Protein AF-A0A4Q3JUP5-F1 (afdb_monomer)

Nearest PDB structures (foldseek):
  6hc6-assembly2_B  TM=8.144E-01  e=1.761E-08  Bacillus subtilis subsp. subtilis str. 168
  7bj3-assembly1_A  TM=3.996E-01  e=4.572E-14  Streptococcus pyogenes
  6hc6-assembly3_C  TM=7.633E-01  e=1.172E-08  Bacillus subtilis subsp. subtilis str. 168
  6hc7-assembly1_A  TM=7.943E-01  e=7.119E-08  Bacillus subtilis
  3icu-assembly1_A-2  TM=6.645E-01  e=1.097E-06  Homo sapiens

Secondary structure (DSSP, 8-state):
--SSSSSSSSSS-S------------------HHHHHHHHHHHHHHHTTTS----TT----PPPTTPPEEEEEEEESS--HHHHHHH--S-HHHHHHHHHHHHHHHHHHTHHHHHHHHHHT-EEEEEE-SSSSEEEEEEEGGGHHHHTTSTTEEEEEEPPP-----SSHHHHTTHHHHHHHH-TTSS-TT-EEEEEES---TTSGGGTS---HHHHHTS-TTS--TTTSS-SSEEEEEESS-TT--TTSS-----BS--PPPP--TTSSS-SSHHHHHHHHHH---EETTSPBP----STT--GGGEEE---SSTTSEEEEEE-S-SSS--S-HHHHHHHHH-TTSSS-GGGS-SEEEE----TTPPPPHHHHHHHHHHHHHTPEEEEE--SS-S-TT---TTTT-TTSEEE----PPPEEEEEEEEESGGG-EEEEEEE-TTBPPGGGT--EEEEEEE-SSTT-SS--TTHHHHTTSEEEEESSSS-HHHHHHHHHHTT-SEEEEEPSS--SS--PPP-SS--BSSEEEEE-HHHHHHHGGGGGGTEEEEEEEEEEEE----GGGTT-

pLDDT: mean 75.56, std 20.61, range [22.73, 98.5]

Mean predicted aligned error: 17.78 Å

Solvent-accessible surface area (backbone atoms only — not comparable to full-atom values): 31379 Å² total; per-residue (Å²): 143,87,86,80,82,79,82,81,74,84,84,81,82,89,85,71,60,67,52,68,88,82,84,80,87,85,81,91,80,91,76,58,81,76,50,53,61,54,47,54,59,44,47,59,59,52,58,55,71,41,46,68,92,65,65,91,80,65,74,65,74,84,71,69,93,90,61,55,78,40,50,37,30,41,27,35,77,69,81,16,14,50,54,53,29,72,66,43,89,61,58,72,71,55,21,52,51,51,18,53,50,42,31,55,51,44,59,55,68,46,45,64,40,50,56,52,36,57,75,70,57,47,48,70,66,37,60,44,32,50,88,40,33,31,40,32,31,47,42,49,56,87,53,52,78,61,57,65,70,39,72,66,44,67,43,74,43,80,54,84,85,86,79,95,80,75,47,59,56,45,58,68,79,36,41,55,57,47,29,49,74,72,40,101,74,61,37,27,67,91,39,36,36,34,37,47,28,35,7,30,51,59,54,31,13,36,46,70,25,85,48,47,73,66,62,61,71,71,52,57,69,74,46,67,51,96,81,65,60,62,41,97,34,38,59,45,58,32,14,65,15,30,64,78,12,16,70,84,72,80,46,68,65,50,59,38,72,26,20,50,27,33,76,55,61,96,87,63,86,81,25,30,46,58,24,33,52,54,46,30,53,51,27,10,36,11,17,29,72,88,55,45,47,39,87,66,80,76,39,83,83,64,52,64,86,54,34,69,39,41,47,19,63,22,40,52,23,36,33,27,21,30,10,37,32,12,30,49,83,44,62,83,40,65,67,60,49,56,54,42,38,40,34,73,80,76,80,84,58,56,86,68,28,40,43,31,36,43,32,84,53,63,41,73,59,34,73,70,51,76,65,62,48,48,52,55,48,49,45,36,69,78,59,26,46,42,39,22,33,31,66,64,84,73,89,55,90,73,42,54,8,27,66,25,65,41,90,75,40,47,50,19,51,56,66,81,77,61,60,77,32,44,20,39,30,30,67,32,49,76,92,68,42,46,72,38,58,23,26,60,24,76,32,30,35,60,49,73,83,70,49,67,48,72,35,46,41,30,73,40,34,57,43,40,24,74,51,80,44,81,46,24,83,74,26,40,76,14,25,28,34,32,43,51,55,98,45,63,58,52,54,27,50,50,31,40,46,74,30,40,28,66,29,37,42,30,24,40,85,56,90,54,100,64,47,60,65,44,69,54,90,73,59,74,39,98,36,32,33,32,23,28,24,24,76,58,38,69,65,47,58,82,40,30,89,79,54,25,30,36,34,43,36,72,90,39,69,21,71,48,76,69,69,82,71,71,83,78,116

Sequence (569 aa):
MRSRMWTRLGALVGTAGLLACAGGASEGDGASEGDEARFWSRREALASRGRLASDPARPAAALPAGDPWVHRRLVLDGPPAAEVFLRSTSDRATAIEEGRRRRREIEAEQGPLLAALEATGVRVEYRFGRLTNAVQVVVPASRLPELERLPGVVRLDTVMVHERRLKSAVPHIGGYKAWSALGATIHGEGIRIGVVDTGIDYLHADFGGPGTAEIYKNNDPTTVEPGSFPTAKVVGGTDFVGDQYDATSGFGAQPDDDPLDCQGEQGMSIAGGHGTHVAGIAAGQGVLQSGAPFTGPYDQSVSPTLFRVGPGVAPMASLYALKVFGCDGSTSFTDAALEWAADPNDDGDFTDRLDVLNLSLGGSYGLASPGEAQVVTNLTKLGSLLVIAAGNDGNAFYVTGWPATATEALSVAATTDPVSLQALTVLAPASIAGDVASLEGAFTKPLFSTGPIEGALVAAAPSQACGTLSNAADVAGKIALIDRTGCPFVTKMQNALAAGALAAVVIDNEESDLPFAMGGDGTEVDLVGVMIRRVDGDKIRPLVASGVSVRLDPAREFISSVAADEVAR

Foldseek 3Di:
DPDPPPPPPPPPPQDFAADDDDDDDDDDDDDDPVVVVVVVVVVVVVVCVWFDPPPPPDDQPDDDPPFDKFKKKQAFDDAALQVQLVPDPDDNVVSVVSSVVQLVVLVVLCVQVVVVCVVVSWAWGTADRHHGSITMTIDTPVCVVVSCPRPRGLFIFGDDDDDDDALFPCVLSPLLVCCAPVDDPQLAAPAEEEEAEQFAQCLCQLNVHPRDPVVVVPDDQQDDDVPSPDDPAAPAEWAFAEQPDAPPPPDGRDTHRRRHWDDDDPDDDQQTCPSNVVCQQAAGQFAFPVRHGHPDDSYPPDDSNRGPRHGHSNNNHHYHIYRQDHSDHHGPCPLVSLVCQQPVPPPPPSVNHHAEYEAADFAWLADDDPVRLVSLVVSVVSHHAYEYEQDNHDDDPRRRYPPLPRPSYHYYHHDDFFDKAFWKAWPDDPVLGDTFHKHWARQEADCVSVFKDKFWEAQFVVQQLQDATPVLVVQAAGEYEHEPDDDAPVSNLVNSVVSRHQAYEYEYPDADLHWDHRYDPSHHHHHTYMYGYNVSCVVVVVCSVVIIMIMGGPVHIDGRSPDPPVVPD

Structure (mmCIF, N/CA/C/O backbone):
data_AF-A0A4Q3JUP5-F1
#
_entry.id   AF-A0A4Q3JUP5-F1
#
loop_
_atom_site.group_PDB
_atom_site.id
_atom_site.type_symbol
_atom_site.label_atom_id
_atom_site.label_alt_id
_atom_site.label_comp_id
_atom_site.label_asym_id
_atom_site.label_entity_id
_atom_site.label_seq_id
_atom_site.pdbx_PDB_ins_code
_atom_site.Cartn_x
_atom_site.Cartn_y
_atom_site.Cartn_z
_atom_site.occupancy
_atom_site.B_iso_or_equiv
_atom_site.auth_seq_id
_atom_site.auth_comp_id
_atom_site.auth_asym_id
_atom_site.auth_atom_id
_atom_site.pdbx_PDB_model_num
ATOM 1 N N . MET A 1 1 ? 16.077 -9.896 46.736 1.00 35.44 1 MET A N 1
ATOM 2 C CA . MET A 1 1 ? 14.784 -10.183 46.066 1.00 35.44 1 MET A CA 1
ATOM 3 C C . MET A 1 1 ? 14.503 -9.154 44.964 1.00 35.44 1 MET A C 1
ATOM 5 O O . MET A 1 1 ? 13.503 -8.456 44.998 1.00 35.44 1 MET A O 1
ATOM 9 N N . ARG A 1 2 ? 15.414 -9.046 43.990 1.00 27.62 2 ARG A N 1
ATOM 10 C CA . ARG A 1 2 ? 15.326 -8.203 42.785 1.00 27.62 2 ARG A CA 1
ATOM 11 C C . ARG A 1 2 ? 16.184 -8.883 41.711 1.00 27.62 2 ARG A C 1
ATOM 13 O O . ARG A 1 2 ? 17.342 -8.531 41.554 1.00 27.62 2 ARG A O 1
ATOM 20 N N . SER A 1 3 ? 15.689 -9.958 41.098 1.00 24.12 3 SER A N 1
ATOM 21 C CA . SER A 1 3 ? 16.359 -10.581 39.934 1.00 24.12 3 SER A CA 1
ATOM 22 C C . SER A 1 3 ? 15.470 -11.524 39.106 1.00 24.12 3 SER A C 1
ATOM 24 O O . SER A 1 3 ? 15.982 -12.276 38.287 1.00 24.12 3 SER A O 1
ATOM 26 N N . ARG A 1 4 ? 14.140 -11.517 39.293 1.00 24.92 4 ARG A N 1
ATOM 27 C CA . ARG A 1 4 ? 13.222 -12.431 38.576 1.00 24.92 4 ARG A CA 1
ATOM 28 C C . ARG A 1 4 ? 12.181 -11.742 37.688 1.00 24.92 4 ARG A C 1
ATOM 30 O O . ARG A 1 4 ? 11.298 -12.412 37.173 1.00 24.92 4 ARG A O 1
ATOM 37 N N . MET A 1 5 ? 12.291 -10.431 37.476 1.00 25.78 5 MET A N 1
ATOM 38 C CA . MET A 1 5 ? 11.291 -9.656 36.723 1.00 25.78 5 MET A CA 1
ATOM 39 C C . MET A 1 5 ? 11.716 -9.327 35.278 1.00 25.78 5 MET A C 1
ATOM 41 O O . MET A 1 5 ? 10.940 -8.751 34.534 1.00 25.78 5 MET A O 1
ATOM 45 N N . TRP A 1 6 ? 12.923 -9.730 34.859 1.00 24.69 6 TRP A N 1
ATOM 46 C CA . TRP A 1 6 ? 13.513 -9.382 33.552 1.00 24.69 6 TRP A CA 1
ATOM 47 C C . TRP A 1 6 ? 13.654 -10.571 32.588 1.00 24.69 6 TRP A C 1
ATOM 49 O O . TRP A 1 6 ? 14.333 -10.476 31.576 1.00 24.69 6 TRP A O 1
ATOM 59 N N . THR A 1 7 ? 13.006 -11.703 32.874 1.00 25.28 7 THR A N 1
ATOM 60 C CA . THR A 1 7 ? 13.078 -12.911 32.022 1.00 25.28 7 THR A CA 1
ATOM 61 C C . THR A 1 7 ? 11.746 -13.241 31.338 1.00 25.28 7 THR A C 1
ATOM 63 O O . THR A 1 7 ? 11.605 -14.301 30.744 1.00 25.28 7 THR A O 1
ATOM 66 N N . ARG A 1 8 ? 10.756 -12.339 31.403 1.00 26.09 8 ARG A N 1
ATOM 67 C CA . ARG A 1 8 ? 9.459 -12.475 30.707 1.00 26.09 8 ARG A CA 1
ATOM 68 C C . ARG A 1 8 ? 9.113 -11.299 29.783 1.00 26.09 8 ARG A C 1
ATOM 70 O O . ARG A 1 8 ? 8.018 -11.267 29.246 1.00 26.09 8 ARG A O 1
ATOM 77 N N . LEU A 1 9 ? 10.053 -10.379 29.557 1.00 25.38 9 LEU A N 1
ATOM 78 C CA . LEU A 1 9 ? 9.863 -9.185 28.720 1.00 25.38 9 LEU A CA 1
ATOM 79 C C . LEU A 1 9 ? 10.684 -9.222 27.412 1.00 25.38 9 LEU A C 1
ATOM 81 O O . LEU A 1 9 ? 10.962 -8.188 26.822 1.00 25.38 9 LEU A O 1
ATOM 85 N N . GLY A 1 10 ? 11.129 -10.410 26.988 1.00 25.86 10 GLY A N 1
ATOM 86 C CA . GLY A 1 10 ? 12.070 -10.591 25.872 1.00 25.86 10 GLY A CA 1
ATOM 87 C C . GLY A 1 10 ? 11.455 -11.044 24.544 1.00 25.86 10 GLY A C 1
ATOM 88 O O . GLY A 1 10 ? 12.201 -11.506 23.690 1.00 25.86 10 GLY A O 1
ATOM 89 N N . ALA A 1 11 ? 10.132 -10.970 24.367 1.00 26.05 11 ALA A N 1
ATOM 90 C CA . ALA A 1 11 ? 9.458 -11.485 23.165 1.00 26.05 11 ALA A CA 1
ATOM 91 C C . ALA A 1 11 ? 8.370 -10.553 22.589 1.00 26.05 11 ALA A C 1
ATOM 93 O O . ALA A 1 11 ? 7.527 -11.012 21.832 1.00 26.05 11 ALA A O 1
ATOM 94 N N . LEU A 1 12 ? 8.364 -9.262 22.943 1.00 25.91 12 LEU A N 1
ATOM 95 C CA . LEU A 1 12 ? 7.238 -8.353 22.654 1.00 25.91 12 LEU A CA 1
ATOM 96 C C . LEU A 1 12 ? 7.634 -7.003 22.022 1.00 25.91 12 LEU A C 1
ATOM 98 O O . LEU A 1 12 ? 6.840 -6.075 22.038 1.00 25.91 12 LEU A O 1
ATOM 102 N N . VAL A 1 13 ? 8.847 -6.868 21.469 1.00 25.73 13 VAL A N 1
ATOM 103 C CA . VAL A 1 13 ? 9.348 -5.571 20.943 1.00 25.73 13 VAL A CA 1
ATOM 104 C C . VAL A 1 13 ? 9.561 -5.553 19.421 1.00 25.73 13 VAL A C 1
ATOM 106 O O . VAL A 1 13 ? 9.882 -4.519 18.851 1.00 25.73 13 VAL A O 1
ATOM 109 N N . GLY A 1 14 ? 9.331 -6.652 18.709 1.00 28.59 14 GLY A N 1
ATOM 110 C CA . GLY A 1 14 ? 9.392 -6.635 17.247 1.00 28.59 14 GLY A CA 1
ATOM 111 C C . GLY A 1 14 ? 7.997 -6.618 16.657 1.00 28.59 14 GLY A C 1
ATOM 112 O O . GLY A 1 14 ? 7.460 -7.707 16.556 1.00 28.59 14 GLY A O 1
ATOM 113 N N . THR A 1 15 ? 7.456 -5.435 16.318 1.00 33.81 15 THR A N 1
ATOM 114 C CA . THR A 1 15 ? 6.515 -5.149 15.200 1.00 33.81 15 THR A CA 1
ATOM 115 C C . THR A 1 15 ? 5.551 -4.003 15.529 1.00 33.81 15 THR A C 1
ATOM 117 O O . THR A 1 15 ? 4.486 -4.229 16.096 1.00 33.81 15 THR A O 1
ATOM 120 N N . ALA A 1 16 ? 5.880 -2.789 15.095 1.00 28.97 16 ALA A N 1
ATOM 121 C CA . ALA A 1 16 ? 4.895 -1.781 14.702 1.00 28.97 16 ALA A CA 1
ATOM 122 C C . ALA A 1 16 ? 5.613 -0.781 13.790 1.00 28.97 16 ALA A C 1
ATOM 124 O O . ALA A 1 16 ? 6.409 0.031 14.253 1.00 28.97 16 ALA A O 1
ATOM 125 N N . GLY A 1 17 ? 5.416 -0.899 12.478 1.00 24.59 17 GLY A N 1
ATOM 126 C CA . GLY A 1 17 ? 6.124 -0.056 11.515 1.00 24.59 17 GLY A CA 1
ATOM 127 C C . GLY A 1 17 ? 5.742 -0.347 10.075 1.00 24.59 17 GLY A C 1
ATOM 128 O O . GLY A 1 17 ? 6.522 -1.012 9.408 1.00 24.59 17 GLY A O 1
ATOM 129 N N . LEU A 1 18 ? 4.561 0.084 9.612 1.00 27.97 18 LEU A N 1
ATOM 130 C CA . LEU A 1 18 ? 4.197 0.129 8.183 1.00 27.97 18 LEU A CA 1
ATOM 131 C C . LEU A 1 18 ? 2.880 0.910 7.968 1.00 27.97 18 LEU A C 1
ATOM 133 O O . LEU A 1 18 ? 1.829 0.310 8.116 1.00 27.97 18 LEU A O 1
ATOM 137 N N . LEU A 1 19 ? 2.921 2.213 7.632 1.00 33.38 19 LEU A N 1
ATOM 138 C CA . LEU A 1 19 ? 1.896 3.010 6.893 1.00 33.38 19 LEU A CA 1
ATOM 139 C C . LEU A 1 19 ? 2.363 4.492 6.848 1.00 33.38 19 LEU A C 1
ATOM 141 O O . LEU A 1 19 ? 2.811 4.975 7.879 1.00 33.38 19 LEU A O 1
ATOM 145 N N . ALA A 1 20 ? 2.310 5.300 5.779 1.00 30.94 20 ALA A N 1
ATOM 146 C CA . ALA A 1 20 ? 1.937 5.136 4.373 1.00 30.94 20 ALA A CA 1
ATOM 147 C C . ALA A 1 20 ? 2.579 6.269 3.517 1.00 30.94 20 ALA A C 1
ATOM 149 O O . ALA A 1 20 ? 3.092 7.254 4.036 1.00 30.94 20 ALA A O 1
ATOM 150 N N . CYS A 1 21 ? 2.534 6.162 2.184 1.00 22.73 21 CYS A N 1
ATOM 151 C CA . CYS A 1 21 ? 2.832 7.263 1.258 1.00 22.73 21 CYS A CA 1
ATOM 152 C C . CYS A 1 21 ? 1.584 7.603 0.433 1.00 22.73 21 CYS A C 1
ATOM 154 O O . CYS A 1 21 ? 1.111 6.744 -0.305 1.00 22.73 21 CYS A O 1
ATOM 156 N N . ALA A 1 22 ? 1.108 8.849 0.504 1.00 25.89 22 ALA A N 1
ATOM 157 C CA . ALA A 1 22 ? 0.492 9.627 -0.582 1.00 25.89 22 ALA A CA 1
ATOM 158 C C . ALA A 1 22 ? 0.084 10.997 -0.015 1.00 25.89 22 ALA A C 1
ATOM 160 O O . ALA A 1 22 ? -0.514 11.069 1.052 1.00 25.89 22 ALA A O 1
ATOM 161 N N . GLY A 1 23 ? 0.476 12.072 -0.699 1.00 24.86 23 GLY A N 1
ATOM 162 C CA . GLY A 1 23 ? 0.551 13.414 -0.125 1.00 24.86 23 GLY A CA 1
ATOM 163 C C . GLY A 1 23 ? -0.706 14.272 -0.260 1.00 24.86 23 GLY A C 1
ATOM 164 O O . GLY A 1 23 ? -1.495 14.120 -1.193 1.00 24.86 23 GLY A O 1
ATOM 165 N N . GLY A 1 24 ? -0.802 15.242 0.648 1.00 23.06 24 GLY A N 1
ATOM 166 C CA . GLY A 1 24 ? -1.706 16.387 0.613 1.00 23.06 24 GLY A CA 1
ATOM 167 C C . GLY A 1 24 ? -0.897 17.669 0.806 1.00 23.06 24 GLY A C 1
ATOM 168 O O . GLY A 1 24 ? 0.039 17.709 1.595 1.00 23.06 24 GLY A O 1
ATOM 169 N N . ALA A 1 25 ? -1.188 18.675 -0.013 1.00 23.16 25 ALA A N 1
ATOM 170 C CA . ALA A 1 25 ? -0.388 19.878 -0.182 1.00 23.16 25 ALA A CA 1
ATOM 171 C C . ALA A 1 25 ? -0.529 20.862 0.991 1.00 23.16 25 ALA A C 1
ATOM 173 O O . ALA A 1 25 ? -1.631 21.135 1.457 1.00 23.16 25 ALA A O 1
ATOM 174 N N . SER A 1 26 ? 0.599 21.442 1.395 1.00 23.03 26 SER A N 1
ATOM 175 C CA . SER A 1 26 ? 0.701 22.571 2.316 1.00 23.03 26 SER A CA 1
ATOM 176 C C . SER A 1 26 ? 0.294 23.890 1.649 1.00 23.03 26 SER A C 1
ATOM 178 O O . SER A 1 26 ? 0.671 24.125 0.502 1.00 23.03 26 SER A O 1
ATOM 180 N N . GLU A 1 27 ? -0.376 24.778 2.384 1.00 28.59 27 GLU A N 1
ATOM 181 C CA . GLU A 1 27 ? 0.181 26.060 2.874 1.00 28.59 27 GLU A CA 1
ATOM 182 C C . GLU A 1 27 ? -0.941 27.015 3.318 1.00 28.59 27 GLU A C 1
ATOM 184 O O . GLU A 1 27 ? -1.940 27.198 2.625 1.00 28.59 27 GLU A O 1
ATOM 189 N N . GLY A 1 28 ? -0.739 27.665 4.467 1.00 26.30 28 GLY A N 1
ATOM 190 C CA . GLY A 1 28 ? -1.492 28.854 4.853 1.00 26.30 28 GLY A CA 1
ATOM 191 C C . GLY A 1 28 ? -0.952 30.099 4.146 1.00 26.30 28 GLY A C 1
ATOM 192 O O . GLY A 1 28 ? 0.258 30.284 4.059 1.00 26.30 28 GLY A O 1
ATOM 193 N N . ASP A 1 29 ? -1.847 30.921 3.600 1.00 28.02 29 ASP A N 1
ATOM 194 C CA . ASP A 1 29 ? -2.145 32.273 4.102 1.00 28.02 29 ASP A CA 1
ATOM 195 C C . ASP A 1 29 ? -3.123 32.987 3.145 1.00 28.02 29 ASP A C 1
ATOM 197 O O . ASP A 1 29 ? -2.836 33.201 1.968 1.00 28.02 29 ASP A O 1
ATOM 201 N N . GLY A 1 30 ? -4.282 33.382 3.686 1.00 35.94 30 GLY A N 1
ATOM 202 C CA . GLY A 1 30 ? -5.146 34.467 3.203 1.00 35.94 30 GLY A CA 1
ATOM 203 C C . GLY A 1 30 ? -5.628 34.435 1.747 1.00 35.94 30 GLY A C 1
ATOM 204 O O . GLY A 1 30 ? -5.203 35.265 0.946 1.00 35.94 30 GLY A O 1
ATOM 205 N N . ALA A 1 31 ? -6.617 33.595 1.430 1.00 26.72 31 ALA A N 1
ATOM 206 C CA . ALA A 1 31 ? -7.437 33.743 0.226 1.00 26.72 31 ALA A CA 1
ATOM 207 C C . ALA A 1 31 ? -8.882 34.083 0.628 1.00 26.72 31 ALA A C 1
ATOM 209 O O . ALA A 1 31 ? -9.491 33.391 1.436 1.00 26.72 31 ALA A O 1
ATOM 210 N N . SER A 1 32 ? -9.421 35.185 0.107 1.00 29.75 32 SER A N 1
ATOM 211 C CA . SER A 1 32 ? -10.824 35.567 0.327 1.00 29.75 32 SER A CA 1
ATOM 212 C C . SER A 1 32 ? -11.779 34.575 -0.361 1.00 29.75 32 SER A C 1
ATOM 214 O O . SER A 1 32 ? -11.395 33.984 -1.367 1.00 29.75 32 SER A O 1
ATOM 216 N N . GLU A 1 33 ? -13.029 34.432 0.106 1.00 33.59 33 GLU A N 1
ATOM 217 C CA . GLU A 1 33 ? -14.062 33.515 -0.446 1.00 33.59 33 GLU A CA 1
ATOM 218 C C . GLU A 1 33 ? -14.226 33.573 -1.988 1.00 33.59 33 GLU A C 1
ATOM 220 O O . GLU A 1 33 ? -14.655 32.609 -2.622 1.00 33.59 33 GLU A O 1
ATOM 225 N N . GLY A 1 34 ? -13.850 34.685 -2.636 1.00 27.41 34 GLY A N 1
ATOM 226 C CA . GLY A 1 34 ? -13.854 34.820 -4.099 1.00 27.41 34 GLY A CA 1
ATOM 227 C C . GLY A 1 34 ? -12.709 34.099 -4.835 1.00 27.41 34 GLY A C 1
ATOM 228 O O . GLY A 1 34 ? -12.821 33.838 -6.038 1.00 27.41 34 GLY A O 1
ATOM 229 N N . ASP A 1 35 ? -11.618 33.770 -4.143 1.00 32.75 35 ASP A N 1
ATOM 230 C CA . ASP A 1 35 ? -10.432 33.112 -4.698 1.00 32.75 35 ASP A CA 1
ATOM 231 C C . ASP A 1 35 ? -10.522 31.581 -4.623 1.00 32.75 35 ASP A C 1
ATOM 233 O O . ASP A 1 35 ? -10.086 30.912 -5.563 1.00 32.75 35 ASP A O 1
ATOM 237 N N . GLU A 1 36 ? -11.191 31.018 -3.610 1.00 34.69 36 GLU A N 1
ATOM 238 C CA . GLU A 1 36 ? -11.460 29.574 -3.518 1.00 34.69 36 GLU A CA 1
ATOM 239 C C . GLU A 1 36 ? -12.433 29.092 -4.603 1.00 34.69 36 GLU A C 1
ATOM 241 O O . GLU A 1 36 ? -12.146 28.130 -5.315 1.00 34.69 36 GLU A O 1
ATOM 246 N N . ALA A 1 37 ? -13.536 29.807 -4.854 1.00 34.81 37 ALA A N 1
ATOM 247 C CA . ALA A 1 37 ? -14.456 29.469 -5.949 1.00 34.81 37 ALA A CA 1
ATOM 248 C C . ALA A 1 37 ? -13.777 29.553 -7.340 1.00 34.81 37 ALA A C 1
ATOM 250 O O . ALA A 1 37 ? -14.064 28.778 -8.264 1.00 34.81 37 ALA A O 1
ATOM 251 N N . ARG A 1 38 ? -12.809 30.468 -7.501 1.00 36.44 38 ARG A N 1
ATOM 252 C CA . ARG A 1 38 ? -11.944 30.558 -8.694 1.00 36.44 38 ARG A CA 1
ATOM 253 C C . ARG A 1 38 ? -10.886 29.455 -8.755 1.00 36.44 38 ARG A C 1
ATOM 255 O O . ARG A 1 38 ? -10.455 29.107 -9.857 1.00 36.44 38 ARG A O 1
ATOM 262 N N . PHE A 1 39 ? -10.462 28.923 -7.615 1.00 33.41 39 PHE A N 1
ATOM 263 C CA . PHE A 1 39 ? -9.527 27.809 -7.505 1.00 33.41 39 PHE A CA 1
ATOM 264 C C . PHE A 1 39 ? -10.199 26.478 -7.880 1.00 33.41 39 PHE A C 1
ATOM 266 O O . PHE A 1 39 ? -9.673 25.752 -8.729 1.00 33.41 39 PHE A O 1
ATOM 273 N N . TRP A 1 40 ? -11.406 26.214 -7.369 1.00 33.34 40 TRP A N 1
ATOM 274 C CA . TRP A 1 40 ? -12.188 25.006 -7.667 1.00 33.34 40 TRP A CA 1
ATOM 275 C C . TRP A 1 40 ? -12.650 24.937 -9.130 1.00 33.34 40 TRP A C 1
ATOM 277 O O . TRP A 1 40 ? -12.395 23.943 -9.812 1.00 33.34 40 TRP A O 1
ATOM 287 N N . SER A 1 41 ? -13.173 26.038 -9.682 1.00 35.44 41 SER A N 1
ATOM 288 C CA . SER A 1 41 ? -13.521 26.114 -11.115 1.00 35.44 41 SER A CA 1
ATOM 289 C C . SER A 1 41 ? -12.300 25.997 -12.046 1.00 35.44 41 SER A C 1
ATOM 291 O O . SER A 1 41 ? -12.394 25.454 -13.151 1.00 35.44 41 SER A O 1
ATOM 293 N N . ARG A 1 42 ? -11.107 26.440 -11.609 1.00 34.50 42 ARG A N 1
ATOM 294 C CA . ARG A 1 42 ? -9.848 26.182 -12.333 1.00 34.50 42 ARG A CA 1
ATOM 295 C C . ARG A 1 42 ? -9.380 24.740 -12.212 1.00 34.50 42 ARG A C 1
ATOM 297 O O . ARG A 1 42 ? -8.801 24.264 -13.185 1.00 34.50 42 ARG A O 1
ATOM 304 N N . ARG A 1 43 ? -9.597 24.046 -11.087 1.00 34.50 43 ARG A N 1
ATOM 305 C CA . ARG A 1 43 ? -9.252 22.619 -10.929 1.00 34.50 43 ARG A CA 1
ATOM 306 C C . ARG A 1 43 ? -10.031 21.748 -11.906 1.00 34.50 43 ARG A C 1
ATOM 308 O O . ARG A 1 43 ? -9.399 20.962 -12.605 1.00 34.50 43 ARG A O 1
ATOM 315 N N . GLU A 1 44 ? -11.340 21.936 -12.046 1.00 31.75 44 GLU A N 1
ATOM 316 C CA . GLU A 1 44 ? -12.152 21.193 -13.027 1.00 31.75 44 GLU A CA 1
ATOM 317 C C . GLU A 1 44 ? -11.736 21.507 -14.477 1.00 31.75 44 GLU A C 1
ATOM 319 O O . GLU A 1 44 ? -11.566 20.607 -15.309 1.00 31.75 44 GLU A O 1
ATOM 324 N N . ALA A 1 45 ? -11.437 22.777 -14.775 1.00 32.16 45 ALA A N 1
ATOM 325 C CA . ALA A 1 45 ? -10.906 23.194 -16.075 1.00 32.16 45 ALA A CA 1
ATOM 326 C C . ALA A 1 45 ? -9.454 22.726 -16.338 1.00 32.16 45 ALA A C 1
ATOM 328 O O . ALA A 1 45 ? -9.034 22.640 -17.490 1.00 32.16 45 ALA A O 1
ATOM 329 N N . LEU A 1 46 ? -8.654 22.441 -15.304 1.00 34.16 46 LEU A N 1
ATOM 330 C CA . LEU A 1 46 ? -7.276 21.935 -15.413 1.00 34.16 46 LEU A CA 1
ATOM 331 C C . LEU A 1 46 ? -7.213 20.401 -15.443 1.00 34.16 46 LEU A C 1
ATOM 333 O O . LEU A 1 46 ? -6.327 19.865 -16.112 1.00 34.16 46 LEU A O 1
ATOM 337 N N . ALA A 1 47 ? -8.138 19.714 -14.768 1.00 31.97 47 ALA A N 1
ATOM 338 C CA . ALA A 1 47 ? -8.299 18.260 -14.789 1.00 31.97 47 ALA A CA 1
ATOM 339 C C . ALA A 1 47 ? -8.813 17.768 -16.154 1.00 31.97 47 ALA A C 1
ATOM 341 O O . ALA A 1 47 ? -8.334 16.762 -16.677 1.00 31.97 47 ALA A O 1
ATOM 342 N N . SER A 1 48 ? -9.705 18.535 -16.787 1.00 37.00 48 SER A N 1
ATOM 343 C CA . SER A 1 48 ? -10.218 18.268 -18.140 1.00 37.00 48 SER A CA 1
ATOM 344 C C . SER A 1 48 ? -9.221 18.573 -19.268 1.00 37.00 48 SER A C 1
ATOM 346 O O . SER A 1 48 ? -9.349 18.029 -20.356 1.00 37.00 48 SER A O 1
ATOM 348 N N . ARG A 1 49 ? -8.191 19.399 -19.031 1.00 43.41 49 ARG A N 1
ATOM 349 C CA . ARG A 1 49 ? -7.195 19.782 -20.058 1.00 43.41 49 ARG A CA 1
ATOM 350 C C . ARG A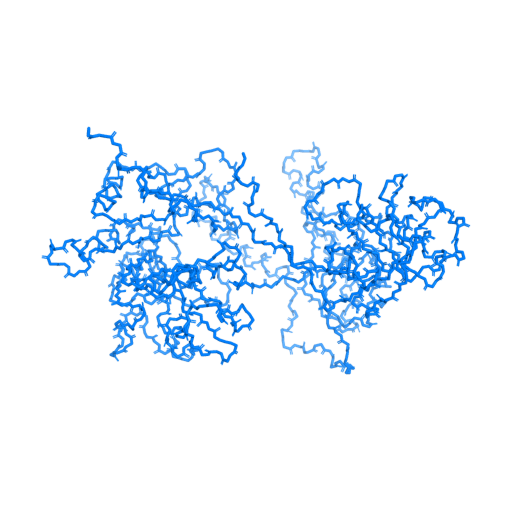 1 49 ? -6.027 18.800 -20.224 1.00 43.41 49 ARG A C 1
ATOM 352 O O . ARG A 1 49 ? -5.238 18.968 -21.148 1.00 43.41 49 ARG A O 1
ATOM 359 N N . GLY A 1 50 ? -5.895 17.807 -19.338 1.00 38.34 50 GLY A N 1
ATOM 360 C CA . GLY A 1 50 ? -4.898 16.726 -19.437 1.00 38.34 50 GLY A CA 1
ATOM 361 C C . GLY A 1 50 ? -5.467 15.379 -19.906 1.00 38.34 50 GLY A C 1
ATOM 362 O O . GLY A 1 50 ? -4.732 14.570 -20.470 1.00 38.34 50 GLY A O 1
ATOM 363 N N . ARG A 1 51 ? -6.773 15.147 -19.711 1.00 43.28 51 ARG A N 1
ATOM 364 C CA . ARG A 1 51 ? -7.491 13.986 -20.251 1.00 43.28 51 ARG A CA 1
ATOM 365 C C . ARG A 1 51 ? -8.001 14.324 -21.646 1.00 43.28 51 ARG A C 1
ATOM 367 O O . ARG A 1 51 ? -8.713 15.307 -21.822 1.00 43.28 51 ARG A O 1
ATOM 374 N N . LEU A 1 52 ? -7.651 13.519 -22.644 1.00 46.41 52 LEU A N 1
ATOM 375 C CA . LEU A 1 52 ? -8.360 13.574 -23.919 1.00 46.41 52 LEU A CA 1
ATOM 376 C C . LEU A 1 52 ? -9.780 13.047 -23.694 1.00 46.41 52 LEU A C 1
ATOM 378 O O . LEU A 1 52 ? -9.972 12.057 -22.990 1.00 46.41 52 LEU A O 1
ATOM 382 N N . ALA A 1 53 ? -10.764 13.694 -24.317 1.00 40.84 53 ALA A N 1
ATOM 383 C CA . ALA A 1 53 ? -12.144 13.224 -24.400 1.00 40.84 53 ALA A CA 1
ATOM 384 C C . ALA A 1 53 ? -12.261 12.004 -25.337 1.00 40.84 53 ALA A C 1
ATOM 386 O O . ALA A 1 53 ? -13.106 11.970 -26.228 1.00 40.84 53 ALA A O 1
ATOM 387 N N . SER A 1 54 ? -11.371 11.017 -25.202 1.00 42.88 54 SER A N 1
ATOM 388 C CA . SER A 1 54 ? -11.574 9.725 -25.842 1.00 42.88 54 SER A CA 1
ATOM 389 C C . SER A 1 54 ? -12.720 9.044 -25.107 1.00 42.88 54 SER A C 1
ATOM 391 O O . SER A 1 54 ? -12.603 8.790 -23.907 1.00 42.88 54 SER A O 1
ATOM 393 N N . ASP A 1 55 ? -13.811 8.781 -25.820 1.00 40.16 55 ASP A N 1
ATOM 394 C CA . ASP A 1 55 ? -14.932 7.986 -25.332 1.00 40.16 55 ASP A CA 1
ATOM 395 C C . ASP A 1 55 ? -14.395 6.700 -24.665 1.00 40.16 55 ASP A C 1
ATOM 397 O O . ASP A 1 55 ? -13.763 5.884 -25.352 1.00 40.16 55 ASP A O 1
ATOM 401 N N . PRO A 1 56 ? -14.579 6.511 -23.342 1.00 41.09 56 PRO A N 1
ATOM 402 C CA . PRO A 1 56 ? -14.085 5.331 -22.637 1.00 41.09 56 PRO A CA 1
ATOM 403 C C . PRO A 1 56 ? -14.679 4.025 -23.191 1.00 41.09 56 PRO A C 1
ATOM 405 O O . PRO A 1 56 ? -14.141 2.956 -22.904 1.00 41.09 56 PRO A O 1
ATOM 408 N N . ALA A 1 57 ? -15.740 4.109 -24.004 1.00 35.16 57 ALA A N 1
ATOM 409 C CA . ALA A 1 57 ? -16.421 2.983 -24.620 1.00 35.16 57 ALA A CA 1
ATOM 410 C C . ALA A 1 57 ? -15.921 2.605 -26.025 1.00 35.16 57 ALA A C 1
ATOM 412 O O . ALA A 1 57 ? -16.436 1.637 -26.581 1.00 35.16 57 ALA A O 1
ATOM 413 N N . ARG A 1 58 ? -14.942 3.301 -26.632 1.00 41.62 58 ARG A N 1
ATOM 414 C CA . ARG A 1 58 ? -14.426 2.883 -27.950 1.00 41.62 58 ARG A CA 1
ATOM 415 C C . ARG A 1 58 ? -13.456 1.705 -27.767 1.00 41.62 58 ARG A C 1
ATOM 417 O O . ARG A 1 58 ? -12.345 1.924 -27.277 1.00 41.62 58 ARG A O 1
ATOM 424 N N . PRO A 1 59 ? -13.822 0.462 -28.144 1.00 41.91 59 PRO A N 1
ATOM 425 C CA . PRO A 1 59 ? -12.886 -0.646 -28.068 1.00 41.91 59 PRO A CA 1
ATOM 426 C C . PRO A 1 59 ? -11.725 -0.342 -29.012 1.00 41.91 59 PRO A C 1
ATOM 428 O O . PRO A 1 59 ? -11.927 0.028 -30.173 1.00 41.91 59 PRO A O 1
ATOM 431 N N . ALA A 1 60 ? -10.501 -0.491 -28.514 1.00 49.91 60 ALA A N 1
ATOM 432 C CA . ALA A 1 60 ? -9.368 -0.602 -29.409 1.00 49.91 60 ALA A CA 1
ATOM 433 C C . ALA A 1 60 ? -9.629 -1.808 -30.330 1.00 49.91 60 ALA A C 1
ATOM 435 O O . ALA A 1 60 ? -10.230 -2.792 -29.889 1.00 49.91 60 ALA A O 1
ATOM 436 N N . ALA A 1 61 ? -9.294 -1.693 -31.619 1.00 51.78 61 ALA A N 1
ATOM 437 C CA . ALA A 1 61 ? -9.630 -2.709 -32.618 1.00 51.78 61 ALA A CA 1
ATOM 438 C C . ALA A 1 61 ? -9.313 -4.124 -32.095 1.00 51.78 61 ALA A C 1
ATOM 440 O O . ALA A 1 61 ? -8.256 -4.334 -31.499 1.00 51.78 61 ALA A O 1
ATOM 441 N N . ALA A 1 62 ? -10.249 -5.066 -32.270 1.00 49.47 62 ALA A N 1
ATOM 442 C CA . ALA A 1 62 ? -10.120 -6.422 -31.742 1.00 49.47 62 ALA A CA 1
ATOM 443 C C . ALA A 1 62 ? -8.783 -7.051 -32.176 1.00 49.47 62 ALA A C 1
ATOM 445 O O . ALA A 1 62 ? -8.430 -7.024 -33.356 1.00 49.47 62 ALA A O 1
ATOM 446 N N . LEU A 1 63 ? -8.044 -7.576 -31.197 1.00 51.88 63 LEU A N 1
ATOM 447 C CA . LEU A 1 63 ? -6.701 -8.120 -31.375 1.00 51.88 63 LEU A CA 1
ATOM 448 C C . LEU A 1 63 ? -6.691 -9.364 -32.282 1.00 51.88 63 LEU A C 1
ATOM 450 O O . LEU A 1 63 ? -7.624 -10.173 -32.231 1.00 51.88 63 LEU A O 1
ATOM 454 N N . PRO A 1 64 ? -5.589 -9.615 -33.008 1.00 52.69 64 PRO A N 1
ATOM 455 C CA . PRO A 1 64 ? -5.184 -10.975 -33.346 1.00 52.69 64 PRO A CA 1
ATOM 456 C C . PRO A 1 64 ? -4.966 -11.782 -32.053 1.00 52.69 64 PRO A C 1
ATOM 458 O O . PRO A 1 64 ? -4.416 -11.269 -31.079 1.00 52.69 64 PRO A O 1
ATOM 461 N N . ALA A 1 65 ? -5.387 -13.046 -32.017 1.00 49.25 65 ALA A N 1
ATOM 462 C CA . ALA A 1 65 ? -5.217 -13.887 -30.832 1.00 49.25 65 ALA A CA 1
ATOM 463 C C . ALA A 1 65 ? -3.732 -13.981 -30.411 1.00 49.25 65 ALA A C 1
ATOM 465 O O . ALA A 1 65 ? -2.900 -14.416 -31.204 1.00 49.25 65 ALA A O 1
ATOM 466 N N . GLY A 1 66 ? -3.420 -13.606 -29.162 1.00 55.75 66 GLY A N 1
ATOM 467 C CA . GLY A 1 66 ? -2.092 -13.775 -28.550 1.00 55.75 66 GLY A CA 1
ATOM 468 C C . GLY A 1 66 ? -1.195 -12.531 -28.462 1.00 55.75 66 GLY A C 1
ATOM 469 O O . GLY A 1 66 ? -0.080 -12.658 -27.968 1.00 55.75 66 GLY A O 1
ATOM 470 N N . ASP A 1 67 ? -1.643 -11.349 -28.893 1.00 61.03 67 ASP A N 1
ATOM 471 C CA . ASP A 1 67 ? -0.851 -10.107 -28.821 1.00 61.03 67 ASP A CA 1
ATOM 472 C C . ASP A 1 67 ? -1.171 -9.292 -27.544 1.00 61.03 67 ASP A C 1
ATOM 474 O O . ASP A 1 67 ? -2.320 -8.870 -27.373 1.00 61.03 67 ASP A O 1
ATOM 478 N N . PRO A 1 68 ? -0.218 -9.087 -26.611 1.00 60.19 68 PRO A N 1
ATOM 479 C CA . PRO A 1 68 ? -0.480 -8.379 -25.359 1.00 60.19 68 PRO A CA 1
ATOM 480 C C . PRO A 1 68 ? -0.601 -6.860 -25.552 1.00 60.19 68 PRO A C 1
ATOM 482 O O . PRO A 1 68 ? 0.101 -6.249 -26.358 1.00 60.19 68 PRO A O 1
ATOM 485 N N . TRP A 1 69 ? -1.458 -6.229 -24.744 1.00 64.50 69 TRP A N 1
ATOM 486 C CA . TRP A 1 69 ? -1.515 -4.770 -24.623 1.00 64.50 69 TRP A CA 1
ATOM 487 C C . TRP A 1 69 ? -0.319 -4.250 -23.832 1.00 64.50 69 TRP A C 1
ATOM 489 O O . TRP A 1 69 ? 0.010 -4.779 -22.772 1.00 64.50 69 TRP A O 1
ATOM 499 N N . VAL A 1 70 ? 0.300 -3.177 -24.320 1.00 63.12 70 VAL A N 1
ATOM 500 C CA . VAL A 1 70 ? 1.424 -2.519 -23.654 1.00 63.12 70 VAL A CA 1
ATOM 501 C C . VAL A 1 70 ? 1.207 -1.013 -23.567 1.00 63.12 70 VAL A C 1
ATOM 503 O O . VAL A 1 70 ? 0.698 -0.384 -24.497 1.00 63.12 70 VAL A O 1
ATOM 506 N N . HIS A 1 71 ? 1.631 -0.427 -22.447 1.00 74.19 71 HIS A N 1
ATOM 507 C CA . HIS A 1 71 ? 1.633 1.020 -22.247 1.00 74.19 71 HIS A CA 1
ATOM 508 C C . HIS A 1 71 ? 2.981 1.601 -22.684 1.00 74.19 71 HIS A C 1
ATOM 510 O O . HIS A 1 71 ? 4.048 1.104 -22.300 1.00 74.19 71 HIS A O 1
ATOM 516 N N . ARG A 1 72 ? 2.949 2.657 -23.497 1.00 75.88 72 ARG A N 1
ATOM 517 C CA . ARG A 1 72 ? 4.147 3.367 -23.962 1.00 75.88 72 ARG A CA 1
ATOM 518 C C . ARG A 1 72 ? 3.979 4.862 -23.871 1.00 75.88 72 ARG A C 1
ATOM 520 O O . ARG A 1 72 ? 2.891 5.389 -24.084 1.00 75.88 72 ARG A O 1
ATOM 527 N N . ARG A 1 73 ? 5.084 5.547 -23.607 1.00 82.06 73 ARG A N 1
ATOM 528 C CA . ARG A 1 73 ? 5.175 6.999 -23.629 1.00 82.06 73 ARG A CA 1
ATOM 529 C C . ARG A 1 73 ? 6.041 7.418 -24.814 1.00 82.06 73 ARG A C 1
ATOM 531 O O . ARG A 1 73 ? 7.243 7.199 -24.818 1.00 82.06 73 ARG A O 1
ATOM 538 N N . LEU A 1 74 ? 5.409 8.017 -25.816 1.00 87.81 74 LEU A N 1
ATOM 539 C CA . LEU A 1 74 ? 6.056 8.594 -26.988 1.00 87.81 74 LEU A CA 1
ATOM 540 C C . LEU A 1 74 ? 6.621 9.946 -26.567 1.00 87.81 74 LEU A C 1
ATOM 542 O O . LEU A 1 74 ? 5.857 10.889 -26.353 1.00 87.81 74 LEU A O 1
ATOM 546 N N . VAL A 1 75 ? 7.933 10.016 -26.382 1.00 82.88 75 VAL A N 1
ATOM 547 C CA . VAL A 1 75 ? 8.650 11.235 -26.002 1.00 82.88 75 VAL A CA 1
ATOM 548 C C . VAL A 1 75 ? 8.965 12.027 -27.265 1.00 82.88 75 VAL A C 1
ATOM 550 O O . VAL A 1 75 ? 9.414 11.451 -28.258 1.00 82.88 75 VAL A O 1
ATOM 553 N N . LEU A 1 76 ? 8.718 13.335 -27.230 1.00 88.50 76 LEU A N 1
ATOM 554 C CA . LEU A 1 76 ? 9.077 14.281 -28.284 1.00 88.50 76 LEU A CA 1
ATOM 555 C C . LEU A 1 76 ? 10.283 15.117 -27.851 1.00 88.50 76 LEU A C 1
ATOM 557 O O . LEU A 1 76 ? 10.584 15.229 -26.662 1.00 88.50 76 LEU A O 1
ATOM 561 N N . ASP A 1 77 ? 10.955 15.717 -28.830 1.00 86.06 77 ASP A N 1
ATOM 562 C CA . ASP A 1 77 ? 12.098 16.595 -28.587 1.00 86.06 77 ASP A CA 1
ATOM 563 C C . ASP A 1 77 ? 11.719 17.859 -27.785 1.00 86.06 77 ASP A C 1
ATOM 565 O O . ASP A 1 77 ? 10.576 18.329 -27.793 1.00 86.06 77 ASP A O 1
ATOM 569 N N . GLY A 1 78 ? 12.708 18.436 -27.108 1.00 83.56 78 GLY A N 1
ATOM 570 C CA . GLY A 1 78 ? 12.595 19.705 -26.395 1.00 83.56 78 GLY A CA 1
ATOM 571 C C . GLY A 1 78 ? 12.205 19.597 -24.911 1.00 83.56 78 GLY A C 1
ATOM 572 O O . GLY A 1 78 ? 11.573 18.635 -24.467 1.00 83.56 78 GLY A O 1
ATOM 573 N N . PRO A 1 79 ? 12.569 20.614 -24.105 1.00 83.44 79 PRO A N 1
ATOM 574 C CA . PRO A 1 79 ? 12.418 20.565 -22.657 1.00 83.44 79 PRO A CA 1
ATOM 575 C C . PRO A 1 79 ? 10.948 20.695 -22.229 1.00 83.44 79 PRO A C 1
ATOM 577 O O . PRO A 1 79 ? 10.165 21.402 -22.882 1.00 83.44 79 PRO A O 1
ATOM 580 N N . PRO A 1 80 ? 10.553 20.083 -21.101 1.00 82.25 80 PRO A N 1
ATOM 581 C CA . PRO A 1 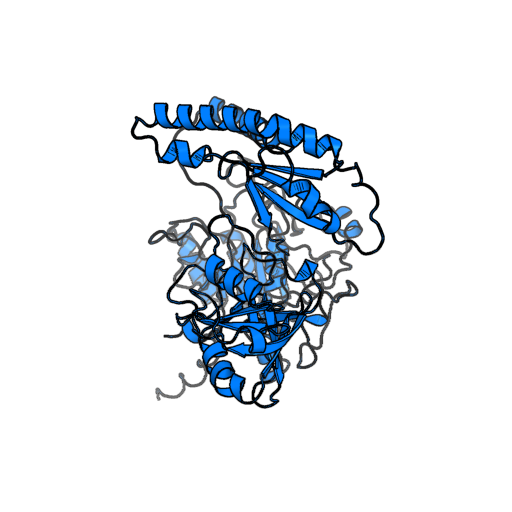80 ? 9.234 20.286 -20.521 1.00 82.25 80 PRO A CA 1
ATOM 582 C C . PRO A 1 80 ? 9.083 21.689 -19.916 1.00 82.25 80 PRO A C 1
ATOM 584 O O . PRO A 1 80 ? 10.061 22.363 -19.589 1.00 82.25 80 PRO A O 1
ATOM 587 N N . ALA A 1 81 ? 7.838 22.127 -19.705 1.00 76.12 81 ALA A N 1
ATOM 588 C CA . ALA A 1 81 ? 7.563 23.458 -19.159 1.00 76.12 81 ALA A CA 1
ATOM 589 C C . ALA A 1 81 ? 8.204 23.706 -17.779 1.00 76.12 81 ALA A C 1
ATOM 591 O O . ALA A 1 81 ? 8.635 24.825 -17.506 1.00 76.12 81 ALA A O 1
ATOM 592 N N . ALA A 1 82 ? 8.294 22.680 -16.923 1.00 61.59 82 ALA A N 1
ATOM 593 C CA . ALA A 1 82 ? 8.939 22.791 -15.615 1.00 61.59 82 ALA A CA 1
ATOM 594 C C . ALA A 1 82 ? 10.448 23.042 -15.726 1.00 61.59 82 ALA A C 1
ATOM 596 O O . ALA A 1 82 ? 10.994 23.813 -14.947 1.00 61.59 82 ALA A O 1
ATOM 597 N N . GLU A 1 83 ? 11.122 22.449 -16.710 1.00 74.88 83 GLU A N 1
ATOM 598 C CA . GLU A 1 83 ? 12.556 22.666 -16.910 1.00 74.88 83 GLU A CA 1
ATOM 599 C C . GLU A 1 83 ? 12.842 24.094 -17.382 1.00 74.88 83 GLU A C 1
ATOM 601 O O . GLU A 1 83 ? 13.744 24.742 -16.858 1.00 74.88 83 GLU A O 1
ATOM 606 N N . VAL A 1 84 ? 12.037 24.622 -18.312 1.00 84.12 84 VAL A N 1
ATOM 607 C CA . VAL A 1 84 ? 12.140 26.026 -18.748 1.00 84.12 84 VAL A CA 1
ATOM 608 C C . VAL A 1 84 ? 11.891 26.980 -17.580 1.00 84.12 84 VAL A C 1
ATOM 610 O O . VAL A 1 84 ? 12.653 27.923 -17.390 1.00 84.12 84 VAL A O 1
ATOM 613 N N . PHE A 1 85 ? 10.879 26.698 -16.754 1.00 75.62 85 PHE A N 1
ATOM 614 C CA . PHE A 1 85 ? 10.607 27.464 -15.538 1.00 75.62 85 PHE A CA 1
ATOM 615 C C . PHE A 1 85 ? 11.805 27.467 -14.574 1.00 75.62 85 PHE A C 1
ATOM 617 O O . PHE A 1 85 ? 12.196 28.526 -14.091 1.00 75.62 85 PHE A O 1
ATOM 624 N N . LEU A 1 86 ? 12.408 26.301 -14.316 1.00 66.31 86 LEU A N 1
ATOM 625 C CA . LEU A 1 86 ? 13.527 26.153 -13.376 1.00 66.31 86 LEU A CA 1
ATOM 626 C C . LEU A 1 86 ? 14.840 26.756 -13.891 1.00 66.31 86 LEU A C 1
ATOM 628 O O . LEU A 1 86 ? 15.680 27.158 -13.091 1.00 66.31 86 LEU A O 1
ATOM 632 N N . ARG A 1 87 ? 15.036 26.813 -15.213 1.00 81.44 87 ARG A N 1
ATOM 633 C CA . ARG A 1 87 ? 16.235 27.392 -15.841 1.00 81.44 87 ARG A CA 1
ATOM 634 C C . ARG A 1 87 ? 16.164 28.909 -16.025 1.00 81.44 87 ARG A C 1
ATOM 636 O O . ARG A 1 87 ? 17.187 29.511 -16.351 1.00 81.44 87 ARG A O 1
ATOM 643 N N . SER A 1 88 ? 14.997 29.526 -15.837 1.00 80.88 88 SER A N 1
ATOM 644 C CA . SER A 1 88 ? 14.847 30.980 -15.936 1.00 80.88 88 SER A CA 1
ATOM 645 C C . SER A 1 88 ? 15.719 31.684 -14.892 1.00 80.88 88 SER A C 1
ATOM 647 O O . SER A 1 88 ? 15.550 31.490 -13.691 1.00 80.88 88 SER A O 1
ATOM 649 N N . THR A 1 89 ? 16.608 32.566 -15.347 1.00 80.56 89 THR A N 1
ATOM 650 C CA . THR A 1 89 ? 17.409 33.459 -14.489 1.00 80.56 89 THR A CA 1
ATOM 651 C C . THR A 1 89 ? 16.700 34.782 -14.172 1.00 80.56 89 THR A C 1
ATOM 653 O O . THR A 1 89 ? 17.264 35.639 -13.492 1.00 80.56 89 THR A O 1
ATOM 656 N N . SER A 1 90 ? 15.477 34.958 -14.681 1.00 82.44 90 SER A N 1
ATOM 657 C CA . SER A 1 90 ? 14.646 36.151 -14.491 1.00 82.44 90 SER A CA 1
ATOM 658 C C . SER A 1 90 ? 13.857 36.100 -13.177 1.00 82.44 90 SER A C 1
ATOM 660 O O . SER A 1 90 ? 13.896 35.115 -12.440 1.00 82.44 90 SER A O 1
ATOM 662 N N . ASP A 1 91 ? 13.100 37.159 -12.883 1.00 86.44 91 ASP A N 1
ATOM 663 C CA . ASP A 1 91 ? 12.198 37.189 -11.734 1.00 86.44 91 ASP A CA 1
ATOM 664 C C . ASP A 1 91 ? 11.085 36.124 -11.830 1.00 86.44 91 ASP A C 1
ATOM 666 O O . ASP A 1 91 ? 10.767 35.587 -12.898 1.00 86.44 91 ASP A O 1
ATOM 670 N N . ARG A 1 92 ? 10.450 35.837 -10.689 1.00 73.75 92 ARG A N 1
ATOM 671 C CA . ARG A 1 92 ? 9.443 34.776 -10.561 1.00 73.75 92 ARG A CA 1
ATOM 672 C C . ARG A 1 92 ? 8.235 34.975 -11.483 1.00 73.75 92 ARG A C 1
ATOM 674 O O . ARG A 1 92 ? 7.693 33.981 -11.959 1.00 73.75 92 ARG A O 1
ATOM 681 N N . ALA A 1 93 ? 7.800 36.210 -11.746 1.00 82.06 93 ALA A N 1
ATOM 682 C CA . ALA A 1 93 ? 6.654 36.456 -12.623 1.00 82.06 93 ALA A CA 1
ATOM 683 C C . ALA A 1 93 ? 7.005 36.152 -14.085 1.00 82.06 93 ALA A C 1
ATOM 685 O O . ALA A 1 93 ? 6.214 35.518 -14.788 1.00 82.06 93 ALA A O 1
ATOM 686 N N . THR A 1 94 ? 8.216 36.519 -14.506 1.00 86.44 94 THR A N 1
ATOM 687 C CA . THR A 1 94 ? 8.745 36.171 -15.827 1.00 86.44 94 THR A CA 1
ATOM 688 C C . THR A 1 94 ? 8.872 34.656 -15.984 1.00 86.44 94 THR A C 1
ATOM 690 O O . THR A 1 94 ? 8.284 34.105 -16.914 1.00 86.44 94 THR A O 1
ATOM 693 N N . ALA A 1 95 ? 9.508 33.956 -15.036 1.00 70.06 95 ALA A N 1
ATOM 694 C CA . ALA A 1 95 ? 9.656 32.495 -15.071 1.00 70.06 95 ALA A CA 1
ATOM 695 C C . ALA A 1 95 ? 8.305 31.763 -15.220 1.00 70.06 95 ALA A C 1
ATOM 697 O O . ALA A 1 95 ? 8.178 30.818 -16.003 1.00 70.06 95 ALA A O 1
ATOM 698 N N . ILE A 1 96 ? 7.263 32.231 -14.514 1.00 73.06 96 ILE A N 1
ATOM 699 C CA . ILE A 1 96 ? 5.893 31.703 -14.637 1.00 73.06 96 ILE A CA 1
ATOM 700 C C . ILE A 1 96 ? 5.371 31.842 -16.071 1.00 73.06 96 ILE A C 1
ATOM 702 O O . ILE A 1 96 ? 4.782 30.894 -16.600 1.00 73.06 96 ILE A O 1
ATOM 706 N N . GLU A 1 97 ? 5.548 33.003 -16.706 1.00 86.62 97 GLU A N 1
ATOM 707 C CA . GLU A 1 97 ? 5.071 33.206 -18.075 1.00 86.62 97 GLU A CA 1
ATOM 708 C C . GLU A 1 97 ? 5.884 32.400 -19.094 1.00 86.62 97 GLU A C 1
ATOM 710 O O . GLU A 1 97 ? 5.305 31.867 -20.039 1.00 86.62 97 GLU A O 1
ATOM 715 N N . GLU A 1 98 ? 7.187 32.207 -18.877 1.00 80.19 98 GLU A N 1
ATOM 716 C CA . GLU A 1 98 ? 8.009 31.325 -19.714 1.00 80.19 98 GLU A CA 1
ATOM 717 C C . GLU A 1 98 ? 7.548 29.868 -19.642 1.00 80.19 98 GLU A C 1
ATOM 719 O O . GLU A 1 98 ? 7.363 29.227 -20.678 1.00 80.19 98 GLU A O 1
ATOM 724 N N . GLY A 1 99 ? 7.259 29.365 -18.438 1.00 78.38 99 GLY A N 1
ATOM 725 C CA . GLY A 1 99 ? 6.672 28.037 -18.257 1.00 78.38 99 GLY A CA 1
ATOM 726 C C . GLY A 1 99 ? 5.297 27.909 -18.927 1.00 78.38 99 GLY A C 1
ATOM 727 O O . GLY A 1 99 ? 5.009 26.914 -19.596 1.00 78.38 99 GLY A O 1
ATOM 728 N N . ARG A 1 100 ? 4.436 28.933 -18.815 1.00 81.62 100 ARG A N 1
ATOM 729 C CA . ARG A 1 100 ? 3.123 28.960 -19.492 1.00 81.62 100 ARG A CA 1
ATOM 730 C C . ARG A 1 100 ? 3.255 28.980 -21.010 1.00 81.62 100 ARG A C 1
ATOM 732 O O . ARG A 1 100 ? 2.509 28.270 -21.685 1.00 81.62 100 ARG A O 1
ATOM 739 N N . ARG A 1 101 ? 4.183 29.779 -21.539 1.00 91.81 101 ARG A N 1
ATOM 740 C CA . ARG A 1 101 ? 4.501 29.859 -22.966 1.00 91.81 101 ARG A CA 1
ATOM 741 C C . ARG A 1 101 ? 4.986 28.508 -23.477 1.00 91.81 101 ARG A C 1
ATOM 743 O O . ARG A 1 101 ? 4.365 27.981 -24.398 1.00 91.81 101 ARG A O 1
ATOM 750 N N . ARG A 1 102 ? 5.970 27.895 -22.808 1.00 92.88 102 ARG A N 1
ATOM 751 C CA . ARG A 1 102 ? 6.478 26.569 -23.183 1.00 92.88 102 ARG A CA 1
ATOM 752 C C . ARG A 1 102 ? 5.378 25.512 -23.183 1.00 92.88 102 ARG A C 1
ATOM 754 O O . ARG A 1 102 ? 5.330 24.674 -24.074 1.00 92.88 102 ARG A O 1
ATOM 761 N N . ARG A 1 103 ? 4.443 25.564 -22.230 1.00 85.56 103 ARG A N 1
ATOM 762 C CA . ARG A 1 103 ? 3.308 24.631 -22.212 1.00 85.56 103 ARG A CA 1
ATOM 763 C C . ARG A 1 103 ? 2.423 24.753 -23.458 1.00 85.56 103 ARG A C 1
ATOM 765 O O . ARG A 1 103 ? 2.017 23.732 -23.998 1.00 85.56 103 ARG A O 1
ATOM 772 N N . ARG A 1 104 ? 2.139 25.979 -23.916 1.00 88.31 104 ARG A N 1
ATOM 773 C CA . ARG A 1 104 ? 1.360 26.220 -25.148 1.00 88.31 104 ARG A CA 1
ATOM 774 C C . ARG A 1 104 ? 2.107 25.737 -26.394 1.00 88.31 104 ARG A C 1
ATOM 776 O O . ARG A 1 104 ? 1.483 25.187 -27.292 1.00 88.31 104 ARG A O 1
ATOM 783 N N . GLU A 1 105 ? 3.426 25.915 -26.432 1.00 91.88 105 GLU A N 1
ATOM 784 C CA . GLU A 1 105 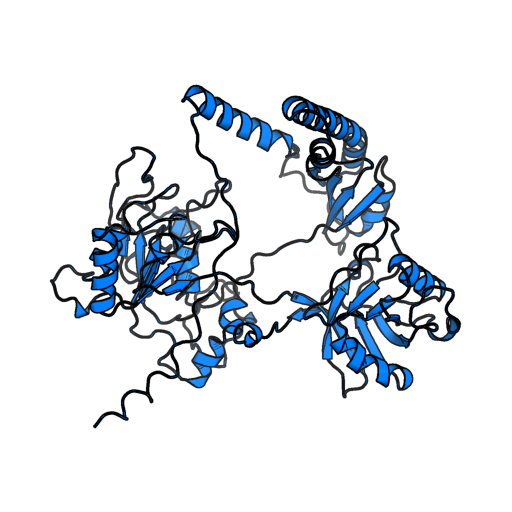? 4.279 25.400 -27.512 1.00 91.88 105 GLU A CA 1
ATOM 785 C C . GLU A 1 105 ? 4.237 23.869 -27.569 1.00 91.88 105 GLU A C 1
ATOM 787 O O . GLU A 1 105 ? 3.925 23.317 -28.617 1.00 91.88 105 GLU A O 1
ATOM 792 N N . ILE A 1 106 ? 4.423 23.187 -26.432 1.00 86.88 106 ILE A N 1
ATOM 793 C CA . ILE A 1 106 ? 4.316 21.721 -26.340 1.00 86.88 106 ILE A CA 1
ATOM 794 C C . ILE A 1 106 ? 2.930 21.232 -26.786 1.00 86.88 106 ILE A C 1
ATOM 796 O O . ILE A 1 106 ? 2.806 20.238 -27.502 1.00 86.88 106 ILE A O 1
ATOM 800 N N . GLU A 1 107 ? 1.864 21.931 -26.383 1.00 84.94 107 GLU A N 1
ATOM 801 C CA . GLU A 1 107 ? 0.500 21.585 -26.792 1.00 84.94 107 GLU A CA 1
ATOM 802 C C . GLU A 1 107 ? 0.335 21.611 -28.324 1.00 84.94 107 GLU A C 1
ATOM 804 O O . GLU A 1 107 ? -0.355 20.738 -28.863 1.00 84.94 107 GLU A O 1
ATOM 809 N N . ALA A 1 108 ? 0.990 22.557 -29.008 1.00 89.81 108 ALA A N 1
ATOM 810 C CA . ALA A 1 108 ? 1.015 22.667 -30.465 1.00 89.81 108 ALA A CA 1
ATOM 811 C C . ALA A 1 108 ? 1.954 21.639 -31.127 1.00 89.81 108 ALA A C 1
ATOM 813 O O . ALA A 1 108 ? 1.566 21.017 -32.115 1.00 89.81 108 ALA A O 1
ATOM 814 N N . GLU A 1 109 ? 3.145 21.408 -30.562 1.00 90.50 109 GLU A N 1
ATOM 815 C CA . GLU A 1 109 ? 4.130 20.414 -31.028 1.00 90.50 109 GLU A CA 1
ATOM 816 C C . GLU A 1 109 ? 3.556 18.992 -31.042 1.00 90.50 109 GLU A C 1
ATOM 818 O O . GLU A 1 109 ? 3.818 18.216 -31.956 1.00 90.50 109 GLU A O 1
ATOM 823 N N . GLN A 1 110 ? 2.718 18.656 -30.061 1.00 91.00 110 GLN A N 1
ATOM 824 C CA . GLN A 1 110 ? 2.068 17.347 -29.974 1.00 91.00 110 GLN A CA 1
ATOM 825 C C . GLN A 1 110 ? 0.886 17.173 -30.938 1.00 91.00 110 GLN A C 1
ATOM 827 O O . GLN A 1 110 ? 0.427 16.049 -31.134 1.00 91.00 110 GLN A O 1
ATOM 832 N N . GLY A 1 111 ? 0.368 18.252 -31.533 1.00 89.94 111 GLY A N 1
ATOM 833 C CA . GLY A 1 111 ? -0.809 18.216 -32.408 1.00 89.94 111 GLY A CA 1
ATOM 834 C C . GLY A 1 111 ? -0.677 17.243 -33.591 1.00 89.94 111 GLY A C 1
ATOM 835 O O . GLY A 1 111 ? -1.543 16.380 -33.750 1.00 89.94 111 GLY A O 1
ATOM 836 N N . PRO A 1 112 ? 0.403 17.319 -34.395 1.00 90.00 112 PRO A N 1
ATOM 837 C CA . PRO A 1 112 ? 0.637 16.394 -35.504 1.00 90.00 112 PRO A CA 1
ATOM 838 C C . PRO A 1 112 ? 0.737 14.927 -35.072 1.00 90.00 112 PRO A C 1
ATOM 840 O O . PRO A 1 112 ? 0.176 14.057 -35.738 1.00 90.00 112 PRO A O 1
ATOM 843 N N . LEU A 1 113 ? 1.402 14.650 -33.944 1.00 89.50 113 LEU A N 1
ATOM 844 C CA . LEU A 1 113 ? 1.515 13.293 -33.409 1.00 89.50 113 LEU A CA 1
ATOM 845 C C . LEU A 1 113 ? 0.141 12.736 -33.020 1.00 89.50 113 LEU A C 1
ATOM 847 O O . LEU A 1 113 ? -0.174 11.594 -33.340 1.00 89.50 113 LEU A O 1
ATOM 851 N N . LEU A 1 114 ? -0.695 13.541 -32.364 1.00 88.31 114 LEU A N 1
ATOM 852 C CA . LEU A 1 114 ? -2.042 13.127 -31.967 1.00 88.31 114 LEU A CA 1
ATOM 853 C C . LEU A 1 114 ? -2.928 12.821 -33.174 1.00 88.31 114 LEU A C 1
ATOM 855 O O . LEU A 1 114 ? -3.612 11.803 -33.169 1.00 88.31 114 LEU A O 1
ATOM 859 N N . ALA A 1 115 ? -2.867 13.645 -34.223 1.00 86.44 115 ALA A N 1
ATOM 860 C CA . ALA A 1 115 ? -3.589 13.382 -35.467 1.00 86.44 115 ALA A CA 1
ATOM 861 C C . ALA A 1 115 ? -3.116 12.077 -36.137 1.00 86.44 115 ALA A C 1
ATOM 863 O O . ALA A 1 115 ? -3.926 11.301 -36.645 1.00 86.44 115 ALA A O 1
ATOM 864 N N . ALA A 1 116 ? -1.808 11.799 -36.103 1.00 86.25 116 ALA A N 1
ATOM 865 C CA . ALA A 1 116 ? -1.255 10.554 -36.626 1.00 86.25 116 ALA A CA 1
ATOM 866 C C . ALA A 1 116 ? -1.669 9.328 -35.786 1.00 86.25 116 ALA A C 1
ATOM 868 O O . ALA A 1 116 ? -2.008 8.289 -36.348 1.00 86.25 116 ALA A O 1
ATOM 869 N N . LEU A 1 117 ? -1.700 9.447 -34.455 1.00 84.75 117 LEU A N 1
ATOM 870 C CA . LEU A 1 117 ? -2.168 8.394 -33.542 1.00 84.75 117 LEU A CA 1
ATOM 871 C C . LEU A 1 117 ? -3.669 8.106 -33.697 1.00 84.75 117 LEU A C 1
ATOM 873 O O . LEU A 1 117 ? -4.092 6.952 -33.640 1.00 84.75 117 LEU A O 1
ATOM 877 N N . GLU A 1 118 ? -4.476 9.136 -33.945 1.00 80.94 118 GLU A N 1
ATOM 878 C CA . GLU A 1 118 ? -5.899 8.971 -34.238 1.00 80.94 118 GLU A CA 1
ATOM 879 C C . GLU A 1 118 ? -6.111 8.187 -35.544 1.00 80.94 118 GLU A C 1
ATOM 881 O O . GLU A 1 118 ? -6.932 7.268 -35.592 1.00 80.94 118 GLU A O 1
ATOM 886 N N . ALA A 1 119 ? -5.312 8.474 -36.577 1.00 80.00 119 ALA A N 1
ATOM 887 C CA . ALA A 1 119 ? -5.364 7.769 -37.857 1.00 80.00 119 ALA A CA 1
ATOM 888 C C . ALA A 1 119 ? -4.946 6.288 -37.764 1.00 80.00 119 ALA A C 1
ATOM 890 O O . ALA A 1 119 ? -5.414 5.470 -38.556 1.00 80.00 119 ALA A O 1
ATOM 891 N N . THR A 1 120 ? -4.096 5.917 -36.800 1.00 74.75 120 THR A N 1
ATOM 892 C CA . THR A 1 120 ? -3.684 4.518 -36.574 1.00 74.75 120 THR A CA 1
ATOM 893 C C . THR A 1 120 ? -4.659 3.729 -35.696 1.00 74.75 120 THR A C 1
ATOM 895 O O . THR A 1 120 ? -4.512 2.506 -35.570 1.00 74.75 120 THR A O 1
ATOM 898 N N . GLY A 1 121 ? -5.653 4.399 -35.100 1.00 71.88 121 GLY A N 1
ATOM 899 C CA . GLY A 1 121 ? -6.610 3.806 -34.165 1.00 71.88 121 GLY A CA 1
ATOM 900 C C . GLY A 1 121 ? -6.009 3.463 -32.799 1.00 71.88 121 GLY A C 1
ATOM 901 O O . GLY A 1 121 ? -6.587 2.661 -32.064 1.00 71.88 121 GLY A O 1
ATOM 902 N N . VAL A 1 122 ? -4.845 4.027 -32.468 1.00 75.62 122 VAL A N 1
ATOM 903 C CA . VAL A 1 122 ? -4.164 3.806 -31.188 1.00 75.62 122 VAL A CA 1
ATOM 904 C C . VAL A 1 122 ? -4.833 4.639 -30.101 1.00 75.62 122 VAL A C 1
ATOM 906 O O . VAL A 1 122 ? -5.131 5.819 -30.285 1.00 75.62 122 VAL A O 1
ATOM 909 N N . ARG A 1 123 ? -5.071 4.026 -28.939 1.00 76.88 123 ARG A N 1
ATOM 910 C CA . ARG A 1 123 ? -5.704 4.713 -27.816 1.00 76.88 123 ARG A CA 1
ATOM 911 C C . ARG A 1 123 ? -4.674 5.576 -27.098 1.00 76.88 123 ARG A C 1
ATOM 913 O O . ARG A 1 123 ? -3.743 5.065 -26.480 1.00 76.88 123 ARG A O 1
ATOM 920 N N . VAL A 1 124 ? -4.882 6.887 -27.146 1.00 79.31 124 VAL A N 1
ATOM 921 C CA . VAL A 1 124 ? -4.119 7.850 -26.352 1.00 79.31 124 VAL A CA 1
ATOM 922 C C . VAL A 1 124 ? -4.719 7.934 -24.952 1.00 79.31 124 VAL A C 1
ATOM 924 O O . VAL A 1 124 ? -5.907 8.201 -24.801 1.00 79.31 124 VAL A O 1
ATOM 927 N N . GLU A 1 125 ? -3.903 7.705 -23.929 1.00 71.44 125 GLU A N 1
ATOM 928 C CA . GLU A 1 125 ? -4.332 7.707 -22.527 1.00 71.44 125 GLU A CA 1
ATOM 929 C C . GLU A 1 125 ? -4.095 9.061 -21.857 1.00 71.44 125 GLU A C 1
ATOM 931 O O . GLU A 1 125 ? -4.914 9.514 -21.056 1.00 71.44 125 GLU A O 1
ATOM 936 N N . TYR A 1 126 ? -2.970 9.713 -22.169 1.00 74.25 126 TYR A N 1
ATOM 937 C CA . TYR A 1 126 ? -2.574 10.939 -21.481 1.00 74.25 126 TYR A CA 1
ATOM 938 C C . TYR A 1 126 ? -1.591 11.796 -22.285 1.00 74.25 126 TYR A C 1
ATOM 940 O O . TYR A 1 126 ? -0.784 11.281 -23.060 1.00 74.25 126 TYR A O 1
ATOM 948 N N . ARG A 1 127 ? -1.615 13.115 -22.058 1.00 82.06 127 ARG A N 1
ATOM 949 C CA . ARG A 1 127 ? -0.653 14.074 -22.623 1.00 82.06 127 ARG 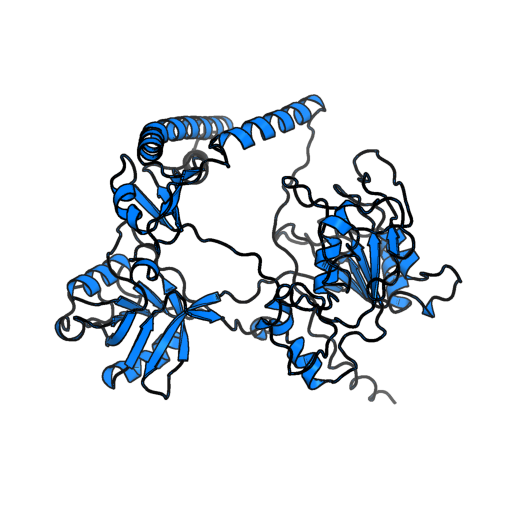A CA 1
ATOM 950 C C . ARG A 1 127 ? 0.169 14.739 -21.526 1.00 82.06 127 ARG A C 1
ATOM 952 O O . ARG A 1 127 ? -0.373 15.368 -20.616 1.00 82.06 127 ARG A O 1
ATOM 959 N N . PHE A 1 128 ? 1.486 14.672 -21.648 1.00 80.31 128 PHE A N 1
ATOM 960 C CA . PHE A 1 128 ? 2.423 15.364 -20.774 1.00 80.31 128 PHE A CA 1
ATOM 961 C C . PHE A 1 128 ? 2.952 16.617 -21.464 1.00 80.31 128 PHE A C 1
ATOM 963 O O . PHE A 1 128 ? 3.400 16.557 -22.598 1.00 80.31 128 PHE A O 1
ATOM 970 N N . GLY A 1 129 ? 2.963 17.748 -20.766 1.00 67.50 129 GLY A N 1
ATOM 971 C CA . GLY A 1 129 ? 3.737 18.923 -21.196 1.00 67.50 129 GLY A CA 1
ATOM 972 C C . GLY A 1 129 ? 4.379 19.694 -20.047 1.00 67.50 129 GLY A C 1
ATOM 973 O O . GLY A 1 129 ? 5.037 20.709 -20.250 1.00 67.50 129 GLY A O 1
ATOM 974 N N . ARG A 1 130 ? 4.166 19.230 -18.810 1.00 71.00 130 ARG A N 1
ATOM 975 C CA . ARG A 1 130 ? 4.640 19.904 -17.594 1.00 71.00 130 ARG A CA 1
ATOM 976 C C . ARG A 1 130 ? 5.981 19.355 -17.134 1.00 71.00 130 ARG A C 1
ATOM 978 O O . ARG A 1 130 ? 6.891 20.138 -16.919 1.00 71.00 130 ARG A O 1
ATOM 985 N N . LEU A 1 131 ? 6.081 18.032 -17.009 1.00 63.47 131 LEU A N 1
ATOM 986 C CA . LEU A 1 131 ? 7.249 17.330 -16.457 1.00 63.47 131 LEU A CA 1
ATOM 987 C C . LEU A 1 131 ? 8.025 16.531 -17.513 1.00 63.47 131 LEU A C 1
ATOM 989 O O . LEU A 1 131 ? 9.171 16.171 -17.299 1.00 63.47 131 LEU A O 1
ATOM 993 N N . THR A 1 132 ? 7.405 16.272 -18.660 1.00 75.25 132 THR A N 1
ATOM 994 C CA . THR A 1 132 ? 8.025 15.688 -19.853 1.00 75.25 132 THR A CA 1
ATOM 995 C C . THR A 1 132 ? 7.217 16.138 -21.077 1.00 75.25 132 THR A C 1
ATOM 997 O O . THR A 1 132 ? 6.033 16.466 -20.923 1.00 75.25 132 THR A O 1
ATOM 1000 N N . ASN A 1 133 ? 7.840 16.221 -22.255 1.00 87.06 133 ASN A N 1
ATOM 1001 C CA . ASN A 1 133 ? 7.150 16.451 -23.526 1.00 87.06 133 ASN A CA 1
ATOM 1002 C C . ASN A 1 133 ? 6.811 15.092 -24.148 1.00 87.06 133 ASN A C 1
ATOM 1004 O O . ASN A 1 133 ? 7.632 14.507 -24.848 1.00 87.06 133 ASN A O 1
ATOM 1008 N N . ALA A 1 134 ? 5.638 14.544 -23.831 1.00 87.56 134 ALA A N 1
ATOM 1009 C CA . ALA A 1 134 ? 5.306 13.191 -24.263 1.00 87.56 134 ALA A CA 1
ATOM 1010 C C . ALA A 1 134 ? 3.804 12.916 -24.362 1.00 87.56 134 ALA A C 1
ATOM 1012 O O . ALA A 1 134 ? 2.979 13.595 -23.747 1.00 87.56 134 ALA A O 1
ATOM 1013 N N . VAL A 1 135 ? 3.456 11.846 -25.071 1.00 85.12 135 VAL A N 1
ATOM 1014 C CA . VAL A 1 135 ? 2.096 11.306 -25.177 1.00 85.12 135 VAL A CA 1
ATOM 1015 C C . VAL A 1 135 ? 2.106 9.841 -24.740 1.00 85.12 135 VAL A C 1
ATOM 1017 O O . VAL A 1 135 ? 2.884 9.050 -25.262 1.00 85.12 135 VAL A O 1
ATOM 1020 N N . GLN A 1 136 ? 1.261 9.464 -23.777 1.00 83.88 136 GLN A N 1
ATOM 1021 C CA . GLN A 1 136 ? 1.089 8.066 -23.375 1.00 83.88 136 GLN A CA 1
ATOM 1022 C C . GLN A 1 136 ? -0.039 7.410 -24.153 1.00 83.88 136 GLN A C 1
ATOM 1024 O O . GLN A 1 136 ? -1.125 7.976 -24.291 1.00 83.88 136 GLN A O 1
ATOM 1029 N N . VAL A 1 137 ? 0.227 6.198 -24.622 1.00 81.69 137 VAL A N 1
ATOM 1030 C CA . VAL A 1 137 ? -0.693 5.375 -25.395 1.00 81.69 137 VAL A CA 1
ATOM 1031 C C . VAL A 1 137 ? -0.727 3.952 -24.856 1.00 81.69 137 VAL A C 1
ATOM 1033 O O . VAL A 1 137 ? 0.235 3.480 -24.244 1.00 81.69 137 VAL A O 1
ATOM 1036 N N . VAL A 1 138 ? -1.816 3.256 -25.166 1.00 74.38 138 VAL A N 1
ATOM 1037 C CA . VAL A 1 138 ? -1.940 1.808 -25.011 1.00 74.38 138 VAL A CA 1
ATOM 1038 C C . VAL A 1 138 ? -2.158 1.181 -26.386 1.00 74.38 138 VAL A C 1
ATOM 1040 O O . VAL A 1 138 ? -3.003 1.623 -27.171 1.00 74.38 138 VAL A O 1
ATOM 1043 N N . VAL A 1 139 ? -1.329 0.193 -26.717 1.00 76.75 139 VAL A N 1
ATOM 1044 C CA . VAL A 1 139 ? -1.211 -0.378 -28.066 1.00 76.75 139 VAL A CA 1
ATOM 1045 C C . VAL A 1 139 ? -0.888 -1.878 -27.981 1.00 76.75 139 VAL A C 1
ATOM 1047 O O . VAL A 1 139 ? -0.289 -2.294 -26.989 1.00 76.75 139 VAL A O 1
ATOM 1050 N N . PRO A 1 140 ? -1.251 -2.709 -28.975 1.00 74.06 140 PRO A N 1
ATOM 1051 C CA . PRO A 1 140 ? -0.749 -4.079 -29.050 1.00 74.06 140 PRO A CA 1
ATOM 1052 C C . PRO A 1 140 ? 0.771 -4.089 -29.256 1.00 74.06 140 PRO A C 1
ATOM 1054 O O . PRO A 1 140 ? 1.299 -3.261 -30.008 1.00 74.06 140 PRO A O 1
ATOM 1057 N N . ALA A 1 141 ? 1.479 -5.014 -28.608 1.00 67.81 141 ALA A N 1
ATOM 1058 C CA . ALA A 1 141 ? 2.939 -5.077 -28.648 1.00 67.81 141 ALA A CA 1
ATOM 1059 C C . ALA A 1 141 ? 3.489 -5.203 -30.078 1.00 67.81 141 ALA A C 1
ATOM 1061 O O . ALA A 1 141 ? 4.510 -4.592 -30.399 1.00 67.81 141 ALA A O 1
ATOM 1062 N N . SER A 1 142 ? 2.788 -5.917 -30.964 1.00 72.88 142 SER A N 1
ATOM 1063 C CA . SER A 1 142 ? 3.196 -6.066 -32.370 1.00 72.88 142 SER A CA 1
ATOM 1064 C C . SER A 1 142 ? 3.271 -4.748 -33.156 1.00 72.88 142 SER A C 1
ATOM 1066 O O . SER A 1 142 ? 4.000 -4.665 -34.145 1.00 72.88 142 SER A O 1
ATOM 1068 N N . ARG A 1 143 ? 2.560 -3.700 -32.719 1.00 78.94 143 ARG A N 1
ATOM 1069 C CA . ARG A 1 143 ? 2.482 -2.406 -33.417 1.00 78.94 143 ARG A CA 1
ATOM 1070 C C . ARG A 1 143 ? 3.482 -1.368 -32.908 1.00 78.94 143 ARG A C 1
ATOM 1072 O O . ARG A 1 143 ? 3.517 -0.257 -33.432 1.00 78.94 143 ARG A O 1
ATOM 1079 N N . LEU A 1 144 ? 4.323 -1.707 -31.927 1.00 76.62 144 LEU A N 1
ATOM 1080 C CA . LEU A 1 144 ? 5.363 -0.806 -31.414 1.00 76.62 144 LEU A CA 1
ATOM 1081 C C . LEU A 1 144 ? 6.276 -0.217 -32.512 1.00 76.62 144 LEU A C 1
ATOM 1083 O O . LEU A 1 144 ? 6.463 1.002 -32.499 1.00 76.62 144 LEU A O 1
ATOM 1087 N N . PRO A 1 145 ? 6.754 -0.991 -33.514 1.00 79.94 145 PRO A N 1
ATOM 1088 C CA . PRO A 1 145 ? 7.615 -0.446 -34.571 1.00 79.94 145 PRO A CA 1
ATOM 1089 C C . PRO A 1 145 ? 6.930 0.598 -35.468 1.00 79.94 145 PRO A C 1
ATOM 1091 O O . PRO A 1 145 ? 7.595 1.329 -36.202 1.00 79.94 145 PRO A O 1
ATOM 1094 N N . GLU A 1 146 ? 5.594 0.659 -35.472 1.00 83.44 146 GLU A N 1
ATOM 1095 C CA . GLU A 1 146 ? 4.846 1.691 -36.198 1.00 83.44 146 GLU A CA 1
ATOM 1096 C C . GLU A 1 146 ? 4.909 3.037 -35.466 1.00 83.44 146 GLU A C 1
ATOM 1098 O O . GLU A 1 146 ? 4.939 4.082 -36.113 1.00 83.44 146 GLU A O 1
ATOM 1103 N N . LEU A 1 147 ? 4.967 3.016 -34.129 1.00 81.94 147 LEU A N 1
ATOM 1104 C CA . LEU A 1 147 ? 4.972 4.215 -33.291 1.00 81.94 147 LEU A CA 1
ATOM 1105 C C . LEU A 1 147 ? 6.315 4.948 -33.316 1.00 81.94 147 LEU A C 1
ATOM 1107 O O . LEU A 1 147 ? 6.332 6.175 -33.282 1.00 81.94 147 LEU A O 1
ATOM 1111 N N . GLU A 1 148 ? 7.423 4.214 -33.440 1.00 78.50 148 GLU A N 1
ATOM 1112 C CA . GLU A 1 148 ? 8.780 4.774 -33.578 1.00 78.50 148 GLU A CA 1
ATOM 1113 C C . GLU A 1 148 ? 8.929 5.664 -34.811 1.00 78.50 148 GLU A C 1
ATOM 1115 O O . GLU A 1 148 ? 9.749 6.576 -34.840 1.00 78.50 148 GLU A O 1
ATOM 1120 N N . ARG A 1 149 ? 8.131 5.398 -35.850 1.00 83.38 149 ARG A N 1
ATOM 1121 C CA . ARG A 1 149 ? 8.197 6.107 -37.133 1.00 83.38 149 ARG A CA 1
ATOM 1122 C C . ARG A 1 149 ? 7.271 7.317 -37.193 1.00 83.38 149 ARG A C 1
ATOM 1124 O O . ARG A 1 149 ? 7.203 7.973 -38.234 1.00 83.38 149 ARG A O 1
ATOM 1131 N N . LEU A 1 150 ? 6.525 7.594 -36.123 1.00 85.44 150 LEU A N 1
ATOM 1132 C CA . LEU A 1 150 ? 5.595 8.713 -36.105 1.00 85.44 150 LEU A CA 1
ATOM 1133 C C . LEU A 1 150 ? 6.345 10.052 -36.026 1.00 85.44 150 LEU A C 1
ATOM 1135 O O . LEU A 1 150 ? 7.363 10.158 -35.338 1.00 85.44 150 LEU A O 1
ATOM 1139 N N . PRO A 1 151 ? 5.847 11.103 -36.704 1.00 79.69 151 PRO A N 1
ATOM 1140 C CA . PRO A 1 151 ? 6.506 12.402 -36.718 1.00 79.69 151 PRO A CA 1
ATOM 1141 C C . PRO A 1 151 ? 6.731 12.964 -35.310 1.00 79.69 151 PRO A C 1
ATOM 1143 O O . PRO A 1 151 ? 5.793 13.078 -34.522 1.00 79.69 151 PRO A O 1
ATOM 1146 N N . GLY A 1 152 ? 7.973 13.359 -35.025 1.00 83.69 152 GLY A N 1
ATOM 1147 C CA . GLY A 1 152 ? 8.353 14.026 -33.778 1.00 83.69 152 GLY A CA 1
ATOM 1148 C C . GLY A 1 152 ? 8.622 13.098 -32.592 1.00 83.69 152 GLY A C 1
ATOM 1149 O O . GLY A 1 152 ? 9.048 13.594 -31.554 1.00 83.69 152 GLY A O 1
ATOM 1150 N N . VAL A 1 153 ? 8.419 11.782 -32.729 1.00 87.00 153 VAL A N 1
ATOM 1151 C CA . VAL A 1 153 ? 8.806 10.810 -31.698 1.00 87.00 153 VAL A CA 1
ATOM 1152 C C . VAL A 1 153 ? 10.322 10.644 -31.719 1.00 87.00 153 VAL A C 1
ATOM 1154 O O . VAL A 1 153 ? 10.891 10.267 -32.740 1.00 87.00 153 VAL A O 1
ATOM 1157 N N . VAL A 1 154 ? 10.973 10.929 -30.593 1.00 83.81 154 VAL A N 1
ATOM 1158 C CA . VAL A 1 154 ? 12.423 10.734 -30.424 1.00 83.81 154 VAL A CA 1
ATOM 1159 C C . VAL A 1 154 ? 12.753 9.475 -29.635 1.00 83.81 154 VAL A C 1
ATOM 1161 O O . VAL A 1 154 ? 13.831 8.918 -29.809 1.00 83.81 154 VAL A O 1
ATOM 1164 N N . ARG A 1 155 ? 11.839 9.027 -28.765 1.00 79.50 155 ARG A N 1
ATOM 1165 C CA . ARG A 1 155 ? 12.025 7.839 -27.926 1.00 79.50 155 ARG A CA 1
ATOM 1166 C C . ARG A 1 155 ? 10.685 7.257 -27.485 1.00 79.50 155 ARG A C 1
ATOM 1168 O O . ARG A 1 155 ? 9.719 7.995 -27.281 1.00 79.50 155 ARG A O 1
ATOM 1175 N N . LEU A 1 156 ? 10.637 5.941 -27.308 1.00 71.88 156 LEU A N 1
ATOM 1176 C CA . LEU A 1 156 ? 9.515 5.233 -26.698 1.00 71.88 156 LEU A CA 1
ATOM 1177 C C . LEU A 1 156 ? 9.904 4.770 -25.297 1.00 71.88 156 LEU A C 1
ATOM 1179 O O . LEU A 1 156 ? 10.601 3.776 -25.140 1.00 71.88 156 LEU A O 1
ATOM 1183 N N . ASP A 1 157 ? 9.393 5.446 -24.275 1.00 62.44 157 ASP A N 1
ATOM 1184 C CA . ASP A 1 157 ? 9.606 5.031 -22.892 1.00 62.44 157 ASP A CA 1
ATOM 1185 C C . ASP A 1 157 ? 8.579 3.958 -22.497 1.00 62.44 157 ASP A C 1
ATOM 1187 O O . ASP A 1 157 ? 7.370 4.086 -22.744 1.00 62.44 157 ASP A O 1
ATOM 1191 N N . THR A 1 158 ? 9.048 2.903 -21.831 1.00 53.53 158 THR A N 1
ATOM 1192 C CA . THR A 1 158 ? 8.171 1.921 -21.184 1.00 53.53 158 THR A CA 1
ATOM 1193 C C . THR A 1 158 ? 7.470 2.562 -19.987 1.00 53.53 158 THR A C 1
ATOM 1195 O O . THR A 1 158 ? 8.099 3.206 -19.148 1.00 53.53 158 THR A O 1
ATOM 1198 N N . VAL A 1 159 ? 6.150 2.383 -19.898 1.00 48.75 159 VAL A N 1
ATOM 1199 C CA . VAL A 1 159 ? 5.367 2.801 -18.730 1.00 48.75 159 VAL A CA 1
ATOM 1200 C C . VAL A 1 159 ? 5.220 1.599 -17.809 1.00 48.75 159 VAL A C 1
ATOM 1202 O O . VAL A 1 159 ? 4.647 0.586 -18.207 1.00 48.75 159 VAL A O 1
ATOM 1205 N N . MET A 1 160 ? 5.748 1.709 -16.589 1.00 43.06 160 MET A N 1
ATOM 1206 C CA . MET A 1 160 ? 5.573 0.667 -15.583 1.00 43.06 160 MET A CA 1
ATOM 1207 C C . MET A 1 160 ? 4.117 0.620 -15.120 1.00 43.06 160 MET A C 1
ATOM 1209 O O . MET A 1 160 ? 3.518 1.646 -14.795 1.00 43.06 160 MET A O 1
ATOM 1213 N N . VAL A 1 161 ? 3.556 -0.587 -15.110 1.00 41.53 161 VAL A N 1
ATOM 1214 C CA . VAL A 1 161 ? 2.236 -0.865 -14.550 1.00 41.53 161 VAL A CA 1
ATOM 1215 C C . VAL A 1 161 ? 2.436 -1.233 -13.086 1.00 41.53 161 VAL A C 1
ATOM 1217 O O . VAL A 1 161 ? 3.219 -2.124 -12.769 1.00 41.53 161 VAL A O 1
ATOM 1220 N N . HIS A 1 162 ? 1.739 -0.535 -12.196 1.00 36.94 162 HIS A N 1
ATOM 1221 C CA . HIS A 1 162 ? 1.761 -0.819 -10.767 1.00 36.94 162 HIS A CA 1
ATOM 1222 C C . HIS A 1 162 ? 0.460 -1.517 -10.367 1.00 36.94 162 HIS A C 1
ATOM 1224 O O . HIS A 1 162 ? -0.624 -1.106 -10.782 1.00 36.94 162 HIS A O 1
ATOM 1230 N N . GLU A 1 163 ? 0.563 -2.556 -9.542 1.00 35.06 163 GLU A N 1
ATOM 1231 C CA . GLU A 1 163 ? -0.582 -3.287 -8.997 1.00 35.06 163 GLU A CA 1
ATOM 1232 C C . GLU A 1 163 ? -0.725 -3.019 -7.497 1.00 35.06 163 GLU A C 1
ATOM 1234 O O . GLU A 1 163 ? 0.265 -2.913 -6.775 1.00 35.06 163 GLU A O 1
ATOM 1239 N N . ARG A 1 164 ? -1.966 -2.965 -7.001 1.00 32.84 164 ARG A N 1
ATOM 1240 C CA . ARG A 1 164 ? -2.246 -2.936 -5.558 1.00 32.84 164 ARG A CA 1
ATOM 1241 C C . ARG A 1 164 ? -2.148 -4.372 -5.026 1.00 32.84 164 ARG A C 1
ATOM 1243 O O . ARG A 1 164 ? -2.991 -5.198 -5.369 1.00 32.84 164 ARG A O 1
ATOM 1250 N N . ARG A 1 165 ? -1.133 -4.691 -4.214 1.00 38.25 165 ARG A N 1
ATOM 1251 C CA . ARG A 1 165 ? -0.933 -6.022 -3.600 1.00 38.25 165 ARG A CA 1
ATOM 1252 C C . ARG A 1 165 ? -0.832 -5.878 -2.069 1.00 38.25 165 ARG A C 1
ATOM 1254 O O . ARG A 1 165 ? -0.063 -5.051 -1.606 1.00 38.25 165 ARG A O 1
ATOM 1261 N N . LEU A 1 166 ? -1.588 -6.675 -1.296 1.00 50.00 166 LEU A N 1
ATOM 1262 C CA . LEU A 1 166 ? -1.600 -6.642 0.190 1.00 50.00 166 LEU A CA 1
ATOM 1263 C C . LEU A 1 166 ? -1.210 -7.992 0.845 1.00 50.00 166 LEU A C 1
ATOM 1265 O O . LEU A 1 166 ? -1.238 -8.143 2.058 1.00 50.00 166 LEU A O 1
ATOM 1269 N N . LYS A 1 167 ? -0.849 -9.019 0.065 1.00 56.78 167 LYS A N 1
ATOM 1270 C CA . LYS A 1 167 ? -0.639 -10.392 0.583 1.00 56.78 167 LYS A CA 1
ATOM 1271 C C . LYS A 1 167 ? 0.781 -10.702 1.084 1.00 56.78 167 LYS A C 1
ATOM 1273 O O . LYS A 1 167 ? 1.016 -11.791 1.598 1.00 56.78 167 LYS A O 1
ATOM 1278 N N . SER A 1 168 ? 1.737 -9.800 0.880 1.00 60.12 168 SER A N 1
ATOM 1279 C CA . SER A 1 168 ? 3.170 -10.007 1.151 1.00 60.12 168 SER A CA 1
ATOM 1280 C C . SER A 1 168 ? 3.604 -9.539 2.540 1.00 60.12 168 SER A C 1
ATOM 1282 O O . SER A 1 168 ? 4.527 -10.123 3.108 1.00 60.12 168 SER A O 1
ATOM 1284 N N . ALA A 1 169 ? 2.930 -8.536 3.109 1.00 67.56 169 ALA A N 1
ATOM 1285 C CA . ALA A 1 169 ? 3.380 -7.845 4.315 1.00 67.56 169 ALA A CA 1
ATOM 1286 C C . ALA A 1 169 ? 3.387 -8.733 5.574 1.00 67.56 169 ALA A C 1
ATOM 1288 O O . ALA A 1 169 ? 4.425 -8.859 6.219 1.00 67.56 169 ALA A O 1
ATOM 1289 N N . VAL A 1 170 ? 2.272 -9.403 5.904 1.00 71.44 170 VAL A N 1
ATOM 1290 C CA . VAL A 1 170 ? 2.175 -10.262 7.107 1.00 71.44 170 VAL A CA 1
ATOM 1291 C C . VAL A 1 170 ? 3.179 -11.429 7.079 1.00 71.44 170 VAL A C 1
ATOM 1293 O O . VAL A 1 170 ? 3.869 -11.645 8.080 1.00 71.44 170 VAL A O 1
ATOM 1296 N N . PRO A 1 171 ? 3.357 -12.159 5.958 1.00 70.19 171 PRO A N 1
ATOM 1297 C CA . PRO A 1 171 ? 4.450 -13.122 5.831 1.00 70.19 171 PRO A CA 1
ATOM 1298 C C . PRO A 1 171 ? 5.839 -12.495 5.997 1.00 70.19 171 PRO A C 1
ATOM 1300 O O . PRO A 1 171 ? 6.702 -13.095 6.641 1.00 70.19 171 PRO A O 1
ATOM 1303 N N . HIS A 1 172 ? 6.060 -11.306 5.424 1.00 72.44 172 HIS A N 1
ATOM 1304 C CA . HIS A 1 172 ? 7.356 -10.628 5.429 1.00 72.44 172 HIS A CA 1
ATOM 1305 C C . HIS A 1 172 ? 7.807 -10.246 6.842 1.00 72.44 172 HIS A C 1
ATOM 1307 O O . HIS A 1 172 ? 8.928 -10.577 7.226 1.00 72.44 172 HIS A O 1
ATOM 1313 N N . ILE A 1 173 ? 6.915 -9.666 7.651 1.00 74.12 173 ILE A N 1
ATOM 1314 C CA . ILE A 1 173 ? 7.198 -9.339 9.061 1.00 74.12 173 ILE A CA 1
ATOM 1315 C C . ILE A 1 173 ? 7.236 -10.579 9.974 1.00 74.12 173 ILE A C 1
ATOM 1317 O O . ILE A 1 173 ? 7.382 -10.463 11.186 1.00 74.12 173 ILE A O 1
ATOM 1321 N N . GLY A 1 174 ? 7.098 -11.783 9.407 1.00 75.94 174 GLY A N 1
ATOM 1322 C CA . GLY A 1 174 ? 7.188 -13.043 10.137 1.00 75.94 174 GLY A CA 1
ATOM 1323 C C . GLY A 1 174 ? 5.896 -13.492 10.821 1.00 75.94 174 GLY A C 1
ATOM 1324 O O . GLY A 1 174 ? 5.951 -14.457 11.580 1.00 75.94 174 GLY A O 1
ATOM 1325 N N . GLY A 1 175 ? 4.739 -12.887 10.531 1.00 79.81 175 GLY A N 1
ATOM 1326 C CA . GLY A 1 175 ? 3.456 -13.233 11.162 1.00 79.81 175 GLY A CA 1
ATOM 1327 C C . GLY A 1 175 ? 3.098 -14.718 11.033 1.00 79.81 175 GLY A C 1
ATOM 1328 O O . GLY A 1 175 ? 2.814 -15.379 12.026 1.00 79.81 175 GLY A O 1
ATOM 1329 N N . TYR A 1 176 ? 3.248 -15.303 9.839 1.00 79.00 176 TYR A N 1
ATOM 1330 C CA . TYR A 1 176 ? 2.938 -16.729 9.620 1.00 79.00 176 TYR A CA 1
ATOM 1331 C C . TYR A 1 176 ? 3.898 -17.654 10.381 1.00 79.00 176 TYR A C 1
ATOM 1333 O O . TYR A 1 176 ? 3.513 -18.727 10.855 1.00 79.00 176 TYR A O 1
ATOM 1341 N N . LYS A 1 177 ? 5.164 -17.233 10.520 1.00 75.81 177 LYS A N 1
ATOM 1342 C CA . LYS A 1 177 ? 6.151 -17.955 11.330 1.00 75.81 177 LYS A CA 1
ATOM 1343 C C . LYS A 1 177 ? 5.784 -17.878 12.804 1.00 75.81 177 LYS A C 1
ATOM 1345 O O . LYS A 1 177 ? 5.901 -18.893 13.481 1.00 75.81 177 LYS A O 1
ATOM 1350 N N . ALA A 1 178 ? 5.336 -16.712 13.277 1.00 78.94 178 ALA A N 1
ATOM 1351 C CA . ALA A 1 178 ? 4.867 -16.545 14.643 1.00 78.94 178 ALA A CA 1
ATOM 1352 C C . ALA A 1 178 ? 3.739 -17.543 14.913 1.00 78.94 178 ALA A C 1
ATOM 1354 O O . ALA A 1 178 ? 3.949 -18.428 15.745 1.00 78.94 178 ALA A O 1
ATOM 1355 N N . TRP A 1 179 ? 2.640 -17.484 14.144 1.00 83.94 179 TRP A N 1
ATOM 1356 C CA . TRP A 1 179 ? 1.467 -18.379 14.238 1.00 83.94 179 TRP A CA 1
ATOM 1357 C C . TRP A 1 179 ? 1.865 -19.855 14.348 1.00 83.94 179 TRP A C 1
ATOM 1359 O O . TRP A 1 179 ? 1.445 -20.588 15.243 1.00 83.94 179 TRP A O 1
ATOM 1369 N N . SER A 1 180 ? 2.795 -20.260 13.485 1.00 71.06 180 SER A N 1
ATOM 1370 C CA . SER A 1 180 ? 3.314 -21.624 13.415 1.00 71.06 180 SER A CA 1
ATOM 1371 C C . SER A 1 180 ? 4.189 -22.040 14.603 1.00 71.06 180 SER A C 1
ATOM 1373 O O . SER A 1 180 ? 4.233 -23.222 14.940 1.00 71.06 180 SER A O 1
ATOM 1375 N N . ALA A 1 181 ? 4.948 -21.111 15.188 1.00 68.25 181 ALA A N 1
ATOM 1376 C CA . ALA A 1 181 ? 5.961 -21.403 16.202 1.00 68.25 181 ALA A CA 1
ATOM 1377 C C . ALA A 1 181 ? 5.420 -21.352 17.635 1.00 68.25 181 ALA A C 1
ATOM 1379 O O . ALA A 1 181 ? 5.933 -22.060 18.502 1.00 68.25 181 ALA A O 1
ATOM 1380 N N . LEU A 1 182 ? 4.413 -20.514 17.892 1.00 66.00 182 LEU A N 1
ATOM 1381 C CA . LEU A 1 182 ? 3.892 -20.270 19.241 1.00 66.00 182 LEU A CA 1
ATOM 1382 C C . LEU A 1 182 ? 2.519 -20.923 19.490 1.00 66.00 182 LEU A C 1
ATOM 1384 O O . LEU A 1 182 ? 2.083 -20.982 20.638 1.00 66.00 182 LEU A O 1
ATOM 1388 N N . GLY A 1 183 ? 1.887 -21.496 18.458 1.00 62.09 183 GLY A N 1
ATOM 1389 C CA . GLY A 1 183 ? 0.649 -22.273 18.571 1.00 62.09 183 GLY A CA 1
ATOM 1390 C C . GLY A 1 183 ? -0.628 -21.425 18.631 1.00 62.09 183 GLY A C 1
ATOM 1391 O O . GLY A 1 183 ? -0.613 -20.228 18.371 1.00 62.09 183 GLY A O 1
ATOM 1392 N N . ALA A 1 184 ? -1.752 -22.065 18.978 1.00 60.22 184 ALA A N 1
ATOM 1393 C CA . ALA A 1 184 ? -3.126 -21.551 18.846 1.00 60.22 184 ALA A CA 1
ATOM 1394 C C . ALA A 1 184 ? -3.527 -20.368 19.760 1.00 60.22 184 ALA A C 1
ATOM 1396 O O . ALA A 1 184 ? -4.709 -20.183 20.018 1.00 60.22 184 ALA A O 1
ATOM 1397 N N . THR A 1 185 ? -2.578 -19.611 20.313 1.00 65.56 185 THR A N 1
ATOM 1398 C CA . THR A 1 185 ? -2.858 -18.540 21.294 1.00 65.56 185 THR A CA 1
ATOM 1399 C C . THR A 1 185 ? -2.275 -17.185 20.912 1.00 65.56 185 THR A C 1
ATOM 1401 O O . THR A 1 185 ? -2.153 -16.307 21.762 1.00 65.56 185 THR A O 1
ATOM 1404 N N . ILE A 1 186 ? -1.823 -17.019 19.673 1.00 81.56 186 ILE A N 1
ATOM 1405 C CA . ILE A 1 186 ? -1.162 -15.788 19.215 1.00 81.56 186 ILE A CA 1
ATOM 1406 C C . ILE A 1 186 ? -1.760 -15.253 17.911 1.00 81.56 186 ILE A C 1
ATOM 1408 O O . ILE A 1 186 ? -1.141 -14.430 17.240 1.00 81.56 186 ILE A O 1
ATOM 1412 N N . HIS A 1 187 ? -2.959 -15.710 17.547 1.00 88.88 187 HIS A N 1
ATOM 1413 C CA . HIS A 1 187 ? -3.715 -15.138 16.434 1.00 88.88 187 HIS A CA 1
ATOM 1414 C C . HIS A 1 187 ? -4.625 -14.001 16.908 1.00 88.88 187 HIS A C 1
ATOM 1416 O O . HIS A 1 187 ? -5.369 -13.449 16.106 1.00 88.88 187 HIS A O 1
ATOM 1422 N N . GLY A 1 188 ? -4.581 -13.651 18.197 1.00 91.06 188 GLY A N 1
ATOM 1423 C CA . GLY A 1 188 ? -5.404 -12.606 18.799 1.00 91.06 188 GLY A CA 1
ATOM 1424 C C . GLY A 1 188 ? -6.652 -13.124 19.504 1.00 91.06 188 GLY A C 1
ATOM 1425 O O . GLY A 1 188 ? -7.524 -12.328 19.823 1.00 91.06 188 GLY A O 1
ATOM 1426 N N . GLU A 1 189 ? -6.765 -14.429 19.765 1.00 91.88 189 GLU A N 1
ATOM 1427 C CA . GLU A 1 189 ? -7.898 -14.996 20.496 1.00 91.88 189 GLU A CA 1
ATOM 1428 C C . GLU A 1 189 ? -8.132 -14.258 21.831 1.00 91.88 189 GLU A C 1
ATOM 1430 O O . GLU A 1 189 ? -7.253 -14.211 22.692 1.00 91.88 189 GLU A O 1
ATOM 1435 N N . GLY A 1 190 ? -9.329 -13.688 22.007 1.00 91.50 190 GLY A N 1
ATOM 1436 C CA . GLY A 1 190 ? -9.710 -12.942 23.213 1.00 91.50 190 GLY A CA 1
ATOM 1437 C C . GLY A 1 190 ? -9.176 -11.507 23.296 1.00 91.50 190 GLY A C 1
ATOM 1438 O O . GLY A 1 190 ? -9.469 -10.830 24.275 1.00 91.50 190 GLY A O 1
ATOM 1439 N N . ILE A 1 191 ? -8.430 -11.040 22.292 1.00 95.12 191 ILE A N 1
ATOM 1440 C CA . ILE A 1 191 ? -7.979 -9.649 22.186 1.00 95.12 191 ILE A CA 1
ATOM 1441 C C . ILE A 1 191 ? -9.052 -8.817 21.485 1.00 95.12 191 ILE A C 1
ATOM 1443 O O . ILE A 1 191 ? -9.575 -9.215 20.441 1.00 95.12 191 ILE A O 1
ATOM 1447 N N . ARG A 1 192 ? -9.351 -7.645 22.043 1.00 96.69 192 ARG A N 1
ATOM 1448 C CA . ARG A 1 192 ? -10.284 -6.653 21.499 1.00 96.69 192 ARG A CA 1
ATOM 1449 C C . ARG A 1 192 ? -9.499 -5.494 20.895 1.00 96.69 192 ARG A C 1
ATOM 1451 O O . ARG A 1 192 ? -8.749 -4.819 21.603 1.00 96.69 192 ARG A O 1
ATOM 1458 N N . ILE A 1 193 ? -9.664 -5.274 19.595 1.00 98.25 193 ILE A N 1
ATOM 1459 C CA . ILE A 1 193 ? -8.982 -4.220 18.841 1.00 98.25 193 ILE A CA 1
ATOM 1460 C C . ILE A 1 193 ? -10.006 -3.165 18.417 1.00 98.25 193 ILE A C 1
ATOM 1462 O O . ILE A 1 193 ? -10.904 -3.463 17.634 1.00 98.25 193 ILE A O 1
ATOM 1466 N N . GLY A 1 194 ? -9.850 -1.936 18.905 1.00 97.69 194 GLY A N 1
ATOM 1467 C CA . GLY A 1 194 ? -10.594 -0.767 18.438 1.00 97.69 194 GLY A CA 1
ATOM 1468 C C . GLY A 1 194 ? -9.919 -0.116 17.238 1.00 97.69 194 GLY A C 1
ATOM 1469 O O . GLY A 1 194 ? -8.719 0.158 17.274 1.00 97.69 194 GLY A O 1
ATOM 1470 N N . VAL A 1 195 ? -10.683 0.149 16.183 1.00 97.12 195 VAL A N 1
ATOM 1471 C CA . VAL A 1 195 ? -10.231 0.894 15.003 1.00 97.12 195 VAL A CA 1
ATOM 1472 C C . VAL A 1 195 ? -10.917 2.253 15.022 1.00 97.12 195 VAL A C 1
ATOM 1474 O O . VAL A 1 195 ? -12.117 2.336 14.772 1.00 97.12 195 VAL A O 1
ATOM 1477 N N . VAL A 1 196 ? -10.156 3.295 15.365 1.00 93.69 196 VAL A N 1
ATOM 1478 C CA . VAL A 1 196 ? -10.622 4.689 15.430 1.00 93.69 196 VAL A CA 1
ATOM 1479 C C . VAL A 1 196 ? -10.359 5.351 14.080 1.00 93.69 196 VAL A C 1
ATOM 1481 O O . VAL A 1 196 ? -9.223 5.740 13.795 1.00 93.69 196 VAL A O 1
ATOM 1484 N N . ASP A 1 197 ? -11.378 5.398 13.220 1.00 90.56 197 ASP A N 1
ATOM 1485 C CA . ASP A 1 197 ? -11.213 5.716 11.793 1.00 90.56 197 ASP A CA 1
ATOM 1486 C C . ASP A 1 197 ? -12.550 6.121 11.117 1.00 90.56 197 ASP A C 1
ATOM 1488 O O . ASP A 1 197 ? -13.445 6.636 11.786 1.00 90.56 197 ASP A O 1
ATOM 1492 N N . THR A 1 198 ? -12.698 5.916 9.803 1.00 86.94 198 THR A N 1
ATOM 1493 C CA . THR A 1 198 ? -13.912 6.188 9.000 1.00 86.94 198 THR A CA 1
ATOM 1494 C C . THR A 1 198 ? -15.034 5.150 9.160 1.00 86.94 198 THR A C 1
ATOM 1496 O O . THR A 1 198 ? -16.062 5.262 8.500 1.00 86.94 198 THR A O 1
ATOM 1499 N N . GLY A 1 199 ? -14.852 4.138 10.016 1.00 91.19 199 GLY A N 1
ATOM 1500 C CA . GLY A 1 199 ? -15.769 3.002 10.200 1.00 91.19 199 GLY A CA 1
ATOM 1501 C C . GLY A 1 199 ? -15.190 1.669 9.715 1.00 91.19 199 GLY A C 1
ATOM 1502 O O . GLY A 1 199 ? -14.029 1.592 9.313 1.00 91.19 199 GLY A O 1
ATOM 1503 N N . ILE A 1 200 ? -15.985 0.596 9.758 1.00 92.62 200 ILE A N 1
ATOM 1504 C CA . ILE A 1 200 ? -15.623 -0.713 9.177 1.00 92.62 200 ILE A CA 1
ATOM 1505 C C . ILE A 1 200 ? -16.790 -1.236 8.332 1.00 92.62 200 ILE A C 1
ATOM 1507 O O . ILE A 1 200 ? -17.899 -1.367 8.836 1.00 92.62 200 ILE A O 1
ATOM 1511 N N . ASP A 1 201 ? -16.539 -1.619 7.075 1.00 91.94 201 ASP A N 1
ATOM 1512 C CA . ASP A 1 201 ? -17.465 -2.443 6.285 1.00 91.94 201 ASP A CA 1
ATOM 1513 C C . ASP A 1 201 ? -17.520 -3.860 6.876 1.00 91.94 201 ASP A C 1
ATOM 1515 O O . ASP A 1 201 ? -16.833 -4.782 6.429 1.00 91.94 201 ASP A O 1
ATOM 1519 N N . TYR A 1 202 ? -18.333 -4.044 7.915 1.00 91.62 202 TYR A N 1
ATOM 1520 C CA . TYR A 1 202 ? -18.516 -5.325 8.597 1.00 91.62 202 TYR A CA 1
ATOM 1521 C C . TYR A 1 202 ? -19.254 -6.373 7.740 1.00 91.62 202 TYR A C 1
ATOM 1523 O O . TYR A 1 202 ? -19.328 -7.540 8.129 1.00 91.62 202 TYR A O 1
ATOM 1531 N N . LEU A 1 203 ? -19.755 -5.998 6.556 1.00 89.94 203 LEU A N 1
ATOM 1532 C CA . LEU A 1 203 ? -20.373 -6.893 5.571 1.00 89.94 203 LEU A CA 1
ATOM 1533 C C . LEU A 1 203 ? -19.330 -7.501 4.615 1.00 89.94 203 LEU A C 1
ATOM 1535 O O . LEU A 1 203 ? -19.639 -8.436 3.857 1.00 89.94 203 LEU A O 1
ATOM 1539 N N . HIS A 1 204 ? -18.090 -7.005 4.653 1.00 90.62 204 HIS A N 1
ATOM 1540 C CA . HIS A 1 204 ? -16.991 -7.472 3.821 1.00 90.62 204 HIS A CA 1
ATOM 1541 C C . HIS A 1 204 ? -16.599 -8.928 4.137 1.00 90.62 204 HIS A C 1
ATOM 1543 O O . HIS A 1 204 ? -16.570 -9.365 5.290 1.00 90.62 204 HIS A O 1
ATOM 1549 N N . ALA A 1 205 ? -16.217 -9.691 3.104 1.00 90.44 205 ALA A N 1
ATOM 1550 C CA . ALA A 1 205 ? -15.824 -11.098 3.262 1.00 90.44 205 ALA A CA 1
ATOM 1551 C C . ALA A 1 205 ? -14.589 -11.287 4.154 1.00 90.44 205 ALA A C 1
ATOM 1553 O O . ALA A 1 205 ? -14.445 -12.313 4.810 1.00 90.44 205 ALA A O 1
ATOM 1554 N N . ASP A 1 206 ? -13.715 -10.285 4.215 1.00 90.94 206 ASP A N 1
ATOM 1555 C CA . ASP A 1 206 ? -12.535 -10.302 5.089 1.00 90.94 206 ASP A CA 1
ATOM 1556 C C . ASP A 1 206 ? -12.899 -10.278 6.585 1.00 90.94 206 ASP A C 1
ATOM 1558 O O . ASP A 1 206 ? -12.081 -10.634 7.430 1.00 90.94 206 ASP A O 1
ATOM 1562 N N . PHE A 1 207 ? -14.143 -9.919 6.917 1.00 94.38 207 PHE A N 1
ATOM 1563 C CA . PHE A 1 207 ? -14.682 -9.945 8.278 1.00 94.38 207 PHE A CA 1
ATOM 1564 C C . PHE A 1 207 ? -15.802 -10.979 8.454 1.00 94.38 207 PHE A C 1
ATOM 1566 O O . PHE A 1 207 ? -16.590 -10.898 9.393 1.00 94.38 207 PHE A O 1
ATOM 1573 N N . GLY A 1 208 ? -15.879 -11.969 7.560 1.00 89.75 208 GLY A N 1
ATOM 1574 C CA . GLY A 1 208 ? -16.846 -13.064 7.655 1.00 89.75 208 GLY A CA 1
ATOM 1575 C C . GLY A 1 208 ? -18.215 -12.763 7.042 1.00 89.75 208 GLY A C 1
ATOM 1576 O O . GLY A 1 208 ? -19.086 -13.634 7.058 1.00 89.75 208 GLY A O 1
ATOM 1577 N N . GLY A 1 209 ? -18.407 -11.569 6.478 1.00 87.31 209 GLY A N 1
ATOM 1578 C CA . GLY A 1 209 ? -19.626 -11.207 5.768 1.00 87.31 209 GLY A CA 1
ATOM 1579 C C . GLY A 1 209 ? -19.726 -11.837 4.368 1.00 87.31 209 GLY A C 1
ATOM 1580 O O . GLY A 1 209 ? -18.794 -12.485 3.883 1.00 87.31 209 GLY A O 1
ATOM 1581 N N . PRO A 1 210 ? -20.857 -11.658 3.665 1.00 84.75 210 PRO A N 1
ATOM 1582 C CA . PRO A 1 210 ? -21.030 -12.173 2.305 1.00 84.75 210 PRO A CA 1
ATOM 1583 C C . PRO A 1 210 ? -20.126 -11.491 1.264 1.00 84.75 210 PRO A C 1
ATOM 1585 O O . PRO A 1 210 ? -19.896 -12.058 0.196 1.00 84.75 210 PRO A O 1
ATOM 1588 N N . GLY A 1 211 ? -19.647 -10.270 1.540 1.00 80.81 211 GLY A N 1
ATOM 1589 C CA . GLY A 1 211 ? -18.690 -9.543 0.699 1.00 80.81 211 GLY A CA 1
ATOM 1590 C C . GLY A 1 211 ? -19.193 -9.161 -0.694 1.00 80.81 211 GLY A C 1
ATOM 1591 O O . GLY A 1 211 ? -18.394 -9.047 -1.625 1.00 80.81 211 GLY A O 1
ATOM 1592 N N . THR A 1 212 ? -20.508 -8.993 -0.874 1.00 81.38 212 THR A N 1
ATOM 1593 C CA . THR A 1 212 ? -21.083 -8.590 -2.168 1.00 81.38 212 THR A CA 1
ATOM 1594 C C . THR A 1 212 ? -21.376 -7.095 -2.200 1.00 81.38 212 THR A C 1
ATOM 1596 O O . THR A 1 212 ? -21.931 -6.546 -1.252 1.00 81.38 212 THR A O 1
ATOM 1599 N N . ALA A 1 213 ? -21.074 -6.448 -3.328 1.00 76.25 213 ALA A N 1
ATOM 1600 C CA . ALA A 1 213 ? -21.357 -5.025 -3.520 1.00 76.25 213 ALA A CA 1
ATOM 1601 C C . ALA A 1 213 ? -22.859 -4.692 -3.445 1.00 76.25 213 ALA A C 1
ATOM 1603 O O . ALA A 1 213 ? -23.212 -3.567 -3.123 1.00 76.25 213 ALA A O 1
ATOM 1604 N N . GLU A 1 214 ? -23.732 -5.652 -3.763 1.00 80.62 214 GLU A N 1
ATOM 1605 C CA . GLU A 1 214 ? -25.190 -5.505 -3.670 1.00 80.62 214 GLU A CA 1
ATOM 1606 C C . GLU A 1 214 ? -25.636 -5.319 -2.215 1.00 80.62 214 GLU A C 1
ATOM 1608 O O . GLU A 1 214 ? -26.416 -4.423 -1.921 1.00 80.62 214 GLU A O 1
ATOM 1613 N N . ILE A 1 215 ? -25.117 -6.149 -1.303 1.00 79.75 215 ILE A N 1
ATOM 1614 C CA . ILE A 1 215 ? -25.478 -6.106 0.120 1.00 79.75 215 ILE A CA 1
ATOM 1615 C C . ILE A 1 215 ? -25.008 -4.800 0.745 1.00 79.75 215 ILE A C 1
ATOM 1617 O O . ILE A 1 215 ? -25.799 -4.134 1.394 1.00 79.75 215 ILE A O 1
ATOM 1621 N N . TYR A 1 216 ? -23.770 -4.403 0.462 1.00 80.31 216 TYR A N 1
ATOM 1622 C CA . TYR A 1 216 ? -23.236 -3.137 0.945 1.00 80.31 216 TYR A CA 1
ATOM 1623 C C . TYR A 1 216 ? -24.056 -1.931 0.440 1.00 80.31 216 TYR A C 1
ATOM 1625 O O . TYR A 1 216 ? -24.432 -1.066 1.215 1.00 80.31 216 TYR A O 1
ATOM 1633 N N . LYS A 1 217 ? -24.402 -1.886 -0.857 1.00 79.44 217 LYS A N 1
ATOM 1634 C CA . LYS A 1 217 ? -25.188 -0.777 -1.439 1.00 79.44 217 LYS A CA 1
ATOM 1635 C C . LYS A 1 217 ? -26.619 -0.676 -0.923 1.00 79.44 217 LYS A C 1
ATOM 1637 O O . LYS A 1 217 ? -27.221 0.386 -1.034 1.00 79.44 217 LYS A O 1
ATOM 1642 N N . ASN A 1 218 ? -27.182 -1.795 -0.483 1.00 79.62 218 ASN A N 1
ATOM 1643 C CA . ASN A 1 218 ? -28.544 -1.853 0.029 1.00 79.62 218 ASN A CA 1
ATOM 1644 C C . ASN A 1 218 ? -28.608 -1.591 1.542 1.00 79.62 218 ASN A C 1
ATOM 1646 O O . ASN A 1 218 ? -29.713 -1.617 2.080 1.00 79.62 218 ASN A O 1
ATOM 1650 N N . ASN A 1 219 ? -27.461 -1.369 2.194 1.00 79.19 219 ASN A N 1
ATOM 1651 C CA . ASN A 1 219 ? -27.376 -0.966 3.591 1.00 79.19 219 ASN A CA 1
ATOM 1652 C C . ASN A 1 219 ? -27.644 0.537 3.718 1.00 79.19 219 ASN A C 1
ATOM 1654 O O . ASN A 1 219 ? -27.140 1.327 2.915 1.00 79.19 219 ASN A O 1
ATOM 1658 N N . ASP A 1 220 ? -28.424 0.927 4.715 1.00 82.56 220 ASP A N 1
ATOM 1659 C CA . ASP A 1 220 ? -28.573 2.315 5.130 1.00 82.56 220 ASP A CA 1
ATOM 1660 C C . ASP A 1 220 ? -27.454 2.627 6.134 1.00 82.56 220 ASP A C 1
ATOM 1662 O O . ASP A 1 220 ? -27.466 2.067 7.224 1.00 82.56 220 ASP A O 1
ATOM 1666 N N . PRO A 1 221 ? -26.485 3.495 5.801 1.00 75.56 221 PRO A N 1
ATOM 1667 C CA . PRO A 1 221 ? -25.337 3.763 6.668 1.00 75.56 221 PRO A CA 1
ATOM 1668 C C . PRO A 1 221 ? -25.691 4.565 7.930 1.00 75.56 221 PRO A C 1
ATOM 1670 O O . PRO A 1 221 ? -24.798 4.871 8.704 1.00 75.56 221 PRO A O 1
ATOM 1673 N N . THR A 1 222 ? -26.961 4.946 8.115 1.00 79.56 222 THR A N 1
ATOM 1674 C CA . THR A 1 222 ? -27.436 5.699 9.289 1.00 79.56 222 THR A CA 1
ATOM 1675 C C . THR A 1 222 ? -28.267 4.849 10.248 1.00 79.56 222 THR A C 1
ATOM 1677 O O . THR A 1 222 ? -28.747 5.340 11.276 1.00 79.56 222 THR A O 1
ATOM 1680 N N . THR A 1 223 ? -28.514 3.578 9.907 1.00 85.06 223 THR A N 1
ATOM 1681 C CA . THR A 1 223 ? -29.329 2.684 10.728 1.00 85.06 223 THR A CA 1
ATOM 1682 C C . THR A 1 223 ? -28.846 1.247 10.651 1.00 85.06 223 THR A C 1
ATOM 1684 O O . THR A 1 223 ? -28.898 0.632 9.593 1.00 85.06 223 THR A O 1
ATOM 1687 N N . VAL A 1 224 ? -28.562 0.654 11.811 1.00 87.19 224 VAL A N 1
ATOM 1688 C CA . VAL A 1 224 ? -28.256 -0.776 11.901 1.00 87.19 224 VAL A CA 1
ATOM 1689 C C . VAL A 1 224 ? -29.475 -1.616 11.523 1.00 87.19 224 VAL A C 1
ATOM 1691 O O . VAL A 1 224 ? -30.495 -1.646 12.224 1.00 87.19 224 VAL A O 1
ATOM 1694 N N . GLU A 1 225 ? -29.364 -2.368 10.436 1.00 87.31 225 GLU A N 1
ATOM 1695 C CA . GLU A 1 225 ? -30.389 -3.318 10.040 1.00 87.31 225 GLU A CA 1
ATOM 1696 C C . GLU A 1 225 ? -30.469 -4.501 11.015 1.00 87.31 225 GLU A C 1
ATOM 1698 O O . GLU A 1 225 ? -29.463 -4.987 11.542 1.00 87.31 225 GLU A O 1
ATOM 1703 N N . PRO A 1 226 ? -31.673 -5.056 11.242 1.00 86.62 226 PRO A N 1
ATOM 1704 C CA . PRO A 1 226 ? -31.832 -6.194 12.134 1.00 86.62 226 PRO A CA 1
ATOM 1705 C C . PRO A 1 226 ? -30.940 -7.384 11.746 1.00 86.62 226 PRO A C 1
ATOM 1707 O O . PRO A 1 226 ? -31.181 -8.069 10.750 1.00 86.62 226 PRO A O 1
ATOM 1710 N N . GLY A 1 227 ? -29.944 -7.667 12.588 1.00 84.50 227 GLY A N 1
ATOM 1711 C CA . GLY A 1 227 ? -29.018 -8.786 12.418 1.00 84.50 227 GLY A CA 1
ATOM 1712 C C . GLY A 1 227 ? -27.849 -8.534 11.461 1.00 84.50 227 GLY A C 1
ATOM 1713 O O . GLY A 1 227 ? -27.151 -9.502 11.154 1.00 84.50 227 GLY A O 1
ATOM 1714 N N . SER A 1 228 ? -27.626 -7.297 10.994 1.00 86.31 228 SER A N 1
ATOM 1715 C CA . SER A 1 228 ? -26.426 -6.932 10.220 1.00 86.31 228 SER A CA 1
ATOM 1716 C C . SER A 1 228 ? -25.228 -6.639 11.129 1.00 86.31 228 SER A C 1
ATOM 1718 O O . SER A 1 228 ? -24.127 -7.116 10.854 1.00 86.31 228 SER A O 1
ATOM 1720 N N . PHE A 1 229 ? -25.458 -5.945 12.245 1.00 90.94 229 PHE A N 1
ATOM 1721 C CA . PHE A 1 229 ? -24.446 -5.565 13.229 1.00 90.94 229 PHE A CA 1
ATOM 1722 C C . PHE A 1 229 ? -24.984 -5.705 14.669 1.00 90.94 229 PHE A C 1
ATOM 1724 O O . PHE A 1 229 ? -26.177 -5.485 14.900 1.00 90.94 229 PHE A O 1
ATOM 1731 N N . PRO A 1 230 ? -24.146 -6.084 15.655 1.00 93.50 230 PRO A N 1
ATOM 1732 C CA . PRO A 1 230 ? -22.761 -6.550 15.528 1.00 93.50 230 PRO A CA 1
ATOM 1733 C C . PRO A 1 230 ? -22.638 -7.926 14.851 1.00 93.50 230 PRO A C 1
ATOM 1735 O O . PRO A 1 230 ? -23.569 -8.732 14.851 1.00 93.50 230 PRO A O 1
ATOM 1738 N N . THR A 1 231 ? -21.459 -8.216 14.296 1.00 93.94 231 THR A N 1
ATOM 1739 C CA . THR A 1 231 ? -21.123 -9.512 13.682 1.00 93.94 231 THR A CA 1
ATOM 1740 C C . THR A 1 231 ? -20.243 -10.362 14.603 1.00 93.94 231 THR A C 1
ATOM 1742 O O . THR A 1 231 ? -19.807 -9.934 15.668 1.00 93.94 231 THR A O 1
ATOM 1745 N N . ALA A 1 232 ? -19.929 -11.595 14.185 1.00 93.88 232 ALA A N 1
ATOM 1746 C CA . ALA A 1 232 ? -18.991 -12.449 14.918 1.00 93.88 232 ALA A CA 1
ATOM 1747 C C . ALA A 1 232 ? -17.549 -11.903 14.930 1.00 93.88 232 ALA A C 1
ATOM 1749 O O . ALA A 1 232 ? -16.762 -12.293 15.791 1.00 93.88 232 ALA A O 1
ATOM 1750 N N . LYS A 1 233 ? -17.190 -11.049 13.962 1.00 95.44 233 LYS A N 1
ATOM 1751 C CA . LYS A 1 233 ? -15.835 -10.510 13.806 1.00 95.44 233 LYS A CA 1
ATOM 1752 C C . LYS A 1 233 ? -15.728 -9.056 14.251 1.00 95.44 233 LYS A C 1
ATOM 1754 O O . LYS A 1 233 ? -14.772 -8.711 14.942 1.00 95.44 233 LYS A O 1
ATOM 1759 N N . VAL A 1 234 ? -16.693 -8.230 13.853 1.00 96.44 234 VAL A N 1
ATOM 1760 C CA . VAL A 1 234 ? -16.836 -6.836 14.283 1.00 96.44 234 VAL A CA 1
ATOM 1761 C C . VAL A 1 234 ? -17.945 -6.810 15.327 1.00 96.44 234 VAL A C 1
ATOM 1763 O O . VAL A 1 234 ? -19.125 -6.795 14.991 1.00 96.44 234 VAL A O 1
ATOM 1766 N N . VAL A 1 235 ? -17.554 -6.933 16.592 1.00 95.94 235 VAL A N 1
ATOM 1767 C CA . VAL A 1 235 ? -18.454 -7.333 17.688 1.00 95.94 235 VAL A CA 1
ATOM 1768 C C . VAL A 1 235 ? -19.120 -6.152 18.397 1.00 95.94 235 VAL A C 1
ATOM 1770 O O . VAL A 1 235 ? -19.974 -6.358 19.254 1.00 95.94 235 VAL A O 1
ATOM 1773 N N . GLY A 1 236 ? -18.725 -4.928 18.058 1.00 94.81 236 GLY A N 1
ATOM 1774 C CA . GLY A 1 236 ? -19.255 -3.697 18.628 1.00 94.81 236 GLY A CA 1
ATOM 1775 C C . GLY A 1 236 ? -18.633 -2.469 17.972 1.00 94.81 236 GLY A C 1
ATOM 1776 O O . GLY A 1 236 ? -17.785 -2.587 17.084 1.00 94.81 236 GLY A O 1
ATOM 1777 N N . GLY A 1 237 ? -19.078 -1.288 18.383 1.00 93.75 237 GLY A N 1
ATOM 1778 C CA . GLY A 1 237 ? -18.702 -0.029 17.750 1.00 93.75 237 GLY A CA 1
ATOM 1779 C C . GLY A 1 237 ? -19.851 0.970 17.728 1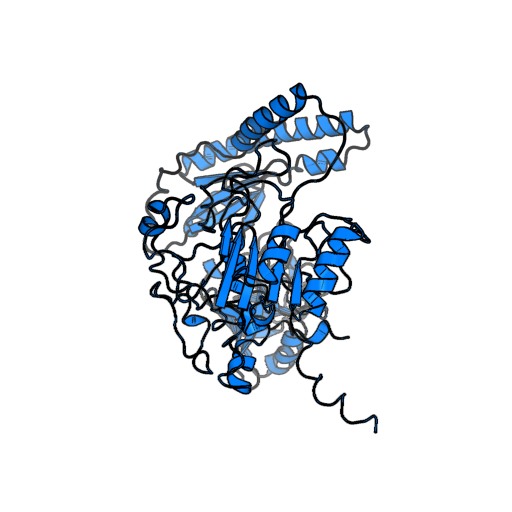.00 93.75 237 GLY A C 1
ATOM 1780 O O . GLY A 1 237 ? -20.969 0.624 18.100 1.00 93.75 237 GLY A O 1
ATOM 1781 N N . THR A 1 238 ? -19.554 2.197 17.314 1.00 91.06 238 THR A N 1
ATOM 1782 C CA . THR A 1 238 ? -20.514 3.307 17.232 1.00 91.06 238 THR A CA 1
ATOM 1783 C C . THR A 1 238 ? -20.011 4.364 16.245 1.00 91.06 238 THR A C 1
ATOM 1785 O O . THR A 1 238 ? -18.792 4.496 16.049 1.00 91.06 238 THR A O 1
ATOM 1788 N N . ASP A 1 239 ? -20.937 5.095 15.622 1.00 92.44 239 ASP A N 1
ATOM 1789 C CA . ASP A 1 239 ? -20.643 6.298 14.851 1.00 92.44 239 ASP A CA 1
ATOM 1790 C C . ASP A 1 239 ? -20.819 7.547 15.723 1.00 92.44 239 ASP A C 1
ATOM 1792 O O . ASP A 1 239 ? -21.916 7.928 16.127 1.00 92.44 239 ASP A O 1
ATOM 1796 N N . PHE A 1 240 ? -19.706 8.216 16.016 1.00 88.00 240 PHE A N 1
ATOM 1797 C CA . PHE A 1 240 ? -19.700 9.421 16.840 1.00 88.00 240 PHE A CA 1
ATOM 1798 C C . PHE A 1 240 ? -20.110 10.676 16.072 1.00 88.00 240 PHE A C 1
ATOM 1800 O O . PHE A 1 240 ? -20.302 11.726 16.693 1.00 88.00 240 PHE A O 1
ATOM 1807 N N . VAL A 1 241 ? -20.151 10.623 14.741 1.00 83.25 241 VAL A N 1
ATOM 1808 C CA . VAL A 1 241 ? -20.108 11.832 13.920 1.00 83.25 241 VAL A CA 1
ATOM 1809 C C . VAL A 1 241 ? -21.046 11.839 12.720 1.00 83.25 241 VAL A C 1
ATOM 1811 O O . VAL A 1 241 ? -21.497 12.925 12.349 1.00 83.25 241 VAL A O 1
ATOM 1814 N N . GLY A 1 242 ? -21.380 10.689 12.148 1.00 86.69 242 GLY A N 1
ATOM 1815 C CA . GLY A 1 242 ? -22.200 10.570 10.950 1.00 86.69 242 GLY A CA 1
ATOM 1816 C C . GLY A 1 242 ? -21.450 10.915 9.659 1.00 86.69 242 GLY A C 1
ATOM 1817 O O . GLY A 1 242 ? -20.459 11.652 9.636 1.00 86.69 242 GLY A O 1
ATOM 1818 N N . ASP A 1 243 ? -21.981 10.439 8.535 1.00 85.75 243 ASP A N 1
ATOM 1819 C CA . ASP A 1 243 ? -21.347 10.493 7.207 1.00 85.75 243 ASP A CA 1
ATOM 1820 C C . ASP A 1 243 ? -20.991 11.894 6.683 1.00 85.75 243 ASP A C 1
ATOM 1822 O O . ASP A 1 243 ? -20.076 12.042 5.872 1.00 85.75 243 ASP A O 1
ATOM 1826 N N . GLN A 1 244 ? -21.714 12.934 7.103 1.00 82.94 244 GLN A N 1
ATOM 1827 C CA . GLN A 1 244 ? -21.516 14.306 6.609 1.00 82.94 244 GLN A CA 1
ATOM 1828 C C . GLN A 1 244 ? -20.554 15.135 7.465 1.00 82.94 244 GLN A C 1
ATOM 1830 O O . GLN A 1 244 ? -20.369 16.324 7.199 1.00 82.94 244 GLN A O 1
ATOM 1835 N N . TYR A 1 245 ? -19.984 14.549 8.516 1.00 80.94 245 TYR A N 1
ATOM 1836 C CA . TYR A 1 245 ? -19.163 15.296 9.450 1.00 80.94 245 TYR A CA 1
ATOM 1837 C C . TYR A 1 245 ? -17.795 15.657 8.879 1.00 80.94 245 TYR A C 1
ATOM 1839 O O . TYR A 1 245 ? -17.020 14.799 8.469 1.00 80.94 245 TYR A O 1
ATOM 1847 N N . ASP A 1 246 ? -17.473 16.943 8.978 1.00 79.69 246 ASP A N 1
ATOM 1848 C CA . ASP A 1 246 ? -16.115 17.451 8.872 1.00 79.69 246 ASP A CA 1
ATOM 1849 C C . ASP A 1 246 ? -15.929 18.554 9.913 1.00 79.69 246 ASP A C 1
ATOM 1851 O O . ASP A 1 246 ? -16.673 19.542 9.921 1.00 79.69 246 ASP A O 1
ATOM 1855 N N . ALA A 1 247 ? -14.898 18.419 10.749 1.00 73.88 247 ALA A N 1
ATOM 1856 C CA . ALA A 1 247 ? -14.579 19.364 11.812 1.00 73.88 247 ALA A CA 1
ATOM 1857 C C . ALA A 1 247 ? -14.363 20.810 11.317 1.00 73.88 247 ALA A C 1
ATOM 1859 O O . ALA A 1 247 ? -14.456 21.740 12.122 1.00 73.88 247 ALA A O 1
ATOM 1860 N N . THR A 1 248 ? -14.110 21.029 10.018 1.00 70.81 248 THR A N 1
ATOM 1861 C CA . THR A 1 248 ? -13.925 22.375 9.443 1.00 70.81 248 THR A CA 1
ATOM 1862 C C . THR A 1 248 ? -15.147 22.964 8.736 1.00 70.81 248 THR A C 1
ATOM 1864 O O . THR A 1 248 ? -15.192 24.173 8.503 1.00 70.81 248 THR A O 1
ATOM 1867 N N . SER A 1 249 ? -16.161 22.157 8.422 1.00 60.66 249 SER A N 1
ATOM 1868 C CA . SER A 1 249 ? -17.227 22.529 7.476 1.00 60.66 249 SER A CA 1
ATOM 1869 C C . SER A 1 249 ? -18.473 23.171 8.107 1.00 60.66 249 SER A C 1
ATOM 1871 O O . SER A 1 249 ? -19.405 23.552 7.399 1.00 60.66 249 SER A O 1
ATOM 1873 N N . GLY A 1 250 ? -18.525 23.306 9.435 1.00 58.66 250 GLY A N 1
ATOM 1874 C CA . GLY A 1 250 ? -19.697 23.821 10.156 1.00 58.66 250 GLY A CA 1
ATOM 1875 C C . GLY A 1 250 ? -20.890 22.853 10.208 1.00 58.66 250 GLY A C 1
ATOM 1876 O O . GLY A 1 250 ? -21.856 23.134 10.922 1.00 58.66 250 GLY A O 1
ATOM 1877 N N . PHE A 1 251 ? -20.821 21.709 9.516 1.00 61.28 251 PHE A N 1
ATOM 1878 C CA . PHE A 1 251 ? -21.721 20.580 9.727 1.00 61.28 251 PHE A CA 1
ATOM 1879 C C . PHE A 1 251 ? -21.373 19.925 11.072 1.00 61.28 251 PHE A C 1
ATOM 1881 O O . PHE A 1 251 ? -20.273 19.417 11.275 1.00 61.28 251 PHE A O 1
ATOM 1888 N N . GLY A 1 252 ? -22.293 20.011 12.035 1.00 67.56 252 GLY A N 1
ATOM 1889 C CA . GLY A 1 252 ? -22.124 19.379 13.344 1.00 67.56 252 GLY A CA 1
ATOM 1890 C C . GLY A 1 252 ? -22.267 17.860 13.262 1.00 67.56 252 GLY A C 1
ATOM 1891 O O . GLY A 1 252 ? -22.962 17.360 12.380 1.00 67.56 252 GLY A O 1
ATOM 1892 N N . ALA A 1 253 ? -21.654 17.153 14.213 1.00 79.88 253 ALA A N 1
ATOM 1893 C CA . ALA A 1 253 ? -21.783 15.704 14.351 1.00 79.88 253 ALA A CA 1
ATOM 1894 C C . ALA A 1 253 ? -23.259 15.266 14.412 1.00 79.88 253 ALA A C 1
ATOM 1896 O O . ALA A 1 253 ? -24.072 15.889 15.103 1.00 79.88 253 ALA A O 1
ATOM 1897 N N . GLN A 1 254 ? -23.575 14.189 13.697 1.00 85.38 254 GLN A N 1
ATOM 1898 C CA . GLN A 1 254 ? -24.842 13.460 13.704 1.00 85.38 254 GLN A CA 1
ATOM 1899 C C . GLN A 1 254 ? -24.553 12.004 14.105 1.00 85.38 254 GLN A C 1
ATOM 1901 O O . GLN A 1 254 ? -24.476 11.155 13.227 1.00 85.38 254 GLN A O 1
ATOM 1906 N N . PRO A 1 255 ? -24.322 11.725 15.399 1.00 87.62 255 PRO A N 1
ATOM 1907 C CA . PRO A 1 255 ? -23.978 10.381 15.849 1.00 87.62 255 PRO A CA 1
ATOM 1908 C C . PRO A 1 255 ? -25.126 9.395 15.617 1.00 87.62 255 PRO A C 1
ATOM 1910 O O . PRO A 1 255 ? -26.294 9.757 15.806 1.00 87.62 255 PRO A O 1
ATOM 1913 N N . ASP A 1 256 ? -24.782 8.149 15.311 1.00 88.19 256 ASP A N 1
ATOM 1914 C CA . ASP A 1 256 ? -25.710 7.028 15.223 1.00 88.19 256 ASP A CA 1
ATOM 1915 C C . ASP A 1 256 ? -25.036 5.691 15.606 1.00 88.19 256 ASP A C 1
ATOM 1917 O O . ASP A 1 256 ? -23.861 5.621 15.981 1.00 88.19 256 ASP A O 1
ATOM 1921 N N . ASP A 1 257 ? -25.827 4.620 15.620 1.00 86.75 257 ASP A N 1
ATOM 1922 C CA . ASP A 1 257 ? -25.382 3.310 16.100 1.00 86.75 257 ASP A CA 1
ATOM 1923 C C . ASP A 1 257 ? -24.681 2.472 15.014 1.00 86.75 257 ASP A C 1
ATOM 1925 O O . ASP A 1 257 ? -24.196 1.384 15.333 1.00 86.75 257 ASP A O 1
ATOM 1929 N N . ASP A 1 258 ? -24.630 2.926 13.754 1.00 90.94 258 ASP A N 1
ATOM 1930 C CA . ASP A 1 258 ? -24.075 2.176 12.625 1.00 90.94 258 ASP A CA 1
ATOM 1931 C C . ASP A 1 258 ? -22.669 2.667 12.225 1.00 90.94 258 ASP A C 1
ATOM 1933 O O . ASP A 1 258 ? -22.509 3.600 11.441 1.00 90.94 258 ASP A O 1
ATOM 1937 N N . PRO A 1 259 ? -21.587 2.008 12.682 1.00 92.62 259 PRO A N 1
ATOM 1938 C CA . PRO A 1 259 ? -20.222 2.412 12.355 1.00 92.62 259 PRO A CA 1
ATOM 1939 C C . PRO A 1 259 ? -19.769 1.920 10.967 1.00 92.62 259 PRO A C 1
ATOM 1941 O O . PRO A 1 259 ? -18.581 1.616 10.774 1.00 92.62 259 PRO A O 1
ATOM 1944 N N . LEU A 1 260 ? -20.693 1.780 10.010 1.00 91.25 260 LEU A N 1
ATOM 1945 C CA . LEU A 1 260 ? -20.386 1.331 8.659 1.00 91.25 260 LEU A CA 1
ATOM 1946 C C . LEU A 1 260 ? -19.425 2.319 7.981 1.00 91.25 260 LEU A C 1
ATOM 1948 O O . LEU A 1 260 ? -19.615 3.537 7.978 1.00 91.25 260 LEU A O 1
ATOM 1952 N N . ASP A 1 261 ? -18.355 1.782 7.397 1.00 87.75 261 ASP A N 1
ATOM 1953 C CA . ASP A 1 261 ? -17.416 2.589 6.615 1.00 87.75 261 ASP A CA 1
ATOM 1954 C C . ASP A 1 261 ? -18.063 3.041 5.308 1.00 87.75 261 ASP A C 1
ATOM 1956 O O . ASP A 1 261 ? -18.819 2.280 4.707 1.00 87.75 261 ASP A O 1
ATOM 1960 N N . CYS A 1 262 ? -17.725 4.235 4.826 1.00 77.44 262 CYS A N 1
ATOM 1961 C CA . CYS A 1 262 ? -18.308 4.800 3.612 1.00 77.44 262 CYS A CA 1
ATOM 1962 C C . CYS A 1 262 ? -17.786 4.145 2.323 1.00 77.44 262 CYS A C 1
ATOM 1964 O O . CYS A 1 262 ? -16.652 3.659 2.240 1.00 77.44 262 CYS A O 1
ATOM 1966 N N . GLN A 1 263 ? -18.581 4.216 1.249 1.00 66.81 263 GLN A N 1
ATOM 1967 C CA . GLN A 1 263 ? -18.133 3.814 -0.080 1.00 66.81 263 GLN A CA 1
ATOM 1968 C C . GLN A 1 263 ? -17.390 4.973 -0.732 1.00 66.81 263 GLN A C 1
ATOM 1970 O O . GLN A 1 263 ? -17.971 6.022 -0.999 1.00 66.81 263 GLN A O 1
ATOM 1975 N N . GLY A 1 264 ? -16.128 4.768 -1.106 1.00 54.06 264 GLY A N 1
ATOM 1976 C CA . GLY A 1 264 ? -15.472 5.683 -2.034 1.00 54.06 264 GLY A CA 1
ATOM 1977 C C . GLY A 1 264 ? -16.143 5.613 -3.412 1.00 54.06 264 GLY A C 1
ATOM 1978 O O . GLY A 1 264 ? -15.854 4.699 -4.191 1.00 54.06 264 GLY A O 1
ATOM 1979 N N . GLU A 1 265 ? -17.026 6.559 -3.747 1.00 41.06 265 GLU A N 1
ATOM 1980 C CA . GLU A 1 265 ? -17.469 6.725 -5.133 1.00 41.06 265 GLU A CA 1
ATOM 1981 C C . GLU A 1 265 ? -16.267 7.065 -6.031 1.00 41.06 265 GLU A C 1
ATOM 1983 O O . GLU A 1 265 ? -15.324 7.765 -5.648 1.00 41.06 265 GLU A O 1
ATOM 1988 N N . GLN A 1 266 ? -16.273 6.521 -7.250 1.00 34.31 266 GLN A N 1
ATOM 1989 C CA . GLN A 1 266 ? -15.171 6.645 -8.200 1.00 34.31 266 GLN A CA 1
ATOM 1990 C C . GLN A 1 266 ? -14.866 8.118 -8.519 1.00 34.31 266 GLN A C 1
ATOM 1992 O O . GLN A 1 266 ? -15.509 8.716 -9.377 1.00 34.31 266 GLN A O 1
ATOM 1997 N N . GLY A 1 267 ? -13.823 8.679 -7.903 1.00 37.00 267 GLY A N 1
ATOM 1998 C CA . GLY A 1 267 ? -13.265 9.972 -8.312 1.00 37.00 267 GLY A CA 1
ATOM 1999 C C . GLY A 1 267 ? -12.887 10.956 -7.208 1.00 37.00 267 GLY A C 1
ATOM 2000 O O . GLY A 1 267 ? -12.332 12.000 -7.551 1.00 37.00 267 GLY A O 1
ATOM 2001 N N . MET A 1 268 ? -13.113 10.652 -5.929 1.00 34.28 268 MET A N 1
ATOM 2002 C CA . MET A 1 268 ? -12.734 11.539 -4.818 1.00 34.28 268 MET A CA 1
ATOM 2003 C C . MET A 1 268 ? -11.569 10.962 -4.007 1.00 34.28 268 MET A C 1
ATOM 2005 O O . MET A 1 268 ? -11.413 9.745 -3.889 1.00 34.28 268 MET A O 1
ATOM 2009 N N . SER A 1 269 ? -10.678 11.840 -3.539 1.00 37.97 269 SER A N 1
ATOM 2010 C CA . SER A 1 269 ? -9.536 11.459 -2.708 1.00 37.97 269 SER A CA 1
ATOM 2011 C C . SER A 1 269 ? -10.047 10.947 -1.367 1.00 37.97 269 SER A C 1
ATOM 2013 O O . SER A 1 269 ? -10.549 11.748 -0.601 1.00 37.97 269 SER A O 1
ATOM 2015 N N . ILE A 1 270 ? -9.898 9.637 -1.127 1.00 47.75 270 ILE A N 1
ATOM 2016 C CA . ILE A 1 270 ? -10.020 8.955 0.178 1.00 47.75 270 ILE A CA 1
ATOM 2017 C C . ILE A 1 270 ? -11.156 9.483 1.059 1.00 47.75 270 ILE A C 1
ATOM 2019 O O . ILE A 1 270 ? -10.908 10.254 1.972 1.00 47.75 270 ILE A O 1
ATOM 2023 N N . ALA A 1 271 ? -12.381 9.025 0.789 1.00 47.34 271 ALA A N 1
ATOM 2024 C CA . ALA A 1 271 ? -13.549 9.397 1.582 1.00 47.34 271 ALA A CA 1
ATOM 2025 C C . ALA A 1 271 ? -14.396 8.186 2.053 1.00 47.34 271 ALA A C 1
ATOM 2027 O O . ALA A 1 271 ? -15.618 8.232 2.132 1.00 47.34 271 ALA A O 1
ATOM 2028 N N . GLY A 1 272 ? -13.760 7.037 2.267 1.00 57.78 272 GLY A N 1
ATOM 2029 C CA . GLY A 1 272 ? -14.449 5.801 2.634 1.00 57.78 272 GLY A CA 1
ATOM 2030 C C . GLY A 1 272 ? -13.620 4.570 2.294 1.00 57.78 272 GLY A C 1
ATOM 2031 O O . GLY A 1 272 ? -12.940 4.531 1.260 1.00 57.78 272 GLY A O 1
ATOM 2032 N N . GLY A 1 273 ? -13.623 3.584 3.185 1.00 73.19 273 GLY A N 1
ATOM 2033 C CA . GLY A 1 273 ? -12.834 2.358 3.068 1.00 73.19 273 GLY A CA 1
ATOM 2034 C C . GLY A 1 273 ? -11.474 2.406 3.774 1.00 73.19 273 GLY A C 1
ATOM 2035 O O . GLY A 1 273 ? -10.731 1.422 3.697 1.00 73.19 273 GLY A O 1
ATOM 2036 N N . HIS A 1 274 ? -11.103 3.524 4.415 1.00 79.25 274 HIS A N 1
ATOM 2037 C CA . HIS A 1 274 ? -9.822 3.640 5.118 1.00 79.25 274 HIS A CA 1
ATOM 2038 C C . HIS A 1 274 ? -9.831 2.793 6.393 1.00 79.25 274 HIS A C 1
ATOM 2040 O O . HIS A 1 274 ? -8.987 1.902 6.529 1.00 79.25 274 HIS A O 1
ATOM 2046 N N . GLY A 1 275 ? -10.840 2.967 7.248 1.00 83.25 275 GLY A N 1
ATOM 2047 C CA . GLY A 1 275 ? -11.014 2.158 8.450 1.00 83.25 275 GLY A CA 1
ATOM 2048 C C . GLY A 1 275 ? -11.188 0.668 8.147 1.00 83.25 275 GLY A C 1
ATOM 2049 O O . GLY A 1 275 ? -10.542 -0.167 8.780 1.00 83.25 275 GLY A O 1
ATOM 2050 N N . THR A 1 276 ? -11.925 0.317 7.090 1.00 88.19 276 THR A N 1
ATOM 2051 C CA . THR A 1 276 ? -12.040 -1.066 6.586 1.00 88.19 276 THR A CA 1
ATOM 2052 C C . THR A 1 276 ? -10.677 -1.649 6.214 1.00 88.19 276 THR A C 1
ATOM 2054 O O . THR A 1 276 ? -10.347 -2.779 6.577 1.00 88.19 276 THR A O 1
ATOM 2057 N N . HIS A 1 277 ? -9.847 -0.884 5.501 1.00 83.56 277 HIS A N 1
ATOM 2058 C CA . HIS A 1 277 ? -8.513 -1.326 5.102 1.00 83.56 277 HIS A CA 1
ATOM 2059 C C . HIS A 1 277 ? -7.584 -1.508 6.312 1.00 83.56 277 HIS A C 1
ATOM 2061 O O . HIS A 1 277 ? -6.871 -2.510 6.407 1.00 83.56 277 HIS A O 1
ATOM 2067 N N . VAL A 1 278 ? -7.615 -0.563 7.253 1.00 85.06 278 VAL A N 1
ATOM 2068 C CA . VAL A 1 278 ? -6.860 -0.606 8.513 1.00 85.06 278 VAL A CA 1
ATOM 2069 C C . VAL A 1 278 ? -7.266 -1.820 9.357 1.00 85.06 278 VAL A C 1
ATOM 2071 O O . VAL A 1 278 ? -6.405 -2.581 9.807 1.00 85.06 278 VAL A O 1
ATOM 2074 N N . ALA A 1 279 ? -8.569 -2.059 9.509 1.00 91.25 279 ALA A N 1
ATOM 2075 C CA . ALA A 1 279 ? -9.112 -3.209 10.223 1.00 91.25 279 ALA A CA 1
ATOM 2076 C C . ALA A 1 279 ? -8.675 -4.543 9.594 1.00 91.25 279 ALA A C 1
ATOM 2078 O O . ALA A 1 279 ? -8.309 -5.478 10.313 1.00 91.25 279 ALA A O 1
ATOM 2079 N N . GLY A 1 280 ? -8.644 -4.614 8.258 1.00 90.62 280 GLY A N 1
ATOM 2080 C CA . GLY A 1 280 ? -8.162 -5.780 7.514 1.00 90.62 280 GLY A CA 1
ATOM 2081 C C . GLY A 1 280 ? -6.693 -6.096 7.808 1.00 90.62 280 GLY A C 1
ATOM 2082 O O . GLY A 1 280 ? -6.346 -7.244 8.082 1.00 90.62 280 GLY A O 1
ATOM 2083 N N . ILE A 1 281 ? -5.826 -5.077 7.859 1.00 88.56 281 ILE A N 1
ATOM 2084 C CA . ILE A 1 281 ? -4.405 -5.250 8.216 1.00 88.56 281 ILE A CA 1
ATOM 2085 C C . ILE A 1 281 ? -4.253 -5.785 9.644 1.00 88.56 281 ILE A C 1
ATOM 2087 O O . ILE A 1 281 ? -3.467 -6.708 9.883 1.00 88.56 281 ILE A O 1
ATOM 2091 N N . ALA A 1 282 ? -4.992 -5.211 10.596 1.00 93.38 282 ALA A N 1
ATOM 2092 C CA . ALA A 1 282 ? -4.886 -5.587 11.999 1.00 93.38 282 ALA A CA 1
ATOM 2093 C C . ALA A 1 282 ? -5.399 -7.011 12.241 1.00 93.38 282 ALA A C 1
ATOM 2095 O O . ALA A 1 282 ? -4.698 -7.832 12.837 1.00 93.38 282 ALA A O 1
ATOM 2096 N N . ALA A 1 283 ? -6.608 -7.313 11.763 1.00 95.50 283 ALA A N 1
ATOM 2097 C CA . ALA A 1 283 ? -7.315 -8.525 12.148 1.00 95.50 283 ALA A CA 1
ATOM 2098 C C . ALA A 1 283 ? -8.219 -9.117 11.058 1.00 95.50 283 ALA A C 1
ATOM 2100 O O . ALA A 1 283 ? -9.048 -9.955 11.391 1.00 95.50 283 ALA A O 1
ATOM 2101 N N . GLY A 1 284 ? -8.090 -8.751 9.782 1.00 94.25 284 GLY A N 1
ATOM 2102 C CA . GLY A 1 284 ? -8.829 -9.408 8.698 1.00 94.25 284 GLY A CA 1
ATOM 2103 C C . GLY A 1 284 ? -8.644 -10.928 8.722 1.00 94.25 284 GLY A C 1
ATOM 2104 O O . GLY A 1 284 ? -7.558 -11.433 9.015 1.00 94.25 284 GLY A O 1
ATOM 2105 N N . GLN A 1 285 ? -9.704 -11.682 8.452 1.00 92.69 285 GLN A N 1
ATOM 2106 C CA . GLN A 1 285 ? -9.654 -13.145 8.438 1.00 92.69 285 GLN A CA 1
ATOM 2107 C C . GLN A 1 285 ? -9.006 -13.689 7.150 1.00 92.69 285 GLN A C 1
ATOM 2109 O O . GLN A 1 285 ? -8.528 -14.821 7.099 1.00 92.69 285 GLN A O 1
ATOM 2114 N N . GLY A 1 286 ? -8.926 -12.867 6.108 1.00 89.62 286 GLY A N 1
ATOM 2115 C CA . GLY A 1 286 ? -8.483 -13.234 4.776 1.00 89.62 286 GLY A CA 1
ATOM 2116 C C . GLY A 1 286 ? -9.660 -13.592 3.871 1.00 89.62 286 GLY A C 1
ATOM 2117 O O . GLY A 1 286 ? -10.658 -14.184 4.284 1.00 89.62 286 GLY A O 1
ATOM 2118 N N . VAL A 1 287 ? -9.501 -13.296 2.583 1.00 87.25 287 VAL A N 1
ATOM 2119 C CA . VAL A 1 287 ? -10.437 -13.664 1.517 1.00 87.25 287 VAL A CA 1
ATOM 2120 C C . VAL A 1 287 ? -9.736 -14.613 0.563 1.00 87.25 287 VAL A C 1
ATOM 2122 O O . VAL A 1 287 ? -8.713 -14.275 -0.042 1.00 87.25 287 VAL A O 1
ATOM 2125 N N . LEU A 1 288 ? -10.294 -15.809 0.399 1.00 84.81 288 LEU A N 1
ATOM 2126 C CA . LEU A 1 288 ? -9.774 -16.821 -0.514 1.00 84.81 288 LEU A CA 1
ATOM 2127 C C . LEU A 1 288 ? -9.877 -16.365 -1.975 1.00 84.81 288 LEU A C 1
ATOM 2129 O O . LEU A 1 288 ? -10.659 -15.481 -2.321 1.00 84.81 288 LEU A O 1
ATOM 2133 N N . GLN A 1 289 ? -9.137 -17.018 -2.874 1.00 78.75 289 GLN A N 1
ATOM 2134 C CA . GLN A 1 289 ? -9.276 -16.788 -4.323 1.00 78.75 289 GLN A CA 1
ATOM 2135 C C . GLN A 1 289 ? -10.713 -16.988 -4.838 1.00 78.75 289 GLN A C 1
ATOM 2137 O O . GLN A 1 289 ? -11.110 -16.364 -5.818 1.00 78.75 289 GLN A O 1
ATOM 2142 N N . SER A 1 290 ? -11.511 -17.825 -4.166 1.00 83.69 290 SER A N 1
ATOM 2143 C CA . SER A 1 290 ? -12.937 -18.015 -4.463 1.00 83.69 290 SER A CA 1
ATOM 2144 C C . SER A 1 290 ? -13.812 -16.808 -4.101 1.00 83.69 290 SER A C 1
ATOM 2146 O O . SER A 1 290 ? -14.978 -16.780 -4.482 1.00 83.69 290 SER A O 1
ATOM 2148 N N . GLY A 1 291 ? -13.279 -15.835 -3.356 1.00 80.75 291 GLY A N 1
ATOM 2149 C CA . GLY A 1 291 ? -14.027 -14.720 -2.778 1.00 80.75 291 GLY A CA 1
ATOM 2150 C C . GLY A 1 291 ? -14.662 -15.027 -1.419 1.00 80.75 291 GLY A C 1
ATOM 2151 O O . GLY A 1 291 ? -15.251 -14.131 -0.827 1.00 80.75 291 GLY A O 1
ATOM 2152 N N . ALA A 1 292 ? -14.544 -16.258 -0.915 1.00 89.88 292 ALA A N 1
ATOM 2153 C CA . ALA A 1 292 ? -15.098 -16.639 0.383 1.00 89.88 292 ALA A CA 1
ATOM 2154 C C . ALA A 1 292 ? -14.212 -16.163 1.557 1.00 89.88 292 ALA A C 1
ATOM 2156 O O . ALA A 1 292 ? -12.982 -16.158 1.406 1.00 89.88 292 ALA A O 1
ATOM 2157 N N . PRO A 1 293 ? -14.805 -15.847 2.727 1.00 90.62 293 PRO A N 1
ATOM 2158 C CA . PRO A 1 293 ? -14.063 -15.642 3.970 1.00 90.62 293 PRO A CA 1
ATOM 2159 C C . PRO A 1 293 ? -13.221 -16.870 4.326 1.00 90.62 293 PRO A C 1
ATOM 2161 O O . PRO A 1 293 ? -13.680 -18.009 4.192 1.00 90.62 293 PRO A O 1
ATOM 2164 N N . PHE A 1 294 ? -12.001 -16.657 4.804 1.00 92.06 294 PHE A N 1
ATOM 2165 C CA . PHE A 1 294 ? -11.183 -17.715 5.383 1.00 92.06 294 PHE A CA 1
ATOM 2166 C C . PHE A 1 294 ? -11.396 -17.767 6.894 1.00 92.06 294 PHE A C 1
ATOM 2168 O O . PHE A 1 294 ? -11.269 -16.766 7.576 1.00 92.06 294 PHE A O 1
ATOM 2175 N N . THR A 1 295 ? -11.708 -18.936 7.448 1.00 89.06 295 THR A N 1
ATOM 2176 C CA . THR A 1 295 ? -11.999 -19.085 8.888 1.00 89.06 295 THR A CA 1
ATOM 2177 C C . THR A 1 295 ? -10.910 -19.858 9.632 1.00 89.06 295 THR A C 1
ATOM 2179 O O . THR A 1 295 ? -11.151 -20.390 10.714 1.00 89.06 295 THR A O 1
ATOM 2182 N N . GLY A 1 296 ? -9.718 -19.965 9.041 1.00 87.25 296 GLY A N 1
ATOM 2183 C CA . GLY A 1 296 ? -8.624 -20.786 9.548 1.00 87.25 296 GLY A CA 1
ATOM 2184 C C . GLY A 1 296 ? -8.631 -22.238 9.035 1.00 87.25 296 GLY A C 1
ATOM 2185 O O . GLY A 1 296 ? -9.440 -22.602 8.174 1.00 87.25 296 GLY A O 1
ATOM 2186 N N . PRO A 1 297 ? -7.726 -23.083 9.564 1.00 88.31 297 PRO A N 1
ATOM 2187 C CA . PRO A 1 297 ? -6.772 -22.771 10.636 1.00 88.31 297 PRO A CA 1
ATOM 2188 C C . PRO A 1 297 ? -5.649 -21.816 10.191 1.00 88.31 297 PRO A C 1
ATOM 2190 O O . PRO A 1 297 ? -5.228 -21.837 9.037 1.00 88.31 297 PRO A O 1
ATOM 2193 N N . TYR A 1 298 ? -5.153 -20.986 11.116 1.00 87.75 298 TYR A N 1
ATOM 2194 C CA . TYR A 1 298 ? -4.011 -20.086 10.893 1.00 87.75 298 TYR A CA 1
ATOM 2195 C C . TYR A 1 298 ? -2.696 -20.768 11.283 1.00 87.75 298 TYR A C 1
ATOM 2197 O O . TYR A 1 298 ? -2.065 -20.418 12.268 1.00 87.75 298 TYR A O 1
ATOM 2205 N N . ASP A 1 299 ? -2.300 -21.804 10.552 1.00 81.81 299 ASP A N 1
ATOM 2206 C CA . ASP A 1 299 ? -1.120 -22.610 10.877 1.00 81.81 299 ASP A CA 1
ATOM 2207 C C . ASP A 1 299 ? -0.118 -22.695 9.710 1.00 81.81 299 ASP A C 1
ATOM 2209 O O . ASP A 1 299 ? -0.157 -21.911 8.760 1.00 81.81 299 ASP A O 1
ATOM 2213 N N . GLN A 1 300 ? 0.802 -23.661 9.775 1.00 72.06 300 GLN A N 1
ATOM 2214 C CA . GLN A 1 300 ? 1.833 -23.899 8.758 1.00 72.06 300 GLN A CA 1
ATOM 2215 C C . GLN A 1 300 ? 1.271 -24.208 7.358 1.00 72.06 300 GLN A C 1
ATOM 2217 O O . GLN A 1 300 ? 2.028 -24.190 6.387 1.00 72.06 300 GLN A O 1
ATOM 2222 N N . SER A 1 301 ? -0.025 -24.511 7.234 1.00 76.19 301 SER A N 1
ATOM 2223 C CA . SER A 1 301 ? -0.693 -24.732 5.948 1.00 76.19 301 SER A CA 1
ATOM 2224 C C . SER A 1 301 ? -1.061 -23.435 5.217 1.00 76.19 301 SER A C 1
ATOM 2226 O O . SER A 1 301 ? -1.349 -23.470 4.017 1.00 76.19 301 SER A O 1
ATOM 2228 N N . VAL A 1 302 ? -1.025 -22.285 5.901 1.00 76.50 302 VAL A N 1
ATOM 2229 C CA . VAL A 1 302 ? -1.384 -20.988 5.320 1.00 76.50 302 VAL A CA 1
ATOM 2230 C C . VAL A 1 302 ? -0.302 -20.521 4.346 1.00 76.50 302 VAL A C 1
ATOM 2232 O O . VAL A 1 302 ? 0.838 -20.245 4.719 1.00 76.50 302 VAL A O 1
ATOM 2235 N N . SER A 1 303 ? -0.682 -20.383 3.073 1.00 75.62 303 SER A N 1
ATOM 2236 C CA . SER A 1 303 ? 0.167 -19.854 2.002 1.00 75.62 303 SER A CA 1
ATOM 2237 C C . SER A 1 303 ? -0.427 -18.566 1.422 1.00 75.62 303 SER A C 1
ATOM 2239 O O . SER A 1 303 ? -1.627 -18.541 1.137 1.00 75.62 303 SER A O 1
ATOM 2241 N N . PRO A 1 304 ? 0.386 -17.532 1.115 1.00 67.50 304 PRO A N 1
ATOM 2242 C CA . PRO A 1 304 ? -0.094 -16.306 0.465 1.00 67.50 304 PRO A CA 1
ATOM 2243 C C . PRO A 1 304 ? -0.796 -16.544 -0.881 1.00 67.50 304 PRO A C 1
ATOM 2245 O O . PRO A 1 304 ? -1.556 -15.701 -1.350 1.00 67.50 304 PRO A O 1
ATOM 2248 N N . THR A 1 305 ? -0.548 -17.683 -1.536 1.00 71.88 305 THR A N 1
ATOM 2249 C CA . THR A 1 305 ? -1.183 -18.036 -2.815 1.00 71.88 305 THR A CA 1
ATOM 2250 C C . THR A 1 305 ? -2.669 -18.379 -2.687 1.00 71.88 305 THR A C 1
ATOM 2252 O O . THR A 1 305 ? -3.394 -18.264 -3.675 1.00 71.88 305 THR A O 1
ATOM 2255 N N . LEU A 1 306 ? -3.138 -18.748 -1.490 1.00 74.06 306 LEU A N 1
ATOM 2256 C CA . LEU A 1 306 ? -4.541 -19.089 -1.224 1.00 74.06 306 LEU A CA 1
ATOM 2257 C C . LEU A 1 306 ? -5.473 -17.874 -1.286 1.00 74.06 306 LEU A C 1
ATOM 2259 O O . LEU A 1 306 ? -6.681 -18.026 -1.475 1.00 74.06 306 LEU A O 1
ATOM 2263 N N . PHE A 1 307 ? -4.911 -16.678 -1.133 1.00 76.69 307 PHE A N 1
ATOM 2264 C CA . PHE A 1 307 ? -5.663 -15.481 -0.804 1.00 76.69 307 PHE A CA 1
ATOM 2265 C C . PHE A 1 307 ? -5.719 -14.480 -1.951 1.00 76.69 307 PHE A C 1
ATOM 2267 O O . PHE A 1 307 ? -4.715 -14.175 -2.604 1.00 76.69 307 PHE A O 1
ATOM 2274 N N . ARG A 1 308 ? -6.914 -13.920 -2.139 1.00 75.25 308 ARG A N 1
ATOM 2275 C CA . ARG A 1 308 ? -7.134 -12.662 -2.849 1.00 75.25 308 ARG A CA 1
ATOM 2276 C C . ARG A 1 308 ? -6.813 -11.474 -1.939 1.00 75.25 308 ARG A C 1
ATOM 2278 O O . ARG A 1 308 ? -6.145 -10.544 -2.383 1.00 75.25 308 ARG A O 1
ATOM 2285 N N . VAL A 1 309 ? -7.239 -11.543 -0.677 1.00 80.69 309 VAL A N 1
ATOM 2286 C CA . VAL A 1 309 ? -6.869 -10.621 0.411 1.00 80.69 309 VAL A CA 1
ATOM 2287 C C . VAL A 1 309 ? -6.265 -11.467 1.522 1.00 80.69 309 VAL A C 1
ATOM 2289 O O . VAL A 1 309 ? -6.895 -12.423 1.965 1.00 80.69 309 VAL A O 1
ATOM 2292 N N . GLY A 1 310 ? -5.013 -11.198 1.892 1.00 82.12 310 GLY A N 1
ATOM 2293 C CA . GLY A 1 310 ? -4.341 -11.970 2.937 1.00 82.12 310 GLY A CA 1
ATOM 2294 C C . GLY A 1 310 ? -4.944 -11.684 4.317 1.00 82.12 310 GLY A C 1
ATOM 2295 O O . GLY A 1 310 ? -5.436 -10.579 4.519 1.00 82.12 310 GLY A O 1
ATOM 2296 N N . PRO A 1 311 ? -4.890 -12.642 5.257 1.00 90.44 311 PRO A N 1
ATOM 2297 C CA . PRO A 1 311 ? -5.290 -12.393 6.637 1.00 90.44 311 PRO A CA 1
ATOM 2298 C C . PRO A 1 311 ? -4.423 -11.308 7.285 1.00 90.44 311 PRO A C 1
ATOM 2300 O O . PRO A 1 311 ? -3.228 -11.202 6.984 1.00 90.44 311 PRO A O 1
ATOM 2303 N N . GLY A 1 312 ? -5.027 -10.553 8.200 1.00 90.94 312 GLY A N 1
ATOM 2304 C CA . GLY A 1 312 ? -4.357 -9.586 9.059 1.00 90.94 312 GLY A CA 1
ATOM 2305 C C . GLY A 1 312 ? -3.420 -10.246 10.068 1.00 90.94 312 GLY A C 1
ATOM 2306 O O . GLY A 1 312 ? -3.321 -11.470 10.147 1.00 90.94 312 GLY A O 1
ATOM 2307 N N . VAL A 1 313 ? -2.712 -9.432 10.851 1.00 91.31 313 VAL A N 1
ATOM 2308 C CA . VAL A 1 313 ? -1.681 -9.902 11.798 1.00 91.31 313 VAL A CA 1
ATOM 2309 C C . VAL A 1 313 ? -2.271 -10.743 12.939 1.00 91.31 313 VAL A C 1
ATOM 2311 O O . VAL A 1 313 ? -1.681 -11.753 13.331 1.00 91.31 313 VAL A O 1
ATOM 2314 N N . ALA A 1 314 ? -3.439 -10.348 13.448 1.00 93.75 314 ALA A N 1
ATOM 2315 C CA . ALA A 1 314 ? -4.168 -11.010 14.527 1.00 93.75 314 ALA A CA 1
ATOM 2316 C C . ALA A 1 314 ? -5.577 -11.428 14.051 1.00 93.75 314 ALA A C 1
ATOM 2318 O O . ALA A 1 314 ? -6.585 -10.845 14.458 1.00 93.75 314 ALA A O 1
ATOM 2319 N N . PRO A 1 315 ? -5.686 -12.437 13.170 1.00 93.56 315 PRO A N 1
ATOM 2320 C CA . PRO A 1 315 ? -6.927 -12.740 12.461 1.00 93.56 315 PRO A CA 1
ATOM 2321 C C . PRO A 1 315 ? -8.042 -13.322 13.351 1.00 93.56 315 PRO A C 1
ATOM 2323 O O . PRO A 1 315 ? -9.197 -13.388 12.926 1.00 93.56 315 PRO A O 1
ATOM 2326 N N . MET A 1 316 ? -7.742 -13.700 14.598 1.00 93.75 316 MET A N 1
ATOM 2327 C CA . MET A 1 316 ? -8.707 -14.187 15.595 1.00 93.75 316 MET A CA 1
ATOM 2328 C C . MET A 1 316 ? -9.088 -13.137 16.653 1.00 93.75 316 MET A C 1
ATOM 2330 O O . MET A 1 316 ? -9.890 -13.447 17.532 1.00 93.75 316 MET A O 1
ATOM 2334 N N . ALA A 1 317 ? -8.557 -11.911 16.572 1.00 95.81 317 ALA A N 1
ATOM 2335 C CA . ALA A 1 317 ? -8.976 -10.805 17.436 1.00 95.81 317 ALA A CA 1
ATOM 2336 C C . ALA A 1 317 ? -10.381 -10.300 17.089 1.00 95.81 317 ALA A C 1
ATOM 2338 O O . ALA A 1 317 ? -10.773 -10.301 15.920 1.00 95.81 317 ALA A O 1
ATOM 2339 N N . SER A 1 318 ? -11.123 -9.832 18.086 1.00 97.25 318 SER A N 1
ATOM 2340 C CA . SER A 1 318 ? -12.399 -9.149 17.873 1.00 97.25 318 SER A CA 1
ATOM 2341 C C . SER A 1 318 ? -12.147 -7.696 17.487 1.00 97.25 318 SER A C 1
ATOM 2343 O O . SER A 1 318 ? -11.319 -7.028 18.105 1.00 97.25 318 SER A O 1
ATOM 2345 N N . LEU A 1 319 ? -12.862 -7.202 16.480 1.00 98.19 319 LEU A N 1
ATOM 2346 C CA . LEU A 1 319 ? -12.782 -5.815 16.030 1.00 98.19 319 LEU A CA 1
ATOM 2347 C C . LEU A 1 319 ? -13.926 -4.984 16.612 1.00 98.19 319 LEU A C 1
ATOM 2349 O O . LEU A 1 319 ? -15.054 -5.466 16.719 1.00 98.19 319 LEU A O 1
ATOM 2353 N N . TYR A 1 320 ? -13.621 -3.732 16.936 1.00 98.00 320 TYR A N 1
ATOM 2354 C CA . TYR A 1 320 ? -14.579 -2.703 17.318 1.00 98.00 320 TYR A CA 1
ATOM 2355 C C . TYR A 1 320 ? -14.432 -1.504 16.381 1.00 98.00 320 TYR A C 1
ATOM 2357 O O . TYR A 1 320 ? -13.327 -0.979 16.224 1.00 98.00 320 TYR A O 1
ATOM 2365 N N . ALA A 1 321 ? -15.526 -1.093 15.745 1.00 96.62 321 ALA A N 1
ATOM 2366 C CA . ALA A 1 321 ? -15.536 0.001 14.776 1.00 96.62 321 ALA A CA 1
ATOM 2367 C C . ALA A 1 321 ? -15.877 1.328 15.474 1.00 96.62 321 ALA A C 1
ATOM 2369 O O . ALA A 1 321 ? -17.009 1.525 15.902 1.00 96.62 321 ALA A O 1
ATOM 2370 N N . LEU A 1 322 ? -14.902 2.227 15.620 1.00 95.12 322 LEU A N 1
ATOM 2371 C CA . LEU A 1 322 ? -15.085 3.528 16.269 1.00 95.12 322 LEU A CA 1
ATOM 2372 C C . LEU A 1 322 ? -14.996 4.616 15.203 1.00 95.12 322 LEU A C 1
ATOM 2374 O O . LEU A 1 322 ? -13.904 5.075 14.856 1.00 95.12 322 LEU A O 1
ATOM 2378 N N . LYS A 1 323 ? -16.147 4.985 14.638 1.00 92.69 323 LYS A N 1
ATOM 2379 C CA . LYS A 1 323 ? -16.204 5.913 13.512 1.00 92.69 323 LYS A CA 1
ATOM 2380 C C . LYS A 1 323 ? -16.185 7.355 14.009 1.00 92.69 323 LYS A C 1
ATOM 2382 O O . LYS A 1 323 ? -17.115 7.817 14.659 1.00 92.69 323 LYS A O 1
ATOM 2387 N N . VAL A 1 324 ? -15.081 8.048 13.741 1.00 86.88 324 VAL A N 1
ATOM 2388 C CA . VAL A 1 324 ? -14.850 9.439 14.174 1.00 86.88 324 VAL A CA 1
ATOM 2389 C C . VAL A 1 324 ? -14.721 10.408 13.006 1.00 86.88 324 VAL A C 1
ATOM 2391 O O . VAL A 1 324 ? -14.671 11.616 13.225 1.00 86.88 324 VAL A O 1
ATOM 2394 N N . PHE A 1 325 ? -14.661 9.908 11.777 1.00 84.62 325 PHE A N 1
ATOM 2395 C CA . PHE A 1 325 ? -14.700 10.714 10.561 1.00 84.62 325 PHE A CA 1
ATOM 2396 C C . PHE A 1 325 ? -16.038 10.511 9.855 1.00 84.62 325 PHE A C 1
ATOM 2398 O O . PHE A 1 325 ? -16.567 9.398 9.854 1.00 84.62 325 PHE A O 1
ATOM 2405 N N . GLY A 1 326 ? -16.540 11.569 9.214 1.00 81.19 326 GLY A N 1
ATOM 2406 C CA . GLY A 1 326 ? -17.524 11.395 8.154 1.00 81.19 326 GLY A CA 1
ATOM 2407 C C . GLY A 1 326 ? -16.892 10.702 6.947 1.00 81.19 326 GLY A C 1
ATOM 2408 O O . GLY A 1 326 ? -15.741 10.256 6.985 1.00 81.19 326 GLY A O 1
ATOM 2409 N N . CYS A 1 327 ? -17.630 10.630 5.844 1.00 78.19 327 CYS A N 1
ATOM 2410 C CA . CYS A 1 327 ? -17.081 10.066 4.624 1.00 78.19 327 CYS A CA 1
ATOM 2411 C C . CYS A 1 327 ? -15.873 10.881 4.158 1.00 78.19 327 CYS A C 1
ATOM 2413 O O . CYS A 1 327 ? -14.843 10.298 3.882 1.00 78.19 327 CYS A O 1
ATOM 2415 N N . ASP A 1 328 ? -15.926 12.212 4.152 1.00 73.56 328 ASP A N 1
ATOM 2416 C CA . ASP A 1 328 ? -14.772 13.065 3.828 1.00 73.56 328 ASP A CA 1
ATOM 2417 C C . ASP A 1 328 ? -14.460 14.023 4.987 1.00 73.56 328 ASP A C 1
ATOM 2419 O O . ASP A 1 328 ? -15.297 14.261 5.856 1.00 73.56 328 ASP A O 1
ATOM 2423 N N . GLY A 1 329 ? -13.270 14.617 4.967 1.00 71.81 329 GLY A N 1
ATOM 2424 C CA . GLY A 1 329 ? -12.887 15.703 5.859 1.00 71.81 329 GLY A CA 1
ATOM 2425 C C . GLY A 1 329 ? -12.085 15.279 7.087 1.00 71.81 329 GLY A C 1
ATOM 2426 O O . GLY A 1 329 ? -11.303 14.329 7.069 1.00 71.81 329 GLY A O 1
ATOM 2427 N N . SER A 1 330 ? -12.198 16.079 8.145 1.00 74.00 330 SER A N 1
ATOM 2428 C CA . SER A 1 330 ? -11.359 16.008 9.344 1.00 74.00 330 SER A CA 1
ATOM 2429 C C . SER A 1 330 ? -12.173 15.731 10.608 1.00 74.00 330 SER A C 1
ATOM 2431 O O . SER A 1 330 ? -13.390 15.911 10.622 1.00 74.00 330 SER A O 1
ATOM 2433 N N . THR A 1 331 ? -11.505 15.318 11.691 1.00 78.06 331 THR A N 1
ATOM 2434 C CA . THR A 1 331 ? -12.168 14.988 12.960 1.00 78.06 331 THR A CA 1
ATOM 2435 C C . THR A 1 331 ? -11.615 15.725 14.171 1.00 78.06 331 THR A C 1
ATOM 2437 O O . THR A 1 331 ? -10.420 16.003 14.253 1.00 78.06 331 THR A O 1
ATOM 2440 N N . SER A 1 332 ? -12.495 15.973 15.144 1.00 77.75 332 SER A N 1
ATOM 2441 C CA . SER A 1 332 ? -12.157 16.362 16.515 1.00 77.75 332 SER A CA 1
ATOM 2442 C C . SER A 1 332 ? -12.709 15.390 17.576 1.00 77.75 332 SER A C 1
ATOM 2444 O O . SER A 1 332 ? -12.819 15.770 18.739 1.00 77.75 332 SER A O 1
ATOM 2446 N N . PHE A 1 333 ? -13.106 14.167 17.197 1.00 79.56 333 PHE A N 1
ATOM 2447 C CA . PHE A 1 333 ? -13.790 13.195 18.076 1.00 79.56 333 PHE A CA 1
ATOM 2448 C C . PHE A 1 333 ? -12.887 12.063 18.591 1.00 79.56 333 PHE A C 1
ATOM 2450 O O . PHE A 1 333 ? -13.371 11.071 19.134 1.00 79.56 333 PHE A O 1
ATOM 2457 N N . THR A 1 334 ? -11.565 12.209 18.476 1.00 79.75 334 THR A N 1
ATOM 2458 C CA . THR A 1 334 ? -10.603 11.181 18.906 1.00 79.75 334 THR A CA 1
ATOM 2459 C C . THR A 1 334 ? -10.760 10.821 20.379 1.00 79.75 334 THR A C 1
ATOM 2461 O O . THR A 1 334 ? -10.845 9.644 20.710 1.00 79.75 334 THR A O 1
ATOM 2464 N N . ASP A 1 335 ? -10.867 11.819 21.256 1.00 77.00 335 ASP A N 1
ATOM 2465 C CA . ASP A 1 335 ? -10.952 11.599 22.703 1.00 77.00 335 ASP A CA 1
ATOM 2466 C C . ASP A 1 335 ? -12.275 10.934 23.107 1.00 77.00 335 ASP A C 1
ATOM 2468 O O . ASP A 1 335 ? -12.290 10.130 24.033 1.00 77.00 335 ASP A O 1
ATOM 2472 N N . ALA A 1 336 ? -13.366 11.195 22.375 1.00 79.88 336 ALA A N 1
ATOM 2473 C CA . ALA A 1 336 ? -14.651 10.532 22.599 1.00 79.88 336 ALA A CA 1
ATOM 2474 C C . ALA A 1 336 ? -14.566 9.025 22.306 1.00 79.88 336 ALA A C 1
ATOM 2476 O O . ALA A 1 336 ? -15.064 8.214 23.085 1.00 79.88 336 ALA A O 1
ATOM 2477 N N . ALA A 1 337 ? -13.868 8.641 21.233 1.00 84.19 337 ALA A N 1
ATOM 2478 C CA . ALA A 1 337 ? -13.620 7.235 20.928 1.00 84.19 337 ALA A CA 1
ATOM 2479 C C . ALA A 1 337 ? -12.698 6.561 21.958 1.00 84.19 337 ALA A C 1
ATOM 2481 O O . ALA A 1 337 ? -12.907 5.397 22.296 1.00 84.19 337 ALA A O 1
ATOM 2482 N N . LEU A 1 338 ? -11.694 7.279 22.480 1.00 84.62 338 LEU A N 1
ATOM 2483 C CA . LEU A 1 338 ? -10.826 6.765 23.546 1.00 84.62 338 LEU A CA 1
ATOM 2484 C C . LEU A 1 338 ? -11.591 6.558 24.862 1.00 84.62 338 LEU A C 1
ATOM 2486 O O . LEU A 1 338 ? -11.365 5.555 25.535 1.00 84.62 338 LEU A O 1
ATOM 2490 N N . GLU A 1 339 ? -12.496 7.474 25.210 1.00 82.38 339 GLU A N 1
ATOM 2491 C CA . GLU A 1 339 ? -13.356 7.355 26.393 1.00 82.38 339 GLU A CA 1
ATOM 2492 C C . GLU A 1 339 ? -14.286 6.141 26.272 1.00 82.38 339 GLU A C 1
ATOM 2494 O O . GLU A 1 339 ? -14.299 5.289 27.155 1.00 82.38 339 GLU A O 1
ATOM 2499 N N . TRP A 1 340 ? -14.983 6.000 25.138 1.00 90.94 340 TRP A N 1
ATOM 2500 C CA . TRP A 1 340 ? -15.853 4.847 24.872 1.00 90.94 340 TRP A CA 1
ATOM 2501 C C . TRP A 1 340 ? -15.092 3.520 24.953 1.00 90.94 340 TRP A C 1
ATOM 2503 O O . TRP A 1 340 ? -15.580 2.532 25.487 1.00 90.94 340 TRP A O 1
ATOM 2513 N N . ALA A 1 341 ? -13.852 3.486 24.463 1.00 88.62 341 ALA A N 1
ATOM 2514 C CA . ALA A 1 341 ? -13.033 2.283 24.508 1.00 88.62 341 ALA A CA 1
ATOM 2515 C C . ALA A 1 341 ? -12.582 1.875 25.919 1.00 88.62 341 ALA A C 1
ATOM 2517 O O . ALA A 1 341 ? -12.139 0.736 26.096 1.00 88.62 341 ALA A O 1
ATOM 2518 N N . ALA A 1 342 ? -12.649 2.778 26.902 1.00 83.81 342 ALA A N 1
ATOM 2519 C CA . ALA A 1 342 ? -12.349 2.460 28.292 1.00 83.81 342 ALA A CA 1
ATOM 2520 C C . ALA A 1 342 ? -13.467 1.630 28.943 1.00 83.81 342 ALA A C 1
ATOM 2522 O O . ALA A 1 342 ? -13.160 0.778 29.773 1.00 83.81 342 ALA A O 1
ATOM 2523 N N . ASP A 1 343 ? -14.719 1.868 28.553 1.00 82.62 343 ASP A N 1
ATOM 2524 C CA . ASP A 1 343 ? -15.921 1.218 29.087 1.00 82.62 343 ASP A CA 1
ATOM 2525 C C . ASP A 1 343 ? -16.978 1.074 27.968 1.00 82.62 343 ASP A C 1
ATOM 2527 O O . ASP A 1 343 ? -17.896 1.890 27.856 1.00 82.62 343 ASP A O 1
ATOM 2531 N N . PRO A 1 344 ? -16.827 0.076 27.073 1.00 84.38 344 PRO A N 1
ATOM 2532 C CA . PRO A 1 344 ? -17.696 -0.088 25.907 1.00 84.38 344 PRO A CA 1
ATOM 2533 C C . PRO A 1 344 ? -19.174 -0.355 26.221 1.00 84.38 344 PRO A C 1
ATOM 2535 O O . PRO A 1 344 ? -20.005 -0.253 25.315 1.00 84.38 344 PRO A O 1
ATOM 2538 N N . ASN A 1 345 ? -19.505 -0.770 27.449 1.00 83.44 345 ASN A N 1
ATOM 2539 C CA . ASN A 1 345 ? -20.865 -1.136 27.850 1.00 83.44 345 ASN A CA 1
ATOM 2540 C C . ASN A 1 345 ? -21.521 -0.132 28.829 1.00 83.44 345 ASN A C 1
ATOM 2542 O O . ASN A 1 345 ? -22.704 -0.301 29.140 1.00 83.44 345 ASN A O 1
ATOM 2546 N N . ASP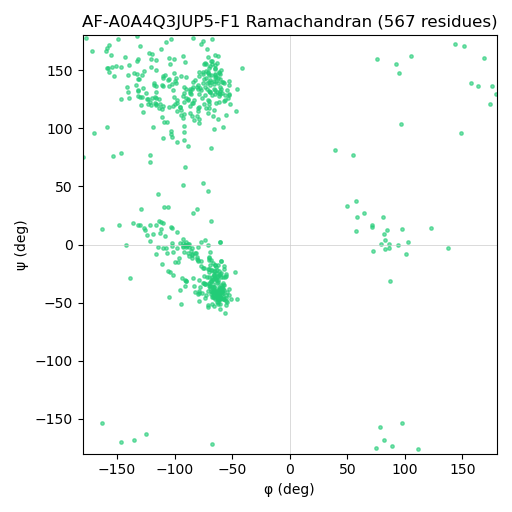 A 1 346 ? -20.781 0.902 29.251 1.00 79.56 346 ASP A N 1
ATOM 2547 C CA . ASP A 1 346 ? -21.202 1.987 30.149 1.00 79.56 346 ASP A CA 1
ATOM 2548 C C . ASP A 1 346 ? -21.708 1.497 31.525 1.00 79.56 346 ASP A C 1
ATOM 2550 O O . ASP A 1 346 ? -22.671 2.029 32.090 1.00 79.56 346 ASP A O 1
ATOM 2554 N N . ASP A 1 347 ? -21.088 0.449 32.082 1.00 80.25 347 ASP A N 1
ATOM 2555 C CA . ASP A 1 347 ? -21.435 -0.105 33.401 1.00 80.25 347 ASP A CA 1
ATOM 2556 C C . ASP A 1 347 ? -20.479 0.319 34.536 1.00 80.25 347 ASP A C 1
ATOM 2558 O O . ASP A 1 347 ? -20.760 0.074 35.721 1.00 80.25 347 ASP A O 1
ATOM 2562 N N . GLY A 1 348 ? -19.389 1.017 34.203 1.00 75.12 348 GLY A N 1
ATOM 2563 C CA . GLY A 1 348 ? -18.343 1.466 35.117 1.00 75.12 348 GLY A CA 1
ATOM 2564 C C . GLY A 1 348 ? -17.275 0.412 35.442 1.00 75.12 348 GLY A C 1
ATOM 2565 O O . GLY A 1 348 ? -16.405 0.676 36.283 1.00 75.12 348 GLY A O 1
ATOM 2566 N N . ASP A 1 349 ? -17.319 -0.774 34.829 1.00 76.50 349 ASP A N 1
ATOM 2567 C CA . ASP A 1 349 ? -16.325 -1.842 34.934 1.00 76.50 349 ASP A CA 1
ATOM 2568 C C . ASP A 1 349 ? -15.348 -1.825 33.751 1.00 76.50 349 ASP A C 1
ATOM 2570 O O . ASP A 1 349 ? -15.438 -2.600 32.806 1.00 76.50 349 ASP A O 1
ATOM 2574 N N . PHE A 1 350 ? -14.271 -1.052 33.900 1.00 81.19 350 PHE A N 1
ATOM 2575 C CA . PHE A 1 350 ? -13.176 -0.971 32.925 1.00 81.19 350 PHE A CA 1
ATOM 2576 C C . PHE A 1 350 ? -12.437 -2.305 32.660 1.00 81.19 350 PHE A C 1
ATOM 2578 O O . PHE A 1 350 ? -11.432 -2.335 31.939 1.00 81.19 350 PHE A O 1
ATOM 2585 N N . THR A 1 351 ? -12.823 -3.441 33.256 1.00 80.81 351 THR A N 1
ATOM 2586 C CA . THR A 1 351 ? -12.250 -4.736 32.862 1.00 80.81 351 THR A CA 1
ATOM 2587 C C . THR A 1 351 ? -12.591 -5.104 31.415 1.00 80.81 351 THR A C 1
ATOM 2589 O O . THR A 1 351 ? -11.809 -5.816 30.765 1.00 80.81 351 THR A O 1
ATOM 2592 N N . ASP A 1 352 ? -13.684 -4.557 30.884 1.00 81.75 352 ASP A N 1
ATOM 2593 C CA . ASP A 1 352 ? -14.182 -4.810 29.539 1.00 81.75 352 ASP A CA 1
ATOM 2594 C C . ASP A 1 352 ? -13.631 -3.851 28.444 1.00 81.75 352 ASP A C 1
ATOM 2596 O O . ASP A 1 352 ? -13.868 -4.090 27.254 1.00 81.75 352 ASP A O 1
ATOM 2600 N N . ARG A 1 353 ? -12.798 -2.874 28.836 1.00 91.38 353 ARG A N 1
ATOM 2601 C CA . ARG A 1 353 ? -12.019 -1.973 27.961 1.00 91.38 353 ARG A CA 1
ATOM 2602 C C . ARG A 1 353 ? -11.379 -2.667 26.760 1.00 91.38 353 ARG A C 1
ATOM 2604 O O . ARG A 1 353 ? -10.951 -3.817 26.852 1.00 91.38 353 ARG A O 1
ATOM 2611 N N . LEU A 1 354 ? -11.174 -1.942 25.667 1.00 95.56 354 LEU A N 1
ATOM 2612 C CA . LEU A 1 354 ? -10.445 -2.472 24.511 1.00 95.56 354 LEU A CA 1
ATOM 2613 C C . LEU A 1 354 ? -8.954 -2.663 24.832 1.00 95.56 354 LEU A C 1
ATOM 2615 O O . LEU A 1 354 ? -8.342 -1.841 25.514 1.00 95.56 354 LEU A O 1
ATOM 2619 N N . ASP A 1 355 ? -8.345 -3.742 24.335 1.00 96.81 355 ASP A N 1
ATOM 2620 C CA . ASP A 1 355 ? -6.957 -4.099 24.665 1.00 96.81 355 ASP A CA 1
ATOM 2621 C C . ASP A 1 355 ? -5.946 -3.345 23.788 1.00 96.81 355 ASP A C 1
ATOM 2623 O O . ASP A 1 355 ? -4.866 -2.967 24.246 1.00 96.81 355 ASP A O 1
ATOM 2627 N N . VAL A 1 356 ? -6.291 -3.112 22.519 1.00 97.50 356 VAL A N 1
ATOM 2628 C CA . VAL A 1 356 ? -5.471 -2.363 21.558 1.00 97.50 356 VAL A CA 1
ATOM 2629 C C . VAL A 1 356 ? -6.354 -1.367 20.821 1.00 97.50 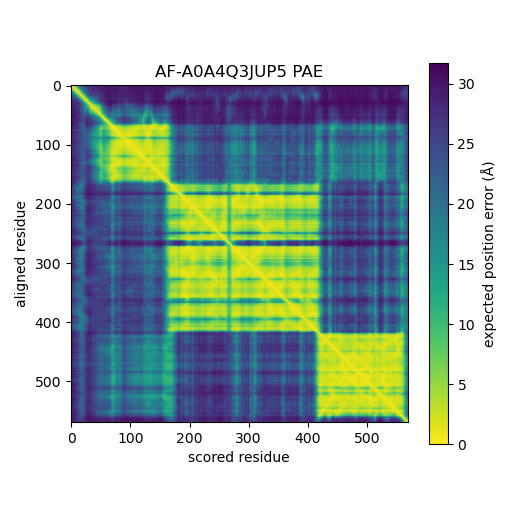356 VAL A C 1
ATOM 2631 O O . VAL A 1 356 ? -7.447 -1.719 20.386 1.00 97.50 356 VAL A O 1
ATOM 2634 N N . LEU A 1 357 ? -5.872 -0.142 20.637 1.00 95.75 357 LEU A N 1
ATOM 2635 C CA . LEU A 1 357 ? -6.513 0.855 19.789 1.00 95.75 357 LEU A CA 1
ATOM 2636 C C . LEU A 1 357 ? -5.576 1.266 18.664 1.00 95.75 357 LEU A C 1
ATOM 2638 O O . LEU A 1 357 ? -4.454 1.698 18.920 1.00 95.75 357 LEU A O 1
ATOM 2642 N N . ASN A 1 358 ? -6.049 1.163 17.426 1.00 94.56 358 ASN A N 1
ATOM 2643 C CA . ASN A 1 358 ? -5.370 1.712 16.264 1.00 94.56 358 ASN A CA 1
ATOM 2644 C C . ASN A 1 358 ? -5.976 3.071 15.900 1.00 94.56 358 ASN A C 1
ATOM 2646 O O . ASN A 1 358 ? -7.173 3.158 15.623 1.00 94.56 358 ASN A O 1
ATOM 2650 N N . LEU A 1 359 ? -5.127 4.098 15.839 1.00 88.38 359 LEU A N 1
ATOM 2651 C CA . LEU A 1 359 ? -5.474 5.446 15.402 1.00 88.38 359 LEU A CA 1
ATOM 2652 C C . LEU A 1 359 ? -4.637 5.786 14.162 1.00 88.38 359 LEU A C 1
ATOM 2654 O O . LEU A 1 359 ? -3.462 6.150 14.262 1.00 88.38 359 LEU A O 1
ATOM 2658 N N . SER A 1 360 ? -5.232 5.685 12.976 1.00 78.31 360 SER A N 1
ATOM 2659 C CA . SER A 1 360 ? -4.570 6.046 11.714 1.00 78.31 360 SER A CA 1
ATOM 2660 C C . SER A 1 360 ? -4.868 7.498 11.331 1.00 78.31 360 SER A C 1
ATOM 2662 O O . SER A 1 360 ? -5.270 7.806 10.215 1.00 78.31 360 SER A O 1
ATOM 2664 N N . LEU A 1 361 ? -4.646 8.388 12.297 1.00 68.25 361 LEU A N 1
ATOM 2665 C CA . LEU A 1 361 ? -4.919 9.819 12.230 1.00 68.25 361 LEU A CA 1
ATOM 2666 C C . LEU A 1 361 ? -3.836 10.607 12.972 1.00 68.25 361 LEU A C 1
ATOM 2668 O O . LEU A 1 361 ? -3.123 10.067 13.820 1.00 68.25 361 LEU A O 1
ATOM 2672 N N . GLY A 1 362 ? -3.739 11.896 12.669 1.00 63.16 362 GLY A N 1
ATOM 2673 C CA . GLY A 1 362 ? -2.868 12.828 13.374 1.00 63.16 362 GLY A CA 1
ATOM 2674 C C . GLY A 1 362 ? -2.752 14.162 12.647 1.00 63.16 362 GLY A C 1
ATOM 2675 O O . GLY A 1 362 ? -3.053 14.258 11.459 1.00 63.16 362 GLY A O 1
ATOM 2676 N N . GLY A 1 363 ? -2.325 15.195 13.368 1.00 60.12 363 GLY A N 1
ATOM 2677 C CA . GLY A 1 363 ? -1.983 16.497 12.797 1.00 60.12 363 GLY A CA 1
ATOM 2678 C C . GLY A 1 363 ? -0.478 16.736 12.855 1.00 60.12 363 GLY A C 1
ATOM 2679 O O . GLY A 1 363 ? 0.137 16.469 13.886 1.00 60.12 363 GLY A O 1
ATOM 2680 N N . SER A 1 364 ? 0.128 17.251 11.785 1.00 59.47 364 SER A N 1
ATOM 2681 C CA . SER A 1 364 ? 1.568 17.548 11.737 1.00 59.47 364 SER A CA 1
ATOM 2682 C C . SER A 1 364 ? 1.950 18.610 12.768 1.00 59.47 364 SER A C 1
ATOM 2684 O O . SER A 1 364 ? 1.200 19.559 13.001 1.00 59.47 364 SER A O 1
ATOM 2686 N N . TYR A 1 365 ? 3.133 18.478 13.375 1.00 57.91 365 TYR A N 1
ATOM 2687 C CA . TYR A 1 365 ? 3.655 19.399 14.401 1.00 57.91 365 TYR A CA 1
ATOM 2688 C C . TYR A 1 365 ? 2.759 19.574 15.648 1.00 57.91 365 TYR A C 1
ATOM 2690 O O . TYR A 1 365 ? 2.987 20.478 16.455 1.00 57.91 365 TYR A O 1
ATOM 2698 N N . GLY A 1 366 ? 1.734 18.733 15.820 1.00 60.59 366 GLY A N 1
ATOM 2699 C CA . GLY A 1 366 ? 0.793 18.829 16.930 1.00 60.59 366 GLY A CA 1
ATOM 2700 C C . GLY A 1 366 ? 1.442 18.511 18.280 1.00 60.59 366 GLY A C 1
ATOM 2701 O O . GLY A 1 366 ? 2.063 17.459 18.456 1.00 60.59 366 GLY A O 1
ATOM 2702 N N . LEU A 1 367 ? 1.252 19.407 19.250 1.00 62.69 367 LEU A N 1
ATOM 2703 C CA . LEU A 1 367 ? 1.518 19.156 20.666 1.00 62.69 367 LEU A CA 1
ATOM 2704 C C . LEU A 1 367 ? 0.194 18.897 21.379 1.00 62.69 367 LEU A C 1
ATOM 2706 O O . LEU A 1 367 ? -0.776 19.614 21.147 1.00 62.69 367 LEU A O 1
ATOM 2710 N N . ALA A 1 368 ? 0.187 17.916 22.276 1.00 64.25 368 ALA A N 1
ATOM 2711 C CA . ALA A 1 368 ? -0.963 17.640 23.125 1.00 64.25 368 ALA A CA 1
ATOM 2712 C C . ALA A 1 368 ? -1.276 18.834 24.032 1.00 64.25 368 ALA A C 1
ATOM 2714 O O . ALA A 1 368 ? -0.372 19.390 24.672 1.00 64.25 368 ALA A O 1
ATOM 2715 N N . SER A 1 369 ? -2.554 19.160 24.201 1.00 68.75 369 SER A N 1
ATOM 2716 C CA . SER A 1 369 ? -2.979 19.853 25.412 1.00 68.75 369 SER A CA 1
ATOM 2717 C C . SER A 1 369 ? -2.825 18.928 26.635 1.00 68.75 369 SER A C 1
ATOM 2719 O O . SER A 1 369 ? -2.822 17.699 26.504 1.00 68.75 369 SER A O 1
ATOM 2721 N N . PRO A 1 370 ? -2.732 19.476 27.863 1.00 66.19 370 PRO A N 1
ATOM 2722 C CA . PRO A 1 370 ? -2.701 18.652 29.071 1.00 66.19 370 PRO A CA 1
ATOM 2723 C C . PRO A 1 370 ? -3.909 17.713 29.219 1.00 66.19 370 PRO A C 1
ATOM 2725 O O . PRO A 1 370 ? -3.778 16.672 29.854 1.00 66.19 370 PRO A O 1
ATOM 2728 N N . GLY A 1 371 ? -5.067 18.079 28.655 1.00 66.88 371 GLY A N 1
ATOM 2729 C CA . GLY A 1 371 ? -6.277 17.253 28.675 1.00 66.88 371 GLY A CA 1
ATOM 2730 C C . GLY A 1 371 ? -6.152 16.029 27.771 1.00 66.88 371 GLY A C 1
ATOM 2731 O O . GLY A 1 371 ? -6.278 14.908 28.253 1.00 66.88 371 GLY A O 1
ATOM 2732 N N . GLU A 1 372 ? -5.805 16.233 26.501 1.00 69.12 372 GLU A N 1
ATOM 2733 C CA . GLU A 1 372 ? -5.661 15.147 25.517 1.00 69.12 372 GLU A CA 1
ATOM 2734 C C . GLU A 1 372 ? -4.553 14.154 25.935 1.00 69.12 372 GLU A C 1
ATOM 2736 O O . GLU A 1 372 ? -4.726 12.935 25.886 1.00 69.12 372 GLU A O 1
ATOM 2741 N N . ALA A 1 373 ? -3.429 14.660 26.465 1.00 70.94 373 ALA A N 1
ATOM 2742 C CA . ALA A 1 373 ? -2.365 13.816 27.019 1.00 70.94 373 ALA A CA 1
ATOM 2743 C C . ALA A 1 373 ? -2.840 12.958 28.204 1.00 70.94 373 ALA A C 1
ATOM 2745 O O . ALA A 1 373 ? -2.412 11.811 28.370 1.00 70.94 373 ALA A O 1
ATOM 2746 N N . GLN A 1 374 ? -3.725 13.507 29.040 1.00 75.62 374 GLN A N 1
ATOM 2747 C CA . GLN A 1 374 ? -4.260 12.823 30.211 1.00 75.62 374 GLN A CA 1
ATOM 2748 C C . GLN A 1 374 ? -5.198 11.671 29.824 1.00 75.62 374 GLN A C 1
ATOM 2750 O O . GLN A 1 374 ? -5.159 10.636 30.498 1.00 75.62 374 GLN A O 1
ATOM 2755 N N . VAL A 1 375 ? -5.981 11.824 28.749 1.00 74.88 375 VAL A N 1
ATOM 2756 C CA . VAL A 1 375 ? -6.848 10.768 28.195 1.00 74.88 375 VAL A CA 1
ATOM 2757 C C . VAL A 1 375 ? -6.001 9.566 27.774 1.00 74.88 375 VAL A C 1
ATOM 2759 O O . VAL A 1 375 ? -6.166 8.475 28.324 1.00 74.88 375 VAL A O 1
ATOM 2762 N N . VAL A 1 376 ? -5.006 9.786 26.907 1.00 77.31 376 VAL A N 1
ATOM 2763 C CA . VAL A 1 376 ? -4.083 8.731 26.445 1.00 77.31 376 VAL A CA 1
ATOM 2764 C C . VAL A 1 376 ? -3.371 8.060 27.623 1.00 77.31 376 VAL A C 1
ATOM 2766 O O . VAL A 1 376 ? -3.357 6.835 27.736 1.00 77.31 376 VAL A O 1
ATOM 2769 N N . THR A 1 377 ? -2.844 8.852 28.561 1.00 80.88 377 THR A N 1
ATOM 2770 C CA . THR A 1 377 ? -2.144 8.331 29.745 1.00 80.88 377 THR A CA 1
ATOM 2771 C C . THR A 1 377 ? -3.033 7.420 30.596 1.00 80.88 377 THR A C 1
ATOM 2773 O O . THR A 1 377 ? -2.566 6.405 31.120 1.00 80.88 377 THR A O 1
ATOM 2776 N N . ASN A 1 378 ? -4.297 7.794 30.805 1.00 83.25 378 ASN A N 1
ATOM 2777 C CA . ASN A 1 378 ? -5.210 7.029 31.651 1.00 83.25 378 ASN A CA 1
ATOM 2778 C C . ASN A 1 378 ? -5.643 5.730 30.984 1.00 83.25 378 ASN A C 1
ATOM 2780 O O . ASN A 1 378 ? -5.601 4.689 31.638 1.00 83.25 378 ASN A O 1
ATOM 2784 N N . LEU A 1 379 ? -5.968 5.769 29.694 1.00 84.62 379 LEU A N 1
ATOM 2785 C CA . LEU A 1 379 ? -6.342 4.573 28.950 1.00 84.62 379 LEU A CA 1
ATOM 2786 C C . LEU A 1 379 ? -5.179 3.565 28.893 1.00 84.62 379 LEU A C 1
ATOM 2788 O O . LEU A 1 379 ? -5.362 2.380 29.186 1.00 84.62 379 LEU A O 1
ATOM 2792 N N . THR A 1 380 ? -3.944 4.041 28.690 1.00 87.31 380 THR A N 1
ATOM 2793 C CA . THR A 1 380 ? -2.757 3.179 28.789 1.00 87.31 380 THR A CA 1
ATOM 2794 C C . THR A 1 380 ? -2.577 2.582 30.189 1.00 87.31 380 THR A C 1
ATOM 2796 O O . THR A 1 380 ? -2.219 1.411 30.325 1.00 87.31 380 THR A O 1
ATOM 2799 N N . LYS A 1 381 ? -2.861 3.336 31.262 1.00 84.50 381 LYS A N 1
ATOM 2800 C CA . LYS A 1 381 ? -2.804 2.823 32.647 1.00 84.50 381 LYS A CA 1
ATOM 2801 C C . LYS A 1 381 ? -3.887 1.795 32.958 1.00 84.50 381 LYS A C 1
ATOM 2803 O O . LYS A 1 381 ? -3.633 0.909 33.775 1.00 84.50 381 LYS A O 1
ATOM 2808 N N . LEU A 1 382 ? -5.062 1.905 32.339 1.00 83.12 382 LEU A N 1
ATOM 2809 C CA . LEU A 1 382 ? -6.093 0.870 32.418 1.00 83.12 382 LEU A CA 1
ATOM 2810 C C . LEU A 1 382 ? -5.602 -0.423 31.753 1.00 83.12 382 LEU A C 1
ATOM 2812 O O . LEU A 1 382 ? -5.934 -1.517 32.204 1.00 83.12 382 LEU A O 1
ATOM 2816 N N . GLY A 1 383 ? -4.722 -0.326 30.758 1.00 86.06 383 GLY A N 1
ATOM 2817 C CA . GLY A 1 383 ? -4.014 -1.463 30.167 1.00 86.06 383 GLY A CA 1
ATOM 2818 C C . GLY A 1 383 ? -4.223 -1.608 28.666 1.00 86.06 383 GLY A C 1
ATOM 2819 O O . GLY A 1 383 ? -3.905 -2.667 28.133 1.00 86.06 383 GLY A O 1
ATOM 2820 N N . SER A 1 384 ? -4.748 -0.577 28.008 1.00 91.25 384 SER A N 1
ATOM 2821 C CA . SER A 1 384 ? -4.896 -0.532 26.556 1.00 91.25 384 SER A CA 1
ATOM 2822 C C . SER A 1 384 ? -3.599 -0.055 25.896 1.00 91.25 384 SER A C 1
ATOM 2824 O O . SER A 1 384 ? -2.949 0.870 26.376 1.00 91.25 384 SER A O 1
ATOM 2826 N N . LEU A 1 385 ? -3.214 -0.655 24.773 1.00 95.00 385 LEU A N 1
ATOM 2827 C CA . LEU A 1 385 ? -2.105 -0.170 23.949 1.00 95.00 385 LEU A CA 1
ATOM 2828 C C . LEU A 1 385 ? -2.638 0.709 22.816 1.00 95.00 385 LEU A C 1
ATOM 2830 O O . LEU A 1 385 ? -3.358 0.218 21.950 1.00 95.00 385 LEU A O 1
ATOM 2834 N N . LEU A 1 386 ? -2.241 1.980 22.779 1.00 91.50 386 LEU A N 1
ATOM 2835 C CA . LEU A 1 386 ? -2.569 2.877 21.671 1.00 91.50 386 LEU A CA 1
ATOM 2836 C C . LEU A 1 386 ? -1.451 2.826 20.625 1.00 91.50 386 LEU A C 1
ATOM 2838 O O . LEU A 1 386 ? -0.293 3.107 20.935 1.00 91.50 386 LEU A O 1
ATOM 2842 N N . VAL A 1 387 ? -1.804 2.473 19.392 1.00 95.38 387 VAL A N 1
ATOM 2843 C CA . VAL A 1 387 ? -0.913 2.385 18.230 1.00 95.38 387 VAL A CA 1
ATOM 2844 C C . VAL A 1 387 ? -1.322 3.465 17.239 1.00 95.38 387 VAL A C 1
ATOM 2846 O O . VAL A 1 387 ? -2.456 3.475 16.763 1.00 95.38 387 VAL A O 1
ATOM 2849 N N . ILE A 1 388 ? -0.419 4.403 16.959 1.00 88.06 388 ILE A N 1
ATOM 2850 C CA . ILE A 1 388 ? -0.758 5.660 16.287 1.00 88.06 388 ILE A CA 1
ATOM 2851 C C . ILE A 1 388 ? 0.214 5.921 15.136 1.00 88.06 388 ILE A C 1
ATOM 2853 O O . ILE A 1 388 ? 1.430 5.806 15.300 1.00 88.06 388 ILE A O 1
ATOM 2857 N N . ALA A 1 389 ? -0.307 6.280 13.963 1.00 80.69 389 ALA A N 1
ATOM 2858 C CA . ALA A 1 389 ? 0.523 6.604 12.804 1.00 80.69 389 ALA A CA 1
ATOM 2859 C C . ALA A 1 389 ? 1.355 7.879 13.042 1.00 80.69 389 ALA A C 1
ATOM 2861 O O . ALA A 1 389 ? 0.827 8.899 13.472 1.00 80.69 389 ALA A O 1
ATOM 2862 N N . ALA A 1 390 ? 2.651 7.854 12.715 1.00 80.56 390 ALA A N 1
ATOM 2863 C CA . ALA A 1 390 ? 3.552 8.996 12.917 1.00 80.56 390 ALA A CA 1
ATOM 2864 C C . ALA A 1 390 ? 3.289 10.188 11.969 1.00 80.56 390 ALA A C 1
ATOM 2866 O O . ALA A 1 390 ? 3.810 11.279 12.209 1.00 80.56 390 ALA A O 1
ATOM 286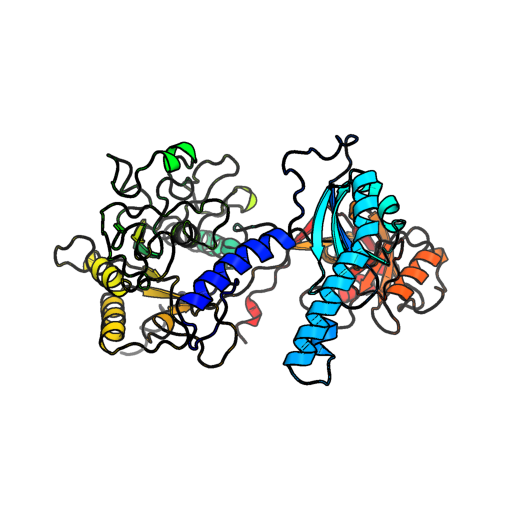7 N N . GLY A 1 391 ? 2.497 9.982 10.911 1.00 70.88 391 GLY A N 1
ATOM 2868 C CA . GLY A 1 391 ? 2.146 10.986 9.903 1.00 70.88 391 GLY A CA 1
ATOM 2869 C C . GLY A 1 391 ? 2.867 10.796 8.563 1.00 70.88 391 GLY A C 1
ATOM 2870 O O . GLY A 1 391 ? 3.879 10.103 8.472 1.00 70.88 391 GLY A O 1
ATOM 2871 N N . ASN A 1 392 ? 2.331 11.433 7.515 1.00 66.94 392 ASN A N 1
ATOM 2872 C CA . ASN A 1 392 ? 2.788 11.290 6.121 1.00 66.94 392 ASN A CA 1
ATOM 2873 C C . ASN A 1 392 ? 3.358 12.602 5.539 1.00 66.94 392 ASN A C 1
ATOM 2875 O O . ASN A 1 392 ? 3.505 12.742 4.324 1.00 66.94 392 ASN A O 1
ATOM 2879 N N . ASP A 1 393 ? 3.700 13.565 6.398 1.00 62.88 393 ASP A N 1
ATOM 2880 C CA . ASP A 1 393 ? 4.050 14.952 6.044 1.00 62.88 393 ASP A CA 1
ATOM 2881 C C . ASP A 1 393 ? 5.522 15.150 5.632 1.00 62.88 393 ASP A C 1
ATOM 2883 O O . ASP A 1 393 ? 6.108 16.229 5.756 1.00 62.88 393 ASP A O 1
ATOM 2887 N N . GLY A 1 394 ? 6.139 14.090 5.110 1.00 58.22 394 GLY A N 1
ATOM 2888 C CA . GLY A 1 394 ? 7.519 14.094 4.637 1.00 58.22 394 GLY A CA 1
ATOM 2889 C C . GLY A 1 394 ? 8.560 13.992 5.755 1.00 58.22 394 GLY A C 1
ATOM 2890 O O . GLY A 1 394 ? 8.307 13.464 6.833 1.00 58.22 394 GLY A O 1
ATOM 2891 N N . ASN A 1 395 ? 9.780 14.448 5.468 1.00 68.81 395 ASN A N 1
ATOM 2892 C CA . ASN A 1 395 ? 10.970 14.229 6.298 1.00 68.81 395 ASN A CA 1
ATOM 2893 C C . ASN A 1 395 ? 11.466 15.497 7.018 1.00 68.81 395 ASN A C 1
ATOM 2895 O O . ASN A 1 395 ? 12.671 15.672 7.217 1.00 68.81 395 ASN A O 1
ATOM 2899 N N . ALA A 1 396 ? 10.556 16.396 7.395 1.00 66.00 396 ALA A N 1
ATOM 2900 C CA . ALA A 1 396 ? 10.908 17.593 8.152 1.00 66.00 396 ALA A CA 1
ATOM 2901 C C . ALA A 1 396 ? 11.210 17.267 9.628 1.00 66.00 396 ALA A C 1
ATOM 2903 O O . ALA A 1 396 ? 10.648 16.343 10.220 1.00 66.00 396 ALA A O 1
ATOM 2904 N N . PHE A 1 397 ? 12.110 18.036 10.245 1.00 74.12 397 PHE A N 1
ATOM 2905 C CA . PHE A 1 397 ? 12.404 17.884 11.671 1.00 74.12 397 PHE A CA 1
ATOM 2906 C C . PHE A 1 397 ? 11.141 18.129 12.505 1.00 74.12 397 PHE A C 1
ATOM 2908 O O . PHE A 1 397 ? 10.433 19.105 12.270 1.00 74.12 397 PHE A O 1
ATOM 2915 N N . TYR A 1 398 ? 10.901 17.271 13.502 1.00 75.56 398 TYR A N 1
ATOM 2916 C CA . TYR A 1 398 ? 9.768 17.376 14.436 1.00 75.56 398 TYR A CA 1
ATOM 2917 C C . TYR A 1 398 ? 8.379 17.354 13.774 1.00 75.56 398 TYR A C 1
ATOM 2919 O O . TYR A 1 398 ? 7.423 17.862 14.351 1.00 75.56 398 TYR A O 1
ATOM 2927 N N . VAL A 1 399 ? 8.263 16.783 12.570 1.00 69.69 399 VAL A N 1
ATOM 2928 C CA . VAL A 1 399 ? 7.005 16.778 11.807 1.00 69.69 399 VAL A CA 1
ATOM 2929 C C . VAL A 1 399 ? 5.922 15.884 12.418 1.00 69.69 399 VAL A C 1
ATOM 2931 O O . VAL A 1 399 ? 4.737 16.179 12.274 1.00 69.69 399 VAL A O 1
ATOM 2934 N N . THR A 1 400 ? 6.318 14.832 13.144 1.00 76.44 400 THR A N 1
ATOM 2935 C CA . THR A 1 400 ? 5.396 13.983 13.909 1.00 76.44 400 THR A CA 1
ATOM 2936 C C . THR A 1 400 ? 4.570 14.839 14.855 1.00 76.44 400 THR A C 1
ATOM 2938 O O . THR A 1 400 ? 5.121 15.665 15.584 1.00 76.44 400 THR A O 1
ATOM 2941 N N . GLY A 1 401 ? 3.261 14.623 14.877 1.00 73.50 401 GLY A N 1
ATOM 2942 C CA . GLY A 1 401 ? 2.387 15.371 15.766 1.00 73.50 401 GLY A CA 1
ATOM 2943 C C . GLY A 1 401 ? 1.360 14.520 16.492 1.00 73.50 401 GLY A C 1
ATOM 2944 O O . GLY A 1 401 ? 1.476 13.297 16.579 1.00 73.50 401 GLY A O 1
ATOM 2945 N N . TRP A 1 402 ? 0.406 15.201 17.112 1.00 72.25 402 TRP A N 1
ATOM 2946 C CA . TRP A 1 402 ? -0.584 14.608 18.002 1.00 72.25 402 TRP A CA 1
ATOM 2947 C C . TRP A 1 402 ? -1.614 13.779 17.210 1.00 72.25 402 TRP A C 1
ATOM 2949 O O . TRP A 1 402 ? -2.032 14.236 16.142 1.00 72.25 402 TRP A O 1
ATOM 2959 N N . PRO A 1 403 ? -2.034 12.586 17.688 1.00 77.00 403 PRO A N 1
ATOM 2960 C CA . PRO A 1 403 ? -1.722 11.966 18.983 1.00 77.00 403 PRO A CA 1
ATOM 2961 C C . PRO A 1 403 ? -0.457 11.095 19.041 1.00 77.00 403 PRO A C 1
ATOM 2963 O O . PRO A 1 403 ? -0.096 10.595 20.105 1.00 77.00 403 PRO A O 1
ATOM 2966 N N . ALA A 1 404 ? 0.282 10.959 17.940 1.00 83.81 404 ALA A N 1
ATOM 2967 C CA . ALA A 1 404 ? 1.444 10.073 17.850 1.00 83.81 404 ALA A CA 1
ATOM 2968 C C . ALA A 1 404 ? 2.657 10.517 18.690 1.00 83.81 404 ALA A C 1
ATOM 2970 O O . ALA A 1 404 ? 3.590 9.739 18.877 1.00 83.81 404 ALA A O 1
ATOM 2971 N N . THR A 1 405 ? 2.664 11.757 19.187 1.00 84.38 405 THR A N 1
ATOM 2972 C CA . THR A 1 405 ? 3.685 12.292 20.104 1.00 84.38 405 THR A CA 1
ATOM 2973 C C . THR A 1 405 ? 3.425 11.966 21.580 1.00 84.38 405 THR A C 1
ATOM 2975 O O . THR A 1 405 ? 4.255 12.312 22.425 1.00 84.38 405 THR A O 1
ATOM 2978 N N . ALA A 1 406 ? 2.309 11.305 21.919 1.00 83.50 406 ALA A N 1
ATOM 2979 C CA . ALA A 1 406 ? 2.036 10.868 23.287 1.00 83.50 406 ALA A CA 1
ATOM 2980 C C . ALA A 1 406 ? 3.130 9.913 23.792 1.00 83.50 406 ALA A C 1
ATOM 2982 O O . ALA A 1 406 ? 3.513 8.969 23.104 1.00 83.50 406 ALA A O 1
ATOM 2983 N N . THR A 1 407 ? 3.620 10.133 25.016 1.00 86.50 407 THR A N 1
ATOM 2984 C CA . THR A 1 407 ? 4.729 9.336 25.580 1.00 86.50 407 THR A CA 1
ATOM 2985 C C . THR A 1 407 ? 4.312 7.885 25.837 1.00 86.50 407 THR A C 1
ATOM 2987 O O . THR A 1 407 ? 5.126 6.969 25.749 1.00 86.50 407 THR A O 1
ATOM 2990 N N . GLU A 1 408 ? 3.038 7.680 26.150 1.00 87.31 408 GLU A N 1
ATOM 2991 C CA . GLU A 1 408 ? 2.423 6.402 26.486 1.00 87.31 408 GLU A CA 1
ATOM 2992 C C . GLU A 1 408 ? 1.870 5.646 25.264 1.00 87.31 408 GLU A C 1
ATOM 2994 O O . GLU A 1 408 ? 1.330 4.551 25.436 1.00 87.31 408 GLU A O 1
ATOM 2999 N N . ALA A 1 409 ? 1.989 6.206 24.053 1.00 87.31 409 ALA A N 1
ATOM 3000 C CA . ALA A 1 409 ? 1.529 5.586 22.813 1.00 87.31 409 ALA A CA 1
ATOM 3001 C C . ALA A 1 409 ? 2.688 5.019 21.980 1.00 87.31 409 ALA A C 1
ATOM 3003 O O . ALA A 1 409 ? 3.834 5.464 22.055 1.00 87.31 409 ALA A O 1
ATOM 3004 N N . LEU A 1 410 ? 2.373 4.034 21.140 1.00 93.25 410 LEU A N 1
ATOM 3005 C CA . LEU A 1 410 ? 3.294 3.470 20.165 1.00 93.25 410 LEU A CA 1
ATOM 3006 C C . LEU A 1 410 ? 3.145 4.206 18.830 1.00 93.25 410 LEU A C 1
ATOM 3008 O O . LEU A 1 410 ? 2.211 3.949 18.073 1.00 93.25 410 LEU A O 1
ATOM 3012 N N . SER A 1 411 ? 4.078 5.116 18.551 1.00 88.94 411 SER A N 1
ATOM 3013 C CA . SER A 1 411 ? 4.164 5.839 17.278 1.00 88.94 411 SER A CA 1
ATOM 3014 C C . SER A 1 411 ? 4.765 4.960 16.177 1.00 88.94 411 SER A C 1
ATOM 3016 O O . SER A 1 411 ? 5.794 4.315 16.391 1.00 88.94 411 SER A O 1
ATOM 3018 N N . VAL A 1 412 ? 4.139 4.934 15.000 1.00 85.88 412 VAL A N 1
ATOM 3019 C CA . VAL A 1 412 ? 4.456 3.987 13.920 1.00 85.88 412 VAL A CA 1
ATOM 3020 C C . VAL A 1 412 ? 4.871 4.710 12.641 1.00 85.88 412 VAL A C 1
ATOM 3022 O O . VAL A 1 412 ? 4.082 5.451 12.060 1.00 85.88 412 VAL A O 1
ATOM 3025 N N . ALA A 1 413 ? 6.095 4.453 12.169 1.00 79.88 413 ALA A N 1
ATOM 3026 C CA . ALA A 1 413 ? 6.593 4.922 10.872 1.00 79.88 413 ALA A CA 1
ATOM 3027 C C . ALA A 1 413 ? 6.364 3.889 9.751 1.00 79.88 413 ALA A C 1
ATOM 3029 O O . ALA A 1 413 ? 6.154 2.704 10.012 1.00 79.88 413 ALA A O 1
ATOM 3030 N N . ALA A 1 414 ? 6.440 4.323 8.490 1.00 70.56 414 ALA A N 1
ATOM 3031 C CA . ALA A 1 414 ? 6.274 3.456 7.325 1.00 70.56 414 ALA A CA 1
ATOM 3032 C C . ALA A 1 414 ? 7.602 2.931 6.764 1.00 70.56 414 ALA A C 1
ATOM 3034 O O . ALA A 1 414 ? 8.579 3.670 6.676 1.00 70.56 414 ALA A O 1
ATOM 3035 N N . THR A 1 415 ? 7.592 1.694 6.269 1.00 66.50 415 THR A N 1
ATOM 3036 C CA . THR A 1 415 ? 8.586 1.176 5.316 1.00 66.50 415 THR A CA 1
ATOM 3037 C C . THR A 1 415 ? 7.862 0.514 4.139 1.00 66.50 415 THR A C 1
ATOM 3039 O O . THR A 1 415 ? 6.642 0.368 4.170 1.00 66.50 415 THR A O 1
ATOM 3042 N N . THR A 1 416 ? 8.578 0.145 3.083 1.00 57.81 416 THR A N 1
ATOM 3043 C CA . THR A 1 416 ? 8.034 -0.564 1.914 1.00 57.81 416 THR A CA 1
ATOM 3044 C C . THR A 1 416 ? 8.464 -2.025 1.930 1.00 57.81 416 THR A C 1
ATOM 3046 O O . THR A 1 416 ? 9.599 -2.327 2.298 1.00 57.81 416 THR A O 1
ATOM 3049 N N . ASP A 1 417 ? 7.571 -2.927 1.524 1.00 55.62 417 ASP A N 1
ATOM 3050 C CA . ASP A 1 417 ? 7.862 -4.356 1.419 1.00 55.62 417 ASP A CA 1
ATOM 3051 C C . ASP A 1 417 ? 8.795 -4.669 0.224 1.00 55.62 417 ASP A C 1
ATOM 3053 O O . ASP A 1 417 ? 9.073 -3.794 -0.605 1.00 55.62 417 ASP A O 1
ATOM 3057 N N . PRO A 1 418 ? 9.352 -5.893 0.134 1.00 51.16 418 PRO A N 1
ATOM 3058 C CA . PRO A 1 418 ? 10.356 -6.197 -0.870 1.00 51.16 418 PRO A CA 1
ATOM 3059 C C . PRO A 1 418 ? 9.824 -6.137 -2.302 1.00 51.16 418 PRO A C 1
ATOM 3061 O O . PRO A 1 418 ? 8.746 -6.636 -2.624 1.00 51.16 418 PRO A O 1
ATOM 3064 N N . VAL A 1 419 ? 10.656 -5.602 -3.192 1.00 56.03 419 VAL A N 1
ATOM 3065 C CA . VAL A 1 419 ? 10.358 -5.448 -4.616 1.00 56.03 419 VAL A CA 1
ATOM 3066 C C . VAL A 1 419 ? 10.343 -6.818 -5.302 1.00 56.03 419 VAL A C 1
ATOM 3068 O O . VAL A 1 419 ? 11.278 -7.614 -5.132 1.00 56.03 419 VAL A O 1
ATOM 3071 N N . SER A 1 420 ? 9.299 -7.076 -6.098 1.00 60.50 420 SER A N 1
ATOM 3072 C CA . SER A 1 420 ? 9.308 -8.150 -7.094 1.00 60.50 420 SER A CA 1
ATOM 3073 C C . SER A 1 420 ? 10.078 -7.677 -8.325 1.00 60.50 420 SER A C 1
ATOM 3075 O O . SER A 1 420 ? 9.719 -6.671 -8.939 1.00 60.50 420 SER A O 1
ATOM 3077 N N . LEU A 1 421 ? 11.168 -8.367 -8.645 1.00 70.25 421 LEU A N 1
ATOM 3078 C CA . LEU A 1 421 ? 12.037 -8.089 -9.787 1.00 70.25 421 LEU A CA 1
ATOM 3079 C C . LEU A 1 421 ? 11.934 -9.215 -10.815 1.00 70.25 421 LEU A C 1
ATOM 3081 O O . LEU A 1 421 ? 11.421 -10.290 -10.520 1.00 70.25 421 LEU A O 1
ATOM 3085 N N . GLN A 1 422 ? 12.466 -9.008 -12.016 1.00 79.81 422 GLN A N 1
ATOM 3086 C CA . GLN A 1 422 ? 12.611 -10.099 -12.978 1.00 79.81 422 GLN A CA 1
ATOM 3087 C C . GLN A 1 422 ? 13.700 -11.068 -12.493 1.00 79.81 422 GLN A C 1
ATOM 3089 O O . GLN A 1 422 ? 14.735 -10.645 -11.969 1.00 79.81 422 GLN A O 1
ATOM 3094 N N . ALA A 1 423 ? 13.493 -12.373 -12.653 1.00 85.88 423 ALA A N 1
ATOM 3095 C CA . ALA A 1 423 ? 14.502 -13.366 -12.299 1.00 85.88 423 ALA A CA 1
ATOM 3096 C C . ALA A 1 423 ? 15.428 -13.686 -13.481 1.00 85.88 423 ALA A C 1
ATOM 3098 O O . ALA A 1 423 ? 14.967 -14.012 -14.577 1.00 85.88 423 ALA A O 1
ATOM 3099 N N . LEU A 1 424 ? 16.736 -13.720 -13.219 1.00 94.19 424 LEU A N 1
ATOM 3100 C CA . LEU A 1 424 ? 17.675 -14.515 -14.007 1.00 94.19 424 LEU A CA 1
ATOM 3101 C C . LEU A 1 424 ? 17.788 -15.887 -13.329 1.00 94.19 424 LEU A C 1
ATOM 3103 O O . LEU A 1 424 ? 18.313 -15.992 -12.221 1.00 94.19 424 LEU A O 1
ATOM 3107 N N . THR A 1 425 ? 17.308 -16.949 -13.973 1.00 95.25 425 THR A N 1
ATOM 3108 C CA . THR A 1 425 ? 17.422 -18.312 -13.437 1.00 95.25 425 THR A CA 1
ATOM 3109 C C . THR A 1 425 ? 18.754 -18.924 -13.850 1.00 95.25 425 THR A C 1
ATOM 3111 O O . THR A 1 425 ? 18.988 -19.154 -15.036 1.00 95.25 425 THR A O 1
ATOM 3114 N N . VAL A 1 426 ? 19.605 -19.280 -12.893 1.00 95.94 426 VAL A N 1
ATOM 3115 C CA . VAL A 1 426 ? 20.763 -20.148 -13.132 1.00 95.94 426 VAL A CA 1
ATOM 3116 C C . VAL A 1 426 ? 20.288 -21.600 -13.177 1.00 95.94 426 VAL A C 1
ATOM 3118 O O . VAL A 1 426 ? 19.761 -22.122 -12.196 1.00 95.94 426 VAL A O 1
ATOM 3121 N N . LEU A 1 427 ? 20.466 -22.258 -14.324 1.00 95.31 427 LEU A N 1
ATOM 3122 C CA . LEU A 1 427 ? 20.046 -23.645 -14.560 1.00 95.31 427 LEU A CA 1
ATOM 3123 C C . LEU A 1 427 ? 21.155 -24.650 -14.219 1.00 95.31 427 LEU A C 1
ATOM 3125 O O . LEU A 1 427 ? 20.879 -25.741 -13.724 1.00 95.31 427 LEU A O 1
ATOM 3129 N N . ALA A 1 428 ? 22.412 -24.287 -14.481 1.00 92.88 428 ALA A N 1
ATOM 3130 C CA . ALA A 1 428 ? 23.582 -25.109 -14.188 1.00 92.88 428 ALA A CA 1
ATOM 3131 C C . ALA A 1 428 ? 24.819 -24.230 -13.918 1.00 92.88 428 ALA A C 1
ATOM 3133 O O . ALA A 1 428 ? 24.892 -23.126 -14.464 1.00 92.88 428 ALA A O 1
ATOM 3134 N N . PRO A 1 429 ? 25.803 -24.712 -13.131 1.00 93.31 429 PRO A N 1
ATOM 3135 C CA . PRO A 1 429 ? 25.816 -25.998 -12.426 1.00 93.31 429 PRO A CA 1
ATOM 3136 C C . PRO A 1 429 ? 24.882 -26.009 -11.205 1.00 93.31 429 PRO A C 1
ATOM 3138 O O . PRO A 1 429 ? 24.600 -24.968 -10.616 1.00 93.31 429 PRO A O 1
ATOM 3141 N N . ALA A 1 430 ? 24.435 -27.202 -10.792 1.00 90.38 430 ALA A N 1
ATOM 3142 C CA . ALA A 1 430 ? 23.467 -27.379 -9.699 1.00 90.38 430 ALA A CA 1
ATOM 3143 C C . ALA A 1 430 ? 23.895 -26.731 -8.366 1.00 90.38 430 ALA A C 1
ATOM 3145 O O . ALA A 1 430 ? 23.048 -26.364 -7.562 1.00 90.38 430 ALA A O 1
ATOM 3146 N N . SER A 1 431 ? 25.202 -26.551 -8.142 1.00 90.12 431 SER A N 1
ATOM 3147 C CA . SER A 1 431 ? 25.760 -25.907 -6.947 1.00 90.12 431 SER A CA 1
ATOM 3148 C C . SER A 1 431 ? 25.395 -24.429 -6.794 1.00 90.12 431 SER A C 1
ATOM 3150 O O . SER A 1 431 ? 25.477 -23.908 -5.686 1.00 90.12 431 SER A O 1
ATOM 3152 N N . ILE A 1 432 ? 25.043 -23.751 -7.890 1.00 90.62 432 ILE A N 1
ATOM 3153 C CA . ILE A 1 432 ? 24.608 -22.346 -7.897 1.00 90.62 432 ILE A CA 1
ATOM 3154 C C . ILE A 1 432 ? 23.262 -22.165 -8.607 1.00 90.62 432 ILE A C 1
ATOM 3156 O O . ILE A 1 432 ? 22.905 -21.045 -8.963 1.00 90.62 432 ILE A O 1
ATOM 3160 N N . ALA A 1 433 ? 22.533 -23.258 -8.852 1.00 91.31 433 ALA A N 1
ATOM 3161 C CA . ALA A 1 433 ? 21.233 -23.190 -9.499 1.00 91.31 433 ALA A CA 1
ATOM 3162 C C . ALA A 1 433 ? 20.224 -22.462 -8.602 1.00 91.31 433 ALA A C 1
ATOM 3164 O O . ALA A 1 433 ? 20.185 -22.677 -7.389 1.00 91.31 433 ALA A O 1
ATOM 3165 N N . GLY A 1 434 ? 19.407 -21.605 -9.206 1.00 88.12 434 GLY A N 1
ATOM 3166 C CA . GLY A 1 434 ? 18.463 -20.759 -8.485 1.00 88.12 434 GLY A CA 1
ATOM 3167 C C . GLY A 1 434 ? 18.163 -19.460 -9.218 1.00 88.12 434 GLY A C 1
ATOM 3168 O O . GLY A 1 434 ? 18.802 -19.127 -10.215 1.00 88.12 434 GLY A O 1
ATOM 3169 N N . ASP A 1 435 ? 17.169 -18.738 -8.719 1.00 89.06 435 ASP A N 1
ATOM 3170 C CA . ASP A 1 435 ? 16.781 -17.435 -9.247 1.00 89.06 435 ASP A CA 1
ATOM 3171 C C . ASP A 1 435 ? 17.627 -16.338 -8.578 1.00 89.06 435 ASP A C 1
ATOM 3173 O O . ASP A 1 435 ? 17.773 -16.320 -7.353 1.00 89.06 435 ASP A O 1
ATOM 3177 N N . VAL A 1 436 ? 18.184 -15.423 -9.376 1.00 90.81 436 VAL A N 1
ATOM 3178 C CA . VAL A 1 436 ? 18.845 -14.203 -8.889 1.00 90.81 436 VAL A CA 1
ATOM 3179 C C . VAL A 1 436 ? 18.097 -12.963 -9.369 1.00 90.81 436 VAL A C 1
ATOM 3181 O O . VAL A 1 436 ? 17.470 -12.974 -10.432 1.00 90.81 436 VAL A O 1
ATOM 3184 N N . ALA A 1 437 ? 18.165 -11.890 -8.578 1.00 86.06 437 ALA A N 1
ATOM 3185 C CA . ALA A 1 437 ? 17.551 -10.612 -8.916 1.00 86.06 437 ALA A CA 1
ATOM 3186 C C . ALA A 1 437 ? 18.145 -10.054 -10.211 1.00 86.06 437 ALA A C 1
ATOM 3188 O O . ALA A 1 437 ? 19.366 -9.921 -10.328 1.00 86.06 437 ALA A O 1
ATOM 3189 N N . SER A 1 438 ? 17.285 -9.669 -11.149 1.00 89.75 438 SER A N 1
ATOM 3190 C CA . SER A 1 438 ? 17.691 -8.998 -12.377 1.00 89.75 438 SER A CA 1
ATOM 3191 C C . SER A 1 438 ? 16.734 -7.871 -12.753 1.00 89.75 438 SER A C 1
ATOM 3193 O O . SER A 1 438 ? 15.566 -7.868 -12.360 1.00 89.75 438 SER A O 1
ATOM 3195 N N . LEU A 1 439 ? 17.238 -6.889 -13.495 1.00 85.12 439 LEU A N 1
ATOM 3196 C CA . LEU A 1 439 ? 16.432 -5.775 -13.983 1.00 85.12 439 LEU A CA 1
ATOM 3197 C C . LEU A 1 439 ? 16.829 -5.399 -15.412 1.00 85.12 439 LEU A C 1
ATOM 3199 O O . LEU A 1 439 ? 18.016 -5.250 -15.705 1.00 85.12 439 LEU A O 1
ATOM 3203 N N . GLU A 1 440 ? 15.842 -5.257 -16.296 1.00 84.12 440 GLU A N 1
ATOM 3204 C CA . GLU A 1 440 ? 16.055 -4.893 -17.701 1.00 84.12 440 GLU A CA 1
ATOM 3205 C C . GLU A 1 440 ? 16.658 -3.488 -17.842 1.00 84.12 440 GLU A C 1
ATOM 3207 O O . GLU A 1 440 ? 16.342 -2.557 -17.094 1.00 84.12 440 GLU A O 1
ATOM 3212 N N . GLY A 1 441 ? 17.538 -3.321 -18.828 1.00 82.12 441 GLY A N 1
ATOM 3213 C CA . GLY A 1 441 ? 18.024 -2.012 -19.236 1.00 82.12 441 GLY A CA 1
ATOM 3214 C C . GLY A 1 441 ? 16.928 -1.238 -19.961 1.00 82.12 441 GLY A C 1
ATOM 3215 O O . GLY A 1 441 ? 16.296 -1.764 -20.876 1.00 82.12 441 GLY A O 1
ATOM 3216 N N . ALA A 1 442 ? 16.743 0.032 -19.603 1.00 76.19 442 ALA A N 1
ATOM 3217 C CA . ALA A 1 442 ? 15.639 0.849 -20.113 1.00 76.19 442 ALA A CA 1
ATOM 3218 C C . ALA A 1 442 ? 15.690 1.110 -21.633 1.00 76.19 442 ALA A C 1
ATOM 3220 O O . ALA A 1 442 ? 14.672 1.474 -22.206 1.00 76.19 442 ALA A O 1
ATOM 3221 N N . PHE A 1 443 ? 16.864 0.932 -22.250 1.00 80.00 443 PHE A N 1
ATOM 3222 C CA . PHE A 1 443 ? 17.161 1.157 -23.674 1.00 80.00 443 PHE A CA 1
ATOM 3223 C C . PHE A 1 443 ? 17.379 -0.156 -24.459 1.00 80.00 443 PHE A C 1
ATOM 3225 O O . PHE A 1 443 ? 17.906 -0.167 -25.575 1.00 80.00 443 PHE A O 1
ATOM 3232 N N . THR A 1 444 ? 17.125 -1.293 -23.810 1.00 86.44 444 THR A N 1
ATOM 3233 C CA . THR A 1 444 ? 17.373 -2.627 -24.369 1.00 86.44 444 THR A CA 1
ATOM 3234 C C . THR A 1 444 ? 16.076 -3.227 -24.887 1.00 86.44 444 THR A C 1
ATOM 3236 O O . THR A 1 444 ? 14.987 -2.820 -24.477 1.00 86.44 444 THR A O 1
ATOM 3239 N N . LYS A 1 445 ? 16.174 -4.219 -25.777 1.00 86.06 445 LYS A N 1
ATOM 3240 C CA . LYS A 1 445 ? 14.996 -4.938 -26.264 1.00 86.06 445 LYS A CA 1
ATOM 3241 C C . LYS A 1 445 ? 14.229 -5.525 -25.067 1.00 86.06 445 LYS A C 1
ATOM 3243 O O . LYS A 1 445 ? 14.824 -6.294 -24.313 1.00 86.06 445 LYS A O 1
ATOM 3248 N N . PRO A 1 446 ? 12.931 -5.227 -24.889 1.00 77.56 446 PRO A N 1
ATOM 3249 C CA . PRO A 1 446 ? 12.179 -5.758 -23.755 1.00 77.56 446 PRO A CA 1
ATOM 3250 C C . PRO A 1 446 ? 12.046 -7.284 -23.829 1.00 77.56 446 PRO A C 1
ATOM 3252 O O . PRO A 1 446 ? 11.635 -7.803 -24.873 1.00 77.56 446 PRO A O 1
ATOM 3255 N N . LEU A 1 447 ? 12.309 -8.017 -22.741 1.00 79.44 447 LEU A N 1
ATOM 3256 C CA . LEU A 1 447 ? 12.293 -9.491 -22.758 1.00 79.44 447 LEU A CA 1
ATOM 3257 C C . LEU A 1 447 ? 10.905 -10.054 -23.086 1.00 79.44 447 LEU A C 1
ATOM 3259 O O . LEU A 1 447 ? 10.772 -11.076 -23.758 1.00 79.44 447 LEU A O 1
ATOM 3263 N N . PHE A 1 448 ? 9.836 -9.373 -22.663 1.00 73.56 448 PHE A N 1
ATOM 3264 C CA . PHE A 1 448 ? 8.473 -9.819 -22.972 1.00 73.56 448 PHE A CA 1
ATOM 3265 C C . PHE A 1 448 ? 8.210 -9.892 -24.490 1.00 73.56 448 PHE A C 1
ATOM 3267 O O . PHE A 1 448 ? 7.353 -10.658 -24.924 1.00 73.56 448 PHE A O 1
ATOM 3274 N N . SER A 1 449 ? 8.949 -9.121 -25.302 1.00 73.81 449 SER A N 1
ATOM 3275 C CA . SER A 1 449 ? 8.826 -9.119 -26.767 1.00 73.81 449 SER A CA 1
ATOM 3276 C C . SER A 1 449 ? 9.561 -10.280 -27.449 1.00 73.81 449 SER A C 1
ATOM 3278 O O . SER A 1 449 ? 9.341 -10.530 -28.633 1.00 73.81 449 SER A O 1
ATOM 3280 N N . THR A 1 450 ? 10.424 -10.997 -26.721 1.00 75.88 450 THR A N 1
ATOM 3281 C CA . THR A 1 450 ? 11.206 -12.133 -27.237 1.00 75.88 450 THR A CA 1
ATOM 3282 C C . THR A 1 450 ? 10.696 -13.488 -26.758 1.00 75.88 450 THR A C 1
ATOM 3284 O O . THR A 1 450 ? 10.974 -14.498 -27.402 1.00 75.88 450 THR A O 1
ATOM 3287 N N . GLY A 1 451 ? 9.969 -13.526 -25.635 1.00 77.50 451 GLY A N 1
ATOM 3288 C CA . GLY A 1 451 ? 9.726 -14.761 -24.886 1.00 77.50 451 GLY A CA 1
ATOM 3289 C C . GLY A 1 451 ? 10.971 -15.212 -24.104 1.00 77.50 451 GLY A C 1
ATOM 3290 O O . GLY A 1 451 ? 11.965 -14.478 -24.073 1.00 77.50 451 GLY A O 1
ATOM 3291 N N . PRO A 1 452 ? 10.935 -16.391 -23.451 1.00 86.25 452 PRO A N 1
ATOM 3292 C CA . PRO A 1 452 ? 12.056 -16.879 -22.654 1.00 86.25 452 PRO A CA 1
ATOM 3293 C C . PRO A 1 452 ? 13.331 -17.067 -23.488 1.00 86.25 452 PRO A C 1
ATOM 3295 O O . PRO A 1 452 ? 13.302 -17.708 -24.539 1.00 86.25 452 PRO A O 1
ATOM 3298 N N . ILE A 1 453 ? 14.457 -16.553 -22.992 1.00 94.44 453 ILE A N 1
ATOM 3299 C CA . ILE A 1 453 ? 15.787 -16.721 -23.587 1.00 94.44 453 ILE A CA 1
ATOM 3300 C C . ILE A 1 453 ? 16.603 -17.632 -22.677 1.00 94.44 453 ILE A C 1
ATOM 3302 O O . ILE A 1 453 ? 16.869 -17.291 -21.527 1.00 94.44 453 ILE A O 1
ATOM 3306 N N . GLU A 1 454 ? 17.034 -18.774 -23.199 1.00 96.31 454 GLU A N 1
ATOM 3307 C CA . GLU A 1 454 ? 17.915 -19.712 -22.504 1.00 96.31 454 GLU A CA 1
ATOM 3308 C C . GLU A 1 454 ? 19.231 -19.854 -23.267 1.00 96.31 454 GLU A C 1
ATOM 3310 O O . GLU A 1 454 ? 19.247 -19.956 -24.494 1.00 96.31 454 GLU A O 1
ATOM 3315 N N . GLY A 1 455 ? 20.350 -19.860 -22.545 1.00 95.69 455 GLY A N 1
ATOM 3316 C CA . GLY A 1 455 ? 21.654 -20.000 -23.173 1.00 95.69 455 GLY A CA 1
ATOM 3317 C C . GLY A 1 455 ? 22.796 -20.190 -22.188 1.00 95.69 455 GLY A C 1
ATOM 3318 O O . GLY A 1 455 ? 22.677 -19.965 -20.982 1.00 95.69 455 GLY A O 1
ATOM 3319 N N . ALA A 1 456 ? 23.940 -20.605 -22.727 1.00 97.56 456 ALA A N 1
ATOM 3320 C CA . ALA A 1 456 ? 25.186 -20.604 -21.979 1.00 97.56 456 ALA A CA 1
ATOM 3321 C C . ALA A 1 456 ? 25.639 -19.159 -21.727 1.00 97.56 456 ALA A C 1
ATOM 3323 O O . ALA A 1 456 ? 25.589 -18.319 -22.626 1.00 97.56 456 ALA A O 1
ATOM 3324 N N . LEU A 1 457 ? 26.096 -18.888 -20.511 1.00 97.38 457 LEU A N 1
ATOM 3325 C CA . LEU A 1 457 ? 26.675 -17.613 -20.123 1.00 97.38 457 LEU A CA 1
ATOM 3326 C C . LEU A 1 457 ? 28.167 -17.619 -20.480 1.00 97.38 457 LEU A C 1
ATOM 3328 O O . LEU A 1 457 ? 28.877 -18.561 -20.133 1.00 97.38 457 LEU A O 1
ATOM 3332 N N . VAL A 1 458 ? 28.650 -16.591 -21.179 1.00 97.62 458 VAL A N 1
ATOM 3333 C CA . VAL A 1 458 ? 30.049 -16.469 -21.622 1.00 97.62 458 VAL A CA 1
ATOM 3334 C C . VAL A 1 458 ? 30.594 -15.100 -21.248 1.00 97.62 458 VAL A C 1
ATOM 3336 O O . VAL A 1 458 ? 30.014 -14.078 -21.601 1.00 97.62 458 VAL A O 1
ATOM 3339 N N . ALA A 1 459 ? 31.732 -15.069 -20.554 1.00 97.06 459 ALA A N 1
ATOM 3340 C CA . ALA A 1 459 ? 32.398 -13.821 -20.201 1.00 97.06 459 ALA A CA 1
ATOM 3341 C C . ALA A 1 459 ? 32.885 -13.089 -21.458 1.00 97.06 459 ALA A C 1
ATOM 3343 O O . ALA A 1 459 ? 33.571 -13.668 -22.303 1.00 97.06 459 ALA A O 1
ATOM 3344 N N . ALA A 1 460 ? 32.554 -11.806 -21.569 1.00 96.81 460 ALA A N 1
ATOM 3345 C CA . ALA A 1 460 ? 33.077 -10.948 -22.622 1.00 96.81 460 ALA A CA 1
ATOM 3346 C C . ALA A 1 460 ? 34.603 -10.769 -22.486 1.00 96.81 460 ALA A C 1
ATOM 3348 O O . ALA A 1 460 ? 35.140 -10.716 -21.377 1.00 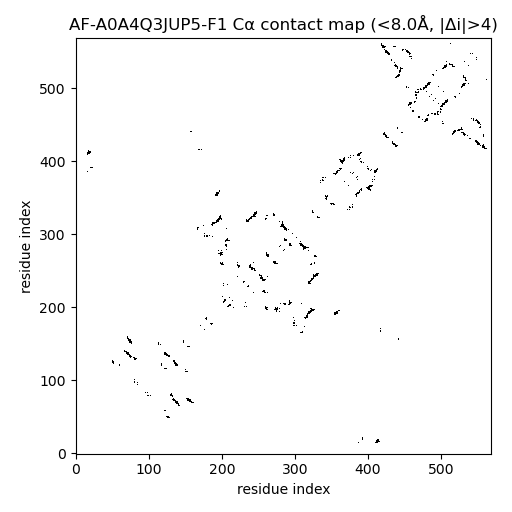96.81 460 ALA A O 1
ATOM 3349 N N . ALA A 1 461 ? 35.312 -10.639 -23.609 1.00 96.19 461 ALA A N 1
ATOM 3350 C CA . ALA A 1 461 ? 36.725 -10.272 -23.641 1.00 96.19 461 ALA A CA 1
ATOM 3351 C C . ALA A 1 461 ? 36.933 -9.081 -24.596 1.00 96.19 461 ALA A C 1
ATOM 3353 O O . ALA A 1 461 ? 36.741 -9.247 -25.797 1.00 96.19 461 ALA A O 1
ATOM 3354 N N . PRO A 1 462 ? 37.327 -7.885 -24.113 1.00 96.44 462 PRO A N 1
ATOM 3355 C CA . PRO A 1 462 ? 37.539 -7.525 -22.707 1.00 96.44 462 PRO A CA 1
ATOM 3356 C C . PRO A 1 462 ? 36.234 -7.567 -21.892 1.00 96.44 462 PRO A C 1
ATOM 3358 O O . PRO A 1 462 ? 35.162 -7.305 -22.433 1.00 96.44 462 PRO A O 1
ATOM 3361 N N . SER A 1 463 ? 36.326 -7.832 -20.582 1.00 95.69 463 SER A N 1
ATOM 3362 C CA . SER A 1 463 ? 35.150 -8.044 -19.712 1.00 95.69 463 SER A CA 1
ATOM 3363 C C . SER A 1 463 ? 34.199 -6.854 -19.639 1.00 95.69 463 SER A C 1
ATOM 3365 O O . SER A 1 463 ? 33.007 -7.022 -19.417 1.00 95.69 463 SER A O 1
ATOM 3367 N N . GLN A 1 464 ? 34.712 -5.650 -19.886 1.00 95.44 464 GLN A N 1
ATOM 3368 C CA . GLN A 1 464 ? 33.923 -4.423 -19.898 1.00 95.44 464 GLN A CA 1
ATOM 3369 C C . GLN A 1 464 ? 33.159 -4.199 -21.210 1.00 95.44 464 GLN A C 1
ATOM 3371 O O . GLN A 1 464 ? 32.359 -3.273 -21.268 1.00 95.44 464 GLN A O 1
ATOM 3376 N N . ALA A 1 465 ? 33.426 -4.970 -22.271 1.00 96.62 465 ALA A N 1
ATOM 3377 C CA . ALA A 1 465 ? 32.816 -4.810 -23.597 1.00 96.62 465 ALA A CA 1
ATOM 3378 C C . ALA A 1 465 ? 32.858 -3.367 -24.155 1.00 96.62 465 ALA A C 1
ATOM 3380 O O . ALA A 1 465 ? 31.946 -2.935 -24.856 1.00 96.62 465 ALA A O 1
ATOM 3381 N N . CYS A 1 466 ? 33.911 -2.599 -23.849 1.00 95.31 466 CYS A N 1
ATOM 3382 C CA . CYS A 1 466 ? 34.043 -1.201 -24.291 1.00 95.31 466 CYS A CA 1
ATOM 3383 C C . CYS A 1 466 ? 34.580 -1.035 -25.717 1.00 95.31 466 CYS A C 1
ATOM 3385 O O . CYS A 1 466 ? 34.599 0.071 -26.247 1.00 95.31 466 CYS A O 1
ATOM 3387 N N . GLY A 1 467 ? 35.002 -2.129 -26.339 1.00 93.44 467 GLY A N 1
ATOM 3388 C CA . GLY A 1 467 ? 35.358 -2.198 -27.749 1.00 93.44 467 GLY A CA 1
ATOM 3389 C C . GLY A 1 467 ? 34.991 -3.568 -28.304 1.00 93.44 467 GLY A C 1
ATOM 3390 O O . GLY A 1 467 ? 34.340 -4.363 -27.622 1.00 93.44 467 GLY A O 1
ATOM 3391 N N . THR A 1 468 ? 35.438 -3.853 -29.526 1.00 95.31 468 THR A N 1
ATOM 3392 C CA . THR A 1 468 ? 35.195 -5.136 -30.192 1.00 95.31 468 THR A CA 1
ATOM 3393 C C . THR A 1 468 ? 35.616 -6.310 -29.311 1.00 95.31 468 THR A C 1
ATOM 3395 O O . THR A 1 468 ? 36.747 -6.344 -28.817 1.00 95.31 468 THR A O 1
ATOM 3398 N N . LEU A 1 469 ? 34.716 -7.282 -29.143 1.00 97.12 469 LEU A N 1
ATOM 3399 C CA . LEU A 1 469 ? 35.015 -8.485 -28.377 1.00 97.12 469 LEU A CA 1
ATOM 3400 C C . LEU A 1 469 ? 36.015 -9.362 -29.136 1.00 97.12 469 LEU A C 1
ATOM 3402 O O . LEU A 1 469 ? 35.742 -9.813 -30.249 1.00 97.12 469 LEU A O 1
ATOM 3406 N N . SER A 1 470 ? 37.168 -9.634 -28.527 1.00 97.12 470 SER A N 1
ATOM 3407 C CA . SER A 1 470 ? 38.189 -10.522 -29.091 1.00 97.12 470 SER A CA 1
ATOM 3408 C C . SER A 1 470 ? 37.730 -11.981 -29.134 1.00 97.12 470 SER A C 1
ATOM 3410 O O . SER A 1 470 ? 38.226 -12.752 -29.951 1.00 97.12 470 SER A O 1
ATOM 3412 N N . ASN A 1 471 ? 36.754 -12.343 -28.298 1.00 96.94 471 ASN A N 1
ATOM 3413 C CA . ASN A 1 471 ? 36.129 -13.661 -28.238 1.00 96.94 471 ASN A CA 1
ATOM 3414 C C . ASN A 1 471 ? 34.714 -13.685 -28.845 1.00 96.94 471 ASN A C 1
ATOM 3416 O O . ASN A 1 471 ? 33.860 -14.446 -28.395 1.00 96.94 471 ASN A O 1
ATOM 3420 N N . ALA A 1 472 ? 34.445 -12.868 -29.871 1.00 95.44 472 ALA A N 1
ATOM 3421 C CA . ALA A 1 472 ? 33.122 -12.799 -30.500 1.00 95.44 472 ALA A CA 1
ATOM 3422 C C . ALA A 1 472 ? 32.579 -14.176 -30.937 1.00 95.44 472 ALA A C 1
ATOM 3424 O O . ALA A 1 472 ? 31.405 -14.463 -30.734 1.00 95.44 472 ALA A O 1
ATOM 3425 N N . ALA A 1 473 ? 33.438 -15.065 -31.451 1.00 96.06 473 ALA A N 1
ATOM 3426 C CA . ALA A 1 473 ? 33.047 -16.425 -31.833 1.00 96.06 473 ALA A CA 1
ATOM 3427 C C . ALA A 1 473 ? 32.543 -17.275 -30.650 1.00 96.06 473 ALA A C 1
ATOM 3429 O O . ALA A 1 473 ? 31.687 -18.136 -30.839 1.00 96.06 473 ALA A O 1
ATOM 3430 N N . ASP A 1 474 ? 33.042 -17.025 -29.436 1.00 95.56 474 ASP A N 1
ATOM 3431 C CA . ASP A 1 474 ? 32.611 -17.746 -28.238 1.00 95.56 474 ASP A CA 1
ATOM 3432 C C . ASP A 1 474 ? 31.273 -17.230 -27.708 1.00 95.56 474 ASP A C 1
ATOM 3434 O O . ASP A 1 474 ? 30.528 -18.015 -27.118 1.00 95.56 474 ASP A O 1
ATOM 3438 N N . VAL A 1 475 ? 30.991 -15.937 -27.912 1.00 97.19 475 VAL A N 1
ATOM 3439 C CA . VAL A 1 475 ? 29.780 -15.222 -27.471 1.00 97.19 475 VAL A CA 1
ATOM 3440 C C . VAL A 1 475 ? 28.615 -15.393 -28.452 1.00 97.19 475 VAL A C 1
ATOM 3442 O O . VAL A 1 475 ? 27.458 -15.380 -28.031 1.00 97.19 475 VAL A O 1
ATOM 3445 N N . ALA A 1 476 ? 28.898 -15.583 -29.742 1.00 97.81 476 ALA A N 1
ATOM 3446 C CA . ALA A 1 476 ? 27.884 -15.748 -30.776 1.00 97.81 476 ALA A CA 1
ATOM 3447 C C . ALA A 1 476 ? 26.884 -16.873 -30.433 1.00 97.81 476 ALA A C 1
ATOM 3449 O O . ALA A 1 476 ? 27.269 -18.009 -30.148 1.00 97.81 476 ALA A O 1
ATOM 3450 N N . GLY A 1 477 ? 25.586 -16.554 -30.457 1.00 96.94 477 GLY A N 1
ATOM 3451 C CA . GLY A 1 477 ? 24.506 -17.487 -30.120 1.00 96.94 477 GLY A CA 1
ATOM 3452 C C . GLY A 1 477 ? 24.397 -17.831 -28.628 1.00 96.94 477 GLY A C 1
ATOM 3453 O O . GLY A 1 477 ? 23.746 -18.813 -28.280 1.00 96.94 477 GLY A O 1
ATOM 3454 N N . LYS A 1 478 ? 25.037 -17.059 -27.744 1.00 98.19 478 LYS A N 1
ATOM 3455 C CA . LYS A 1 478 ? 25.050 -17.261 -26.286 1.00 98.19 478 LYS A CA 1
ATOM 3456 C C . LYS A 1 478 ? 24.772 -15.953 -25.541 1.00 98.19 478 LYS A C 1
ATOM 3458 O O . LYS A 1 478 ? 24.550 -14.916 -26.160 1.00 98.19 478 LYS A O 1
ATOM 3463 N N . ILE A 1 479 ? 24.750 -15.998 -24.211 1.00 98.38 479 ILE A N 1
ATOM 3464 C CA . ILE A 1 479 ? 24.470 -14.834 -23.364 1.00 98.38 479 ILE A CA 1
ATOM 3465 C C . ILE A 1 479 ? 25.797 -14.240 -22.886 1.00 98.38 479 ILE A C 1
ATOM 3467 O O . ILE A 1 479 ? 26.598 -14.927 -22.251 1.00 98.38 479 ILE A O 1
ATOM 3471 N N . ALA A 1 480 ? 26.047 -12.969 -23.193 1.00 98.31 480 ALA A N 1
ATOM 3472 C CA . ALA A 1 480 ? 27.282 -12.290 -22.810 1.00 98.31 480 ALA A CA 1
ATOM 3473 C C . ALA A 1 480 ? 27.237 -11.852 -21.337 1.00 98.31 480 ALA A C 1
ATOM 3475 O O . ALA A 1 480 ? 26.296 -11.179 -20.929 1.00 98.31 480 ALA A O 1
ATOM 3476 N N . LEU A 1 481 ? 28.264 -12.174 -20.550 1.00 98.19 481 LEU A N 1
ATOM 3477 C CA . LEU A 1 481 ? 28.464 -11.649 -19.197 1.00 98.19 481 LEU A CA 1
ATOM 3478 C C . LEU A 1 481 ? 29.476 -10.505 -19.233 1.00 98.19 481 LEU A C 1
ATOM 3480 O O . LEU A 1 481 ? 30.618 -10.696 -19.661 1.00 98.19 481 LEU A O 1
ATOM 3484 N N . ILE A 1 482 ? 29.048 -9.328 -18.790 1.00 98.50 482 ILE A N 1
ATOM 3485 C CA . ILE A 1 482 ? 29.769 -8.067 -18.954 1.00 98.50 482 ILE A CA 1
ATOM 3486 C C . ILE A 1 482 ? 29.892 -7.367 -17.603 1.00 98.50 482 ILE A C 1
ATOM 3488 O O . ILE A 1 482 ? 28.991 -7.407 -16.772 1.00 98.50 482 ILE A O 1
ATOM 3492 N N . ASP A 1 483 ? 30.997 -6.674 -17.393 1.00 96.69 483 ASP A N 1
ATOM 3493 C CA . ASP A 1 483 ? 31.231 -5.862 -16.203 1.00 96.69 483 ASP A CA 1
ATOM 3494 C C . ASP A 1 483 ? 30.733 -4.430 -16.418 1.00 96.69 483 ASP A C 1
ATOM 3496 O O . ASP A 1 483 ? 30.859 -3.880 -17.515 1.00 96.69 483 ASP A O 1
ATOM 3500 N N . ARG A 1 484 ? 30.183 -3.789 -15.380 1.00 92.81 484 ARG A N 1
ATOM 3501 C CA . ARG A 1 484 ? 29.627 -2.427 -15.478 1.00 92.81 484 ARG A CA 1
ATOM 3502 C C . ARG A 1 484 ? 30.652 -1.330 -15.813 1.00 92.81 484 ARG A C 1
ATOM 3504 O O . ARG A 1 484 ? 30.277 -0.343 -16.437 1.00 92.81 484 ARG A O 1
ATOM 3511 N N . THR A 1 485 ? 31.922 -1.441 -15.430 1.00 90.06 485 THR A N 1
ATOM 3512 C CA . THR A 1 485 ? 32.861 -0.297 -15.456 1.00 90.06 485 THR A CA 1
ATOM 3513 C C . THR A 1 485 ? 33.403 0.052 -16.855 1.00 90.06 485 THR A C 1
ATOM 3515 O O . THR A 1 485 ? 33.159 -0.622 -17.851 1.00 90.06 485 THR A O 1
ATOM 3518 N N . GLY A 1 486 ? 34.128 1.167 -16.977 1.00 90.81 486 GLY A N 1
ATOM 3519 C CA . GLY A 1 486 ? 34.932 1.497 -18.164 1.00 90.81 486 GLY A CA 1
ATOM 3520 C C . GLY A 1 486 ? 34.231 2.228 -19.319 1.00 90.81 486 GLY A C 1
ATOM 3521 O O . GLY A 1 486 ? 34.890 3.014 -19.992 1.00 90.81 486 GLY A O 1
ATOM 3522 N N . CYS A 1 487 ? 32.933 2.024 -19.560 1.00 92.62 487 CYS A N 1
ATOM 3523 C CA . CYS A 1 487 ? 32.195 2.692 -20.646 1.00 92.62 487 CYS A CA 1
ATOM 3524 C C . CYS A 1 487 ? 30.672 2.689 -20.413 1.00 92.62 487 CYS A C 1
ATOM 3526 O O . CYS A 1 487 ? 30.197 1.938 -19.559 1.00 92.62 487 CYS A O 1
ATOM 3528 N N . PRO A 1 488 ? 29.894 3.495 -21.166 1.00 91.88 488 PRO A N 1
ATOM 3529 C CA . PRO A 1 488 ? 28.432 3.512 -21.081 1.00 91.88 488 PRO A CA 1
ATOM 3530 C C . PRO A 1 488 ? 27.776 2.159 -21.398 1.00 91.88 488 PRO A C 1
ATOM 3532 O O . PRO A 1 488 ? 28.275 1.394 -22.226 1.00 91.88 488 PRO A O 1
ATOM 3535 N N . PHE A 1 489 ? 26.615 1.884 -20.791 1.00 92.75 489 PHE A N 1
ATOM 3536 C CA . PHE A 1 489 ? 25.873 0.631 -20.992 1.00 92.75 489 PHE A CA 1
ATOM 3537 C C . PHE A 1 489 ? 25.454 0.400 -22.447 1.00 92.75 489 PHE A C 1
ATOM 3539 O O . PHE A 1 489 ? 25.549 -0.726 -22.931 1.00 92.75 489 PHE A O 1
ATOM 3546 N N . VAL A 1 490 ? 25.066 1.460 -23.163 1.00 90.94 490 VAL A N 1
ATOM 3547 C CA . VAL A 1 490 ? 24.704 1.402 -24.591 1.00 90.94 490 VAL A CA 1
ATOM 3548 C C . VAL A 1 490 ? 25.828 0.775 -25.413 1.00 90.94 490 VAL A C 1
ATOM 3550 O O . VAL A 1 490 ? 25.601 -0.192 -26.139 1.00 90.94 490 VAL A O 1
ATOM 3553 N N . THR A 1 491 ? 27.064 1.247 -25.227 1.00 94.50 491 THR A N 1
ATOM 3554 C CA . THR A 1 491 ? 28.250 0.720 -25.916 1.00 94.50 491 THR A CA 1
ATOM 3555 C C . THR A 1 491 ? 28.468 -0.765 -25.623 1.00 94.50 491 THR A C 1
ATOM 3557 O O . THR A 1 491 ? 28.774 -1.538 -26.529 1.00 94.50 491 THR A O 1
ATOM 3560 N N . LYS A 1 492 ? 28.265 -1.189 -24.369 1.00 97.50 492 LYS A N 1
ATOM 3561 C CA . LYS A 1 492 ? 28.393 -2.599 -23.965 1.00 97.50 492 LYS A CA 1
ATOM 3562 C C . LYS A 1 492 ? 27.401 -3.485 -24.708 1.00 97.50 492 LYS A C 1
ATOM 3564 O O . LYS A 1 492 ? 27.790 -4.517 -25.252 1.00 97.50 492 LYS A O 1
ATOM 3569 N N . MET A 1 493 ? 26.134 -3.069 -24.748 1.00 97.56 493 MET A N 1
ATOM 3570 C CA . MET A 1 493 ? 25.069 -3.820 -25.415 1.00 97.56 493 MET A CA 1
ATOM 3571 C C . MET A 1 493 ? 25.285 -3.864 -26.932 1.00 97.56 493 MET A C 1
ATOM 3573 O O . MET A 1 493 ? 25.146 -4.927 -27.529 1.00 97.56 493 MET A O 1
ATOM 3577 N N . GLN A 1 494 ? 25.706 -2.757 -27.553 1.00 96.88 494 GLN A N 1
ATOM 3578 C CA . GLN A 1 494 ? 26.032 -2.708 -28.985 1.00 96.88 494 GLN A CA 1
ATOM 3579 C C . GLN A 1 494 ? 27.181 -3.652 -29.353 1.00 96.88 494 GLN A C 1
ATOM 3581 O O . GLN A 1 494 ? 27.093 -4.367 -30.347 1.00 96.88 494 GLN A O 1
ATOM 3586 N N . ASN A 1 495 ? 28.243 -3.696 -28.544 1.00 97.69 495 ASN A N 1
ATOM 3587 C CA . ASN A 1 495 ? 29.379 -4.582 -28.798 1.00 97.69 495 ASN A CA 1
ATOM 3588 C C . ASN A 1 495 ? 29.021 -6.060 -28.585 1.00 97.69 495 ASN A C 1
ATOM 3590 O O . ASN A 1 495 ? 29.488 -6.915 -29.337 1.00 97.69 495 ASN A O 1
ATOM 3594 N N . ALA A 1 496 ? 28.165 -6.370 -27.606 1.00 97.94 496 ALA A N 1
ATOM 3595 C CA . ALA A 1 496 ? 27.636 -7.720 -27.416 1.00 97.94 496 ALA A CA 1
ATOM 3596 C C . ALA A 1 496 ? 26.733 -8.151 -28.585 1.00 97.94 496 ALA A C 1
ATOM 3598 O O . ALA A 1 496 ? 26.880 -9.259 -29.101 1.00 97.94 496 ALA A O 1
ATOM 3599 N N . LEU A 1 497 ? 25.860 -7.255 -29.055 1.00 97.69 497 LEU A N 1
ATOM 3600 C CA . LEU A 1 497 ? 25.013 -7.480 -30.225 1.00 97.69 497 LEU A CA 1
ATOM 3601 C C . LEU A 1 497 ? 25.857 -7.695 -31.489 1.00 97.69 497 LEU A C 1
ATOM 3603 O O . LEU A 1 497 ? 25.630 -8.648 -32.229 1.00 97.69 497 LEU A O 1
ATOM 3607 N N . ALA A 1 498 ? 26.881 -6.864 -31.709 1.00 97.25 498 ALA A N 1
ATOM 3608 C CA . ALA A 1 498 ? 27.805 -6.994 -32.838 1.00 97.25 498 ALA A CA 1
ATOM 3609 C C . ALA A 1 498 ? 28.612 -8.305 -32.804 1.00 97.25 498 ALA A C 1
ATOM 3611 O O . ALA A 1 498 ? 28.985 -8.828 -33.852 1.00 97.25 498 ALA A O 1
ATOM 3612 N N . ALA A 1 499 ? 28.857 -8.855 -31.612 1.00 97.44 499 ALA A N 1
ATOM 3613 C CA . ALA A 1 499 ? 29.458 -10.173 -31.425 1.00 97.44 499 ALA A CA 1
ATOM 3614 C C . ALA A 1 499 ? 28.465 -11.340 -31.607 1.00 97.44 499 ALA A C 1
ATOM 3616 O O . ALA A 1 499 ? 28.867 -12.499 -31.525 1.00 97.44 499 ALA A O 1
ATOM 3617 N N . GLY A 1 500 ? 27.183 -11.058 -31.864 1.00 97.06 500 GLY A N 1
ATOM 3618 C CA . GLY A 1 500 ? 26.144 -12.060 -32.094 1.00 97.06 500 GLY A CA 1
ATOM 3619 C C . GLY A 1 500 ? 25.558 -12.673 -30.821 1.00 97.06 500 GLY A C 1
ATOM 3620 O O . GLY A 1 500 ? 25.070 -13.802 -30.875 1.00 97.06 500 GLY A O 1
ATOM 3621 N N . ALA A 1 501 ? 25.629 -11.982 -29.678 1.00 98.06 501 ALA A N 1
ATOM 3622 C CA . ALA A 1 501 ? 25.000 -12.444 -28.440 1.00 98.06 501 ALA A CA 1
ATOM 3623 C C . ALA A 1 501 ? 23.467 -12.558 -28.587 1.00 98.06 501 ALA A C 1
ATOM 3625 O O . ALA A 1 501 ? 22.843 -11.761 -29.284 1.00 98.06 501 ALA A O 1
ATOM 3626 N N . LEU A 1 502 ? 22.855 -13.522 -27.892 1.00 97.00 502 LEU A N 1
ATOM 3627 C CA . LEU A 1 502 ? 21.394 -13.658 -27.771 1.00 97.00 502 LEU A CA 1
ATOM 3628 C C . LEU A 1 502 ? 20.799 -12.672 -26.758 1.00 97.00 502 LEU A C 1
ATOM 3630 O O . LEU A 1 502 ? 19.690 -12.179 -26.939 1.00 97.00 502 LEU A O 1
ATOM 3634 N N . ALA A 1 503 ? 21.539 -12.418 -25.681 1.00 97.75 503 ALA A N 1
ATOM 3635 C CA . ALA A 1 503 ? 21.230 -11.456 -24.631 1.00 97.75 503 ALA A CA 1
ATOM 3636 C C . ALA A 1 503 ? 22.532 -11.064 -23.917 1.00 97.75 503 ALA A C 1
ATOM 3638 O O . ALA A 1 503 ? 23.580 -11.688 -24.126 1.00 97.75 503 ALA A O 1
ATOM 3639 N N . ALA A 1 504 ? 22.472 -10.065 -23.044 1.00 98.06 504 ALA A N 1
ATOM 3640 C CA . ALA A 1 504 ? 23.591 -9.680 -22.197 1.00 98.06 504 ALA A CA 1
ATOM 3641 C C . ALA A 1 504 ? 23.173 -9.520 -20.730 1.00 98.06 504 ALA A C 1
ATOM 3643 O O . ALA A 1 504 ? 22.100 -9.014 -20.412 1.00 98.06 504 ALA A O 1
ATOM 3644 N N . VAL A 1 505 ? 24.059 -9.939 -19.832 1.00 98.25 505 VAL A N 1
ATOM 3645 C CA . VAL A 1 505 ? 23.947 -9.781 -18.383 1.00 98.25 505 VAL A CA 1
ATOM 3646 C C . VAL A 1 505 ? 25.097 -8.893 -17.929 1.00 98.25 505 VAL A C 1
ATOM 3648 O O . VAL A 1 505 ? 26.264 -9.230 -18.131 1.00 98.25 505 VAL A O 1
ATOM 3651 N N . VAL A 1 506 ? 24.777 -7.758 -17.318 1.00 98.12 506 VAL A N 1
ATOM 3652 C CA . VAL A 1 506 ? 25.757 -6.830 -16.755 1.00 98.12 506 VAL A CA 1
ATOM 3653 C C . VAL A 1 506 ? 25.841 -7.026 -15.248 1.00 98.12 506 VAL A C 1
ATOM 3655 O O . VAL A 1 506 ? 24.833 -6.968 -14.549 1.00 98.12 506 VAL A O 1
ATOM 3658 N N . ILE A 1 507 ? 27.052 -7.241 -14.743 1.00 96.56 507 ILE A N 1
ATOM 3659 C CA . ILE A 1 507 ? 27.335 -7.313 -13.311 1.00 96.56 507 ILE A CA 1
ATOM 3660 C C . ILE A 1 507 ? 27.626 -5.907 -12.799 1.00 96.56 507 ILE A C 1
ATOM 3662 O O . ILE A 1 507 ? 28.524 -5.225 -13.309 1.00 96.56 507 ILE A O 1
ATOM 3666 N N . ASP A 1 508 ? 26.881 -5.498 -11.778 1.00 91.94 508 ASP A N 1
ATOM 3667 C CA . ASP A 1 508 ? 27.131 -4.254 -11.062 1.00 91.94 508 ASP A CA 1
ATOM 3668 C C . ASP A 1 508 ? 28.531 -4.235 -10.410 1.00 91.94 508 ASP A C 1
ATOM 3670 O O . ASP A 1 508 ? 29.070 -5.263 -10.002 1.00 91.94 508 ASP A O 1
ATOM 3674 N N . ASN A 1 509 ? 29.155 -3.061 -10.327 1.00 88.19 509 ASN A N 1
ATOM 3675 C CA . ASN A 1 509 ? 30.461 -2.873 -9.692 1.00 88.19 509 ASN A CA 1
ATOM 3676 C C . ASN A 1 509 ? 30.362 -2.378 -8.242 1.00 88.19 509 ASN A C 1
ATOM 3678 O O . ASN A 1 509 ? 31.353 -2.440 -7.507 1.00 88.19 509 ASN A O 1
ATOM 3682 N N . GLU A 1 510 ? 29.195 -1.885 -7.838 1.00 78.62 510 GLU A N 1
ATOM 3683 C CA . GLU A 1 510 ? 28.910 -1.417 -6.484 1.00 78.62 510 GLU A CA 1
ATOM 3684 C C . GLU A 1 510 ? 28.142 -2.490 -5.709 1.00 78.62 510 GLU A C 1
ATOM 3686 O O . GLU A 1 510 ? 27.411 -3.293 -6.290 1.00 78.62 510 GLU A O 1
ATOM 3691 N N . GLU A 1 511 ? 28.369 -2.553 -4.397 1.00 75.69 511 GLU A N 1
ATOM 3692 C CA . GLU A 1 511 ? 27.558 -3.410 -3.535 1.00 75.69 511 GLU A CA 1
ATOM 3693 C C . GLU A 1 511 ? 26.207 -2.722 -3.322 1.00 75.69 511 GLU A C 1
ATOM 3695 O O . GLU A 1 511 ? 26.166 -1.552 -2.940 1.00 75.69 511 GLU A O 1
ATOM 3700 N N . SER A 1 512 ? 25.123 -3.433 -3.617 1.00 65.00 512 SER A N 1
ATOM 3701 C CA . SER A 1 512 ? 23.750 -2.937 -3.529 1.00 65.00 512 SER A CA 1
ATOM 3702 C C . SER A 1 512 ? 22.807 -4.106 -3.265 1.00 65.00 512 SER A C 1
ATOM 3704 O O . SER A 1 512 ? 22.993 -5.200 -3.810 1.00 65.00 512 SER A O 1
ATOM 3706 N N . ASP A 1 513 ? 21.757 -3.855 -2.487 1.00 61.16 513 ASP A N 1
ATOM 3707 C CA . ASP A 1 513 ? 20.745 -4.859 -2.152 1.00 61.16 513 ASP A CA 1
ATOM 3708 C C . ASP A 1 513 ? 19.919 -5.299 -3.366 1.00 61.16 513 ASP A C 1
ATOM 3710 O O . ASP A 1 513 ? 19.484 -6.456 -3.438 1.00 61.16 513 ASP A O 1
ATOM 3714 N N . LEU A 1 514 ? 19.739 -4.397 -4.341 1.00 70.00 514 LEU A N 1
ATOM 3715 C CA . LEU A 1 514 ? 18.957 -4.602 -5.562 1.00 70.00 514 LEU A CA 1
ATOM 3716 C C . LEU A 1 514 ? 19.730 -4.135 -6.811 1.00 70.00 514 LEU A C 1
ATOM 3718 O O . LEU A 1 514 ? 20.488 -3.162 -6.737 1.00 70.00 514 LEU A O 1
ATOM 3722 N N . PRO A 1 515 ? 19.539 -4.796 -7.971 1.00 77.31 515 PRO A N 1
ATOM 3723 C CA . PRO A 1 515 ? 20.001 -4.264 -9.249 1.00 77.31 515 PRO A CA 1
ATOM 3724 C C . PRO A 1 515 ? 19.179 -3.025 -9.630 1.00 77.31 515 PRO A C 1
ATOM 3726 O O . PRO A 1 515 ? 18.014 -2.898 -9.249 1.00 77.31 515 PRO A O 1
ATOM 3729 N N . PHE A 1 516 ? 19.757 -2.130 -10.428 1.00 76.00 516 PHE A N 1
ATOM 3730 C CA . PHE A 1 516 ? 19.066 -0.946 -10.941 1.00 76.00 516 PHE A CA 1
ATOM 3731 C C . PHE A 1 516 ? 18.951 -0.989 -12.471 1.00 76.00 516 PHE A C 1
ATOM 3733 O O . PHE A 1 516 ? 19.684 -1.702 -13.158 1.00 76.00 516 PHE A O 1
ATOM 3740 N N . ALA A 1 517 ? 17.998 -0.232 -13.018 1.00 78.94 517 ALA A N 1
ATOM 3741 C CA . ALA A 1 517 ? 17.781 -0.191 -14.458 1.00 78.94 517 ALA A CA 1
ATOM 3742 C C . ALA A 1 517 ? 18.951 0.533 -15.136 1.00 78.94 517 ALA A C 1
ATOM 3744 O O . ALA A 1 517 ? 19.244 1.692 -14.831 1.00 78.94 517 ALA A O 1
ATOM 3745 N N . MET A 1 518 ? 19.615 -0.135 -16.080 1.00 85.12 518 MET A N 1
ATOM 3746 C CA . MET A 1 518 ? 20.693 0.482 -16.853 1.00 85.12 518 MET A CA 1
ATOM 3747 C C . MET A 1 518 ? 20.139 1.633 -17.701 1.00 85.12 518 MET A C 1
ATOM 3749 O O . MET A 1 518 ? 19.252 1.428 -18.531 1.00 85.12 518 MET A O 1
ATOM 3753 N N . GLY A 1 519 ? 20.676 2.837 -17.499 1.00 68.69 519 GLY A N 1
ATOM 3754 C CA . GLY A 1 519 ? 20.318 4.026 -18.273 1.00 68.69 519 GLY A CA 1
ATOM 3755 C C . GLY A 1 519 ? 21.000 4.069 -19.643 1.00 68.69 519 GLY A C 1
ATOM 3756 O O . GLY A 1 519 ? 22.151 3.650 -19.782 1.00 68.69 519 GLY A O 1
ATOM 3757 N N . GLY A 1 520 ? 20.288 4.592 -20.643 1.00 74.50 520 GLY A N 1
ATOM 3758 C CA . GLY A 1 520 ? 20.798 4.839 -21.994 1.00 74.50 520 GLY A CA 1
ATOM 3759 C C . GLY A 1 520 ? 21.007 6.326 -22.290 1.00 74.50 520 GLY A C 1
ATOM 3760 O O . GLY A 1 520 ? 20.638 7.189 -21.496 1.00 74.50 520 GLY A O 1
ATOM 3761 N N . ASP A 1 521 ? 21.574 6.628 -23.456 1.00 71.19 521 ASP A N 1
ATOM 3762 C CA . ASP A 1 521 ? 21.788 7.993 -23.969 1.00 71.19 521 ASP A CA 1
ATOM 3763 C C . ASP A 1 521 ? 20.703 8.444 -24.970 1.00 71.19 521 ASP A C 1
ATOM 3765 O O . ASP A 1 521 ? 20.835 9.483 -25.612 1.00 71.19 521 ASP A O 1
ATOM 3769 N N . GLY A 1 522 ? 19.618 7.670 -25.083 1.00 66.69 522 GLY A N 1
ATOM 3770 C CA . GLY A 1 522 ? 18.572 7.828 -26.098 1.00 66.69 522 GLY A CA 1
ATOM 3771 C C . GLY A 1 522 ? 18.698 6.848 -27.268 1.00 66.69 522 GLY A C 1
ATOM 3772 O O . GLY A 1 522 ? 17.775 6.761 -28.071 1.00 66.69 522 GLY A O 1
ATOM 3773 N N . THR A 1 523 ? 19.794 6.091 -27.349 1.00 73.94 523 THR A N 1
ATOM 3774 C CA . THR A 1 523 ? 19.966 5.019 -28.336 1.00 73.94 523 THR A CA 1
ATOM 3775 C C . THR A 1 523 ? 19.335 3.715 -27.852 1.00 73.94 523 THR A C 1
ATOM 3777 O O . THR A 1 523 ? 19.757 3.171 -26.831 1.00 73.94 523 THR A O 1
ATOM 3780 N N . GLU A 1 524 ? 18.391 3.174 -28.622 1.00 80.31 524 GLU A N 1
ATOM 3781 C CA . GLU A 1 524 ? 17.831 1.835 -28.404 1.00 80.31 524 GLU A CA 1
ATOM 3782 C C . GLU A 1 524 ? 18.741 0.750 -29.002 1.00 80.31 524 GLU A C 1
ATOM 3784 O O . GLU A 1 524 ? 19.312 0.917 -30.086 1.00 80.31 524 GLU A O 1
ATOM 3789 N N . VAL A 1 525 ? 18.879 -0.382 -28.308 1.00 87.56 525 VAL A N 1
ATOM 3790 C CA . VAL A 1 525 ? 19.685 -1.527 -28.756 1.00 87.56 525 VAL A CA 1
ATOM 3791 C C . VAL A 1 525 ? 18.806 -2.773 -28.850 1.00 87.56 525 VAL A C 1
ATOM 3793 O O . VAL A 1 525 ? 18.235 -3.208 -27.853 1.00 87.56 525 VAL A O 1
ATOM 3796 N N . ASP A 1 526 ? 18.746 -3.389 -30.038 1.00 92.00 526 ASP A N 1
ATOM 3797 C CA . ASP A 1 526 ? 17.951 -4.600 -30.321 1.00 92.00 526 ASP A CA 1
ATOM 3798 C C . ASP A 1 526 ? 18.591 -5.885 -29.748 1.00 92.00 526 ASP A C 1
ATOM 3800 O O . ASP A 1 526 ? 18.837 -6.868 -30.443 1.00 92.00 526 ASP A O 1
ATOM 3804 N N . LEU A 1 527 ? 18.904 -5.860 -28.455 1.00 94.62 527 LEU A N 1
ATOM 3805 C CA . LEU A 1 527 ? 19.422 -6.966 -27.656 1.00 94.62 527 LEU A CA 1
ATOM 3806 C C . LEU A 1 527 ? 18.774 -6.884 -26.277 1.00 94.62 527 LEU A C 1
ATOM 3808 O O . LEU A 1 527 ? 18.725 -5.795 -25.711 1.00 94.62 527 LEU A O 1
ATOM 3812 N N . VAL A 1 528 ? 18.311 -8.004 -25.718 1.00 95.00 528 VAL A N 1
ATOM 3813 C CA . VAL A 1 528 ? 17.845 -8.020 -24.323 1.00 95.00 528 VAL A CA 1
ATOM 3814 C C . VAL A 1 528 ? 19.055 -7.870 -23.405 1.00 95.00 528 VAL A C 1
ATOM 3816 O O . VAL A 1 528 ? 19.998 -8.662 -23.488 1.00 95.00 528 VAL A O 1
ATOM 3819 N N . GLY A 1 529 ? 19.037 -6.866 -22.531 1.00 95.50 529 GLY A N 1
ATOM 3820 C CA . GLY A 1 529 ? 20.102 -6.621 -21.566 1.00 95.50 529 GLY A CA 1
ATOM 3821 C C . GLY A 1 529 ? 19.547 -6.491 -20.157 1.00 95.50 529 GLY A C 1
ATOM 3822 O O . GLY A 1 529 ? 18.675 -5.661 -19.919 1.00 95.50 529 GLY A O 1
ATOM 3823 N N . VAL A 1 530 ? 20.077 -7.261 -19.208 1.00 95.25 530 VAL A N 1
ATOM 3824 C CA . VAL A 1 530 ? 19.707 -7.153 -17.789 1.00 95.25 530 VAL A CA 1
ATOM 3825 C C . VAL A 1 530 ? 20.912 -6.816 -16.924 1.00 95.25 530 VAL A C 1
ATOM 3827 O O . VAL A 1 530 ? 22.044 -7.171 -17.251 1.00 95.25 530 VAL A O 1
ATOM 3830 N N . MET A 1 531 ? 20.670 -6.163 -15.795 1.00 94.38 531 MET A N 1
ATOM 3831 C CA . MET A 1 531 ? 21.640 -6.005 -14.720 1.00 94.38 531 MET A CA 1
ATOM 3832 C C . MET A 1 531 ? 21.372 -7.010 -13.604 1.00 94.38 531 MET A C 1
ATOM 3834 O O . MET A 1 531 ? 20.219 -7.229 -13.242 1.00 94.38 531 MET A O 1
ATOM 3838 N N . ILE A 1 532 ? 22.440 -7.561 -13.027 1.00 94.75 532 ILE A N 1
ATOM 3839 C CA . ILE A 1 532 ? 22.413 -8.316 -11.770 1.00 94.75 532 ILE A CA 1
ATOM 3840 C C . ILE A 1 532 ? 23.318 -7.655 -10.731 1.00 94.75 532 ILE A C 1
ATOM 3842 O O . ILE A 1 532 ? 24.239 -6.905 -11.066 1.00 94.75 532 ILE A O 1
ATOM 3846 N N . ARG A 1 533 ? 23.074 -7.968 -9.458 1.00 90.19 533 ARG A N 1
ATOM 3847 C CA . ARG A 1 533 ? 23.872 -7.458 -8.337 1.00 90.19 533 ARG A CA 1
ATOM 3848 C C . ARG A 1 533 ? 25.303 -7.974 -8.394 1.00 90.19 533 ARG A C 1
ATOM 3850 O O . ARG A 1 533 ? 25.565 -9.082 -8.875 1.00 90.19 533 ARG A O 1
ATOM 3857 N N . ARG A 1 534 ? 26.212 -7.213 -7.790 1.00 87.44 534 ARG A N 1
ATOM 3858 C CA . ARG A 1 534 ? 27.610 -7.609 -7.621 1.00 87.44 534 ARG A CA 1
ATOM 3859 C C . ARG A 1 534 ? 27.751 -8.957 -6.908 1.00 87.44 534 ARG A C 1
ATOM 3861 O O . ARG A 1 534 ? 28.422 -9.841 -7.434 1.00 87.44 534 ARG A O 1
ATOM 3868 N N . VAL A 1 535 ? 27.056 -9.153 -5.782 1.00 85.50 535 VAL A N 1
ATOM 3869 C CA . VAL A 1 535 ? 27.109 -10.398 -4.990 1.00 85.50 535 VAL A CA 1
ATOM 3870 C C . VAL A 1 535 ? 26.708 -11.650 -5.780 1.00 85.50 535 VAL A C 1
ATOM 3872 O O . VAL A 1 535 ? 27.248 -12.734 -5.551 1.00 85.50 535 VAL A O 1
ATOM 3875 N N . ASP A 1 536 ? 25.775 -11.524 -6.727 1.00 92.19 536 ASP A N 1
ATOM 3876 C CA . ASP A 1 536 ? 25.355 -12.635 -7.585 1.00 92.19 536 ASP A CA 1
ATOM 3877 C C . ASP A 1 536 ? 26.378 -12.865 -8.705 1.00 92.19 536 ASP A C 1
ATOM 3879 O O . ASP A 1 536 ? 26.773 -14.002 -8.975 1.00 92.19 536 ASP A O 1
ATOM 3883 N N . GLY A 1 537 ? 26.889 -11.781 -9.295 1.00 93.44 537 GLY A N 1
ATOM 3884 C CA . GLY A 1 537 ? 27.979 -11.828 -10.266 1.00 93.44 537 GLY A CA 1
ATOM 3885 C C . GLY A 1 537 ? 29.257 -12.470 -9.717 1.00 93.44 537 GLY A C 1
ATOM 3886 O O . GLY A 1 537 ? 29.880 -13.270 -10.416 1.00 93.44 537 GLY A O 1
ATOM 3887 N N . ASP A 1 538 ? 29.614 -12.195 -8.462 1.00 91.56 538 ASP A N 1
ATOM 3888 C CA . ASP A 1 538 ? 30.791 -12.757 -7.787 1.00 91.56 538 ASP A CA 1
ATOM 3889 C C . ASP A 1 538 ? 30.666 -14.274 -7.545 1.00 91.56 538 ASP A C 1
ATOM 3891 O O . ASP A 1 538 ? 31.672 -14.987 -7.554 1.00 91.56 538 ASP A O 1
ATOM 3895 N N . LYS A 1 539 ? 29.438 -14.799 -7.413 1.00 92.12 539 LYS A N 1
ATOM 3896 C CA . LYS A 1 539 ? 29.168 -16.249 -7.347 1.00 92.12 539 LYS A CA 1
ATOM 3897 C C . LYS A 1 539 ? 29.208 -16.911 -8.724 1.00 92.12 539 LYS A C 1
ATOM 3899 O O . LYS A 1 539 ? 29.700 -18.030 -8.857 1.00 92.12 539 LYS A O 1
ATOM 3904 N N . ILE A 1 540 ? 28.673 -16.236 -9.742 1.00 94.62 540 ILE A N 1
ATOM 3905 C CA . ILE A 1 540 ? 28.507 -16.790 -11.092 1.00 94.62 540 ILE A CA 1
ATOM 3906 C C . ILE A 1 540 ? 29.825 -16.763 -11.874 1.00 94.62 540 ILE A C 1
ATOM 3908 O O . ILE A 1 540 ? 30.225 -17.774 -12.455 1.00 94.62 540 ILE A O 1
ATOM 3912 N N . ARG A 1 541 ? 30.523 -15.621 -11.882 1.00 93.38 541 ARG A N 1
ATOM 3913 C CA . ARG A 1 541 ? 31.705 -15.363 -12.721 1.00 93.38 541 ARG A CA 1
ATOM 3914 C C . ARG A 1 541 ? 32.784 -16.451 -12.635 1.00 93.38 541 ARG A C 1
ATOM 3916 O O . ARG A 1 541 ? 33.245 -16.866 -13.700 1.00 93.38 541 ARG A O 1
ATOM 3923 N N . PRO A 1 542 ? 33.196 -16.948 -11.450 1.00 93.81 542 PRO A N 1
ATOM 3924 C CA . PRO A 1 542 ? 34.259 -17.952 -11.361 1.00 93.81 542 PRO A CA 1
ATOM 3925 C C . PRO A 1 542 ? 33.908 -19.282 -12.041 1.00 93.81 542 PRO A C 1
ATOM 3927 O O . PRO A 1 542 ? 34.804 -20.039 -12.405 1.00 93.81 542 PRO A O 1
ATOM 3930 N N . LEU A 1 543 ? 32.614 -19.571 -12.219 1.00 93.94 543 LEU A N 1
ATOM 3931 C CA . LEU A 1 543 ? 32.117 -20.831 -12.770 1.00 93.94 543 LEU A CA 1
ATOM 3932 C C . LEU A 1 543 ? 31.819 -20.757 -14.271 1.00 93.94 543 LEU A C 1
ATOM 3934 O O . LEU A 1 543 ? 31.652 -21.799 -14.899 1.00 93.94 543 LEU A O 1
ATOM 3938 N N . VAL A 1 544 ? 31.808 -19.560 -14.867 1.00 93.12 544 VAL A N 1
ATOM 3939 C CA . VAL A 1 544 ? 31.478 -19.349 -16.288 1.00 93.12 544 VAL A CA 1
ATOM 3940 C C . VAL A 1 544 ? 32.359 -20.187 -17.217 1.00 93.12 544 VAL A C 1
ATOM 3942 O O . VAL A 1 544 ? 31.848 -20.827 -18.132 1.00 93.12 544 VAL A O 1
ATOM 3945 N N . ALA A 1 545 ? 33.668 -20.254 -16.951 1.00 87.50 545 ALA A N 1
ATOM 3946 C CA . ALA A 1 545 ? 34.603 -21.059 -17.744 1.00 87.50 545 ALA A CA 1
ATOM 3947 C C . ALA A 1 545 ? 34.342 -22.576 -17.643 1.00 87.50 545 ALA A C 1
ATOM 3949 O O . ALA A 1 545 ? 34.674 -23.319 -18.563 1.00 87.50 545 ALA A O 1
ATOM 3950 N N . SER A 1 546 ? 33.726 -23.026 -16.546 1.00 86.44 546 SER A N 1
ATOM 3951 C CA . SER A 1 546 ? 33.349 -24.424 -16.301 1.00 86.44 546 SER A CA 1
ATOM 3952 C C . SER A 1 546 ? 31.962 -24.778 -16.857 1.00 86.44 546 SER A C 1
ATOM 3954 O O . SER A 1 546 ? 31.550 -25.933 -16.765 1.00 86.44 546 SER A O 1
ATOM 3956 N N . GLY A 1 547 ? 31.257 -23.802 -17.440 1.00 90.62 547 GLY A N 1
ATOM 3957 C CA . GLY A 1 547 ? 29.920 -23.951 -18.004 1.00 90.62 547 GLY A CA 1
ATOM 3958 C C . GLY A 1 547 ? 28.828 -23.511 -17.033 1.00 90.62 547 GLY A C 1
ATOM 3959 O O . GLY A 1 547 ? 28.459 -24.247 -16.121 1.00 90.62 547 GLY A O 1
ATOM 3960 N N . VAL A 1 548 ? 28.273 -22.324 -17.278 1.00 96.94 548 VAL A N 1
ATOM 3961 C CA . VAL A 1 548 ? 27.056 -21.826 -16.626 1.00 96.94 548 VAL A CA 1
ATOM 3962 C C . VAL A 1 548 ? 25.980 -21.665 -17.690 1.00 96.94 548 VAL A C 1
ATOM 3964 O O . VAL A 1 548 ? 26.234 -21.065 -18.733 1.00 96.94 548 VAL A O 1
ATOM 3967 N N . SER A 1 549 ? 24.780 -22.179 -17.437 1.00 96.56 549 SER A N 1
ATOM 3968 C CA . SER A 1 549 ? 23.609 -21.947 -18.289 1.00 96.56 549 SER A CA 1
ATOM 3969 C C . SER A 1 549 ? 22.550 -21.192 -17.509 1.00 96.56 549 SER A C 1
ATOM 3971 O O . SER A 1 549 ? 22.278 -21.517 -16.351 1.00 96.56 549 SER A O 1
ATOM 3973 N N . VAL A 1 550 ? 21.949 -20.194 -18.145 1.00 97.44 550 VAL A N 1
ATOM 3974 C CA . VAL A 1 550 ? 20.952 -19.324 -17.523 1.00 97.44 550 VAL A CA 1
ATOM 3975 C C . VAL A 1 550 ? 19.727 -19.177 -18.413 1.00 97.44 550 VAL A C 1
ATOM 3977 O O . VAL A 1 550 ? 19.791 -19.400 -19.623 1.00 97.44 550 VAL A O 1
ATOM 3980 N N . ARG A 1 551 ? 18.619 -18.770 -17.799 1.00 95.94 551 ARG A N 1
ATOM 3981 C CA . ARG A 1 551 ? 17.371 -18.436 -18.473 1.00 95.94 551 ARG A CA 1
ATOM 3982 C C . ARG A 1 551 ? 16.842 -17.097 -17.979 1.00 95.94 551 ARG A C 1
ATOM 3984 O O . ARG A 1 551 ? 16.747 -16.873 -16.776 1.00 95.94 551 ARG A O 1
ATOM 3991 N N . LEU A 1 552 ? 16.466 -16.252 -18.927 1.00 92.19 552 LEU A N 1
ATOM 3992 C CA . LEU A 1 552 ? 15.670 -15.049 -18.734 1.00 92.19 552 LEU A CA 1
ATOM 3993 C C . LEU A 1 552 ? 14.241 -15.378 -19.158 1.00 92.19 552 LEU A C 1
ATOM 3995 O O . LEU A 1 552 ? 14.021 -15.757 -20.306 1.00 92.19 552 LEU A O 1
ATOM 3999 N N . ASP A 1 553 ? 13.280 -15.267 -18.247 1.00 83.50 553 ASP A N 1
ATOM 4000 C CA . ASP A 1 553 ? 11.875 -15.576 -18.521 1.00 83.50 553 ASP A CA 1
ATOM 4001 C C . ASP A 1 553 ? 10.989 -14.405 -18.067 1.00 83.50 553 ASP A C 1
ATOM 4003 O O . ASP A 1 553 ? 10.991 -14.079 -16.877 1.00 83.50 553 ASP A O 1
ATOM 4007 N N . PRO A 1 554 ? 10.222 -13.768 -18.974 1.00 72.69 554 PRO A N 1
ATOM 4008 C CA . PRO A 1 554 ? 9.378 -12.632 -18.613 1.00 72.69 554 PRO A CA 1
ATOM 4009 C C . PRO A 1 554 ? 8.249 -13.003 -17.639 1.00 72.69 554 PRO A C 1
ATOM 4011 O O . PRO A 1 554 ? 7.691 -12.113 -17.007 1.00 72.69 554 PRO A O 1
ATOM 4014 N N . ALA A 1 555 ? 7.912 -14.289 -17.495 1.00 72.00 555 ALA A N 1
ATOM 4015 C CA . ALA A 1 555 ? 6.905 -14.771 -16.551 1.00 72.00 555 ALA A CA 1
ATOM 4016 C C . ALA A 1 555 ? 7.484 -15.145 -15.175 1.00 72.00 555 ALA A C 1
ATOM 4018 O O . ALA A 1 555 ? 6.739 -15.606 -14.305 1.00 72.00 555 ALA A O 1
ATOM 4019 N N . ARG A 1 556 ? 8.802 -15.005 -14.969 1.00 72.56 556 ARG A N 1
ATOM 4020 C CA . ARG A 1 556 ? 9.472 -15.446 -13.744 1.00 72.56 556 ARG A CA 1
ATOM 4021 C C . ARG A 1 556 ? 9.994 -14.267 -12.934 1.00 72.56 556 ARG A C 1
ATOM 4023 O O . ARG A 1 556 ? 10.830 -13.487 -13.385 1.00 72.56 556 ARG A O 1
ATOM 4030 N N . GLU A 1 557 ? 9.506 -14.181 -11.704 1.00 70.31 557 GLU A N 1
ATOM 4031 C CA . GLU A 1 557 ? 9.834 -13.114 -10.766 1.00 70.31 557 GLU A CA 1
ATOM 4032 C C . GLU A 1 557 ? 10.812 -13.602 -9.687 1.00 70.31 557 GLU A C 1
ATOM 4034 O O . GLU A 1 557 ? 10.715 -14.726 -9.188 1.00 70.31 557 GLU A O 1
ATOM 4039 N N . PHE A 1 558 ? 11.743 -12.732 -9.309 1.00 66.31 558 PHE A N 1
ATOM 4040 C CA . PHE A 1 558 ? 12.548 -12.835 -8.104 1.00 66.31 558 PHE A CA 1
ATOM 4041 C C . PHE A 1 558 ? 11.914 -11.953 -7.032 1.00 66.31 558 PHE A C 1
ATOM 4043 O O . PHE A 1 558 ? 11.896 -10.726 -7.142 1.00 66.31 558 PHE A O 1
ATOM 4050 N N . ILE A 1 559 ? 11.424 -12.577 -5.968 1.00 62.47 559 ILE A N 1
ATOM 4051 C CA . ILE A 1 559 ? 10.969 -11.853 -4.785 1.00 62.47 559 ILE A CA 1
ATOM 4052 C C . ILE A 1 559 ? 12.212 -11.581 -3.951 1.00 62.47 559 ILE A C 1
ATOM 4054 O O . ILE A 1 559 ? 12.776 -12.507 -3.360 1.00 62.47 559 ILE A O 1
ATOM 4058 N N . SER A 1 560 ? 12.663 -10.326 -3.929 1.00 54.84 560 SER A N 1
ATOM 4059 C CA . SER A 1 560 ? 13.768 -9.966 -3.049 1.00 54.84 560 SER A CA 1
ATOM 4060 C C . SER A 1 560 ? 13.381 -10.265 -1.604 1.00 54.84 560 SER A C 1
ATOM 4062 O O . SER A 1 560 ? 12.306 -9.919 -1.142 1.00 54.84 560 SER A O 1
ATOM 4064 N N . SER A 1 561 ? 14.231 -10.966 -0.864 1.00 50.12 561 SER A N 1
ATOM 4065 C CA . SER A 1 561 ? 14.206 -10.859 0.587 1.00 50.12 561 SER A CA 1
ATOM 4066 C C . SER A 1 561 ? 15.133 -9.698 0.912 1.00 50.12 561 SER A C 1
ATOM 4068 O O . SER A 1 561 ? 16.326 -9.916 1.123 1.00 50.12 561 SER A O 1
ATOM 4070 N N . VAL A 1 562 ? 14.635 -8.459 0.875 1.00 42.19 562 VAL A N 1
ATOM 4071 C CA . VAL A 1 562 ? 15.342 -7.393 1.594 1.00 42.19 562 VAL A CA 1
ATOM 4072 C C . VAL A 1 562 ? 15.272 -7.829 3.051 1.00 42.19 562 VAL A C 1
ATOM 4074 O O . VAL A 1 562 ? 14.183 -7.958 3.613 1.00 42.19 562 VAL A O 1
ATOM 4077 N N . ALA A 1 563 ? 16.405 -8.261 3.598 1.00 32.41 563 ALA A N 1
ATOM 4078 C CA . ALA A 1 563 ? 16.445 -8.752 4.960 1.00 32.41 563 ALA A CA 1
ATOM 4079 C C . ALA A 1 563 ? 16.021 -7.596 5.871 1.00 32.41 563 ALA A C 1
ATOM 4081 O O . ALA A 1 563 ? 16.601 -6.517 5.813 1.00 32.41 563 ALA A O 1
ATOM 4082 N N . ALA A 1 564 ? 15.040 -7.838 6.736 1.00 29.23 564 ALA A N 1
ATOM 4083 C CA . ALA A 1 564 ? 14.618 -6.913 7.787 1.00 29.23 564 ALA A CA 1
ATOM 4084 C C . ALA A 1 564 ? 15.743 -6.579 8.803 1.00 29.23 564 ALA A C 1
ATOM 4086 O O . ALA A 1 564 ? 15.520 -5.839 9.757 1.00 29.23 564 ALA A O 1
ATOM 4087 N N . ASP A 1 565 ? 16.954 -7.106 8.602 1.00 26.02 565 ASP A N 1
ATOM 4088 C CA . ASP A 1 565 ? 18.040 -7.138 9.578 1.00 26.02 565 ASP A CA 1
ATOM 4089 C C . ASP A 1 565 ? 19.025 -5.954 9.496 1.00 26.02 565 ASP A C 1
ATOM 4091 O O . ASP A 1 565 ? 19.984 -5.922 10.266 1.00 26.02 565 ASP A O 1
ATOM 4095 N N . GLU A 1 566 ? 18.800 -4.943 8.647 1.00 25.55 566 GLU A N 1
ATOM 4096 C CA . GLU A 1 566 ? 19.603 -3.698 8.674 1.00 25.55 566 GLU A CA 1
ATOM 4097 C C . GLU A 1 566 ? 18.954 -2.533 9.441 1.00 25.55 566 GLU A C 1
ATOM 4099 O O . GLU A 1 566 ? 19.599 -1.514 9.669 1.00 25.55 566 GLU A O 1
ATOM 4104 N N . VAL A 1 567 ? 17.728 -2.696 9.954 1.00 27.28 567 VAL A N 1
ATOM 4105 C CA . VAL A 1 567 ? 17.090 -1.699 10.846 1.00 27.28 567 VAL A CA 1
ATOM 4106 C C . VAL A 1 567 ? 17.575 -1.840 12.304 1.00 27.28 567 VAL A C 1
ATOM 4108 O O . VAL A 1 567 ? 17.297 -0.995 13.149 1.00 27.28 567 VAL A O 1
ATOM 4111 N N . ALA A 1 568 ? 18.352 -2.885 12.610 1.00 23.31 568 ALA A N 1
ATOM 4112 C CA . ALA A 1 568 ? 18.893 -3.165 13.942 1.00 23.31 568 ALA A CA 1
ATOM 4113 C C . ALA A 1 568 ? 20.432 -3.060 14.017 1.00 23.31 568 ALA A C 1
ATOM 4115 O O . ALA A 1 568 ? 21.084 -3.906 14.640 1.00 23.31 568 ALA A O 1
ATOM 4116 N N . ARG A 1 569 ? 21.023 -2.025 13.405 1.00 25.16 569 ARG A N 1
ATOM 4117 C CA . ARG A 1 569 ? 22.403 -1.598 13.693 1.00 25.16 569 ARG A CA 1
ATOM 4118 C C . ARG A 1 569 ? 22.506 -0.126 14.043 1.00 25.16 569 ARG A C 1
ATOM 4120 O O . ARG A 1 569 ? 21.908 0.693 13.318 1.00 25.16 569 ARG A O 1
#

Radius of gyration: 28.58 Å; Cα contacts (8 Å, |Δi|>4): 1167; chains: 1; bounding box: 70×65×84 Å